Protein AF-A0A1Y1WPD5-F1 (afdb_monomer)

Secondary structure (DSSP, 8-state):
--SSTTSTTS------------THHHHHHIIIIIHHHHHHHHHHHHHHHHT--S---------------HHHHTT-STTHHHHHHHHHHHHHHHHHH-GGGTTTSHHHH-TTGGG-PPPHHHHHHHHHHHHHTT--EEEEE--HHHHHHHTT----TT-HHHHTS-----S----HHHHHHHHHHHS--SSEEEEEPPHHHHHHHHHHHHHHTTTS-GGGEEETTTTSGGGHHHHHHHHHHHHTT-S---SEEEEEEEGGGGGGHHHHHHH-SEEEEE-TTHHHHHHSHHHHHHHHHHHHHHHHH-SSEEEEEE-TTHHHHHHHHHHHHSTTT-EEEE-GGGGHHHHTSS-SSS-SSS--TT-------S------GGG--TTS--STTS--

pLDDT: mean 76.52, std 21.88, range [30.61, 98.81]

Radius of gyration: 23.9 Å; Cα contacts (8 Å, |Δi|>4): 498; chains: 1; bounding box: 51×76×65 Å

Foldseek 3Di:
DDDPPPPPPDDDDDDDDDDDDDPPVVVCCCVPPVVVVVVVVVVVVVVVVVVPPDPDPPPPPPPPPDLPQVLQVVPDDDCPVVVVVVLVVLLVVLQCVLPVCVVVPCLQVPLVLQFDFDWLVVVLVVVVSCVQSLRQAEEDADDPQLLCLLQQHFDDPPDLLCPPLVAGSPGRDNFPLSVLLLCLLAPDDDRYAYAAAFCVPCVVSRLVSCLSNVVPRLSRYHHSCSCFAPNLVVVVVCVVCQLVVNNNQPAAEEEEEAQLLVVVVVSCVSRHPYYHHQYSNNPVLCRPPVSVSVLLNVLLVVLQVGFRYEYEYAHPSVLSSSSSSSCSSHRRGYYRYDSHQSCCCVRNVDNSPPRPHPDPPPDDPSRTDRHDPPPDPVPPPPPRDDSPVVSD

Structure (mmCIF, N/CA/C/O backbone):
data_AF-A0A1Y1WPD5-F1
#
_entry.id   AF-A0A1Y1WPD5-F1
#
loop_
_atom_site.group_PDB
_atom_site.id
_atom_site.type_symbol
_atom_site.label_atom_id
_atom_site.label_alt_id
_atom_site.label_comp_id
_atom_site.label_asym_id
_atom_site.label_entity_id
_atom_site.label_seq_id
_atom_site.pdbx_PDB_ins_code
_atom_site.Cartn_x
_atom_site.Cartn_y
_atom_site.Cartn_z
_atom_site.occupancy
_atom_site.B_iso_or_equiv
_atom_site.auth_seq_id
_atom_site.auth_comp_id
_atom_site.auth_asym_id
_atom_site.auth_atom_id
_atom_site.pdbx_PDB_model_num
ATOM 1 N N . MET A 1 1 ? -9.506 -46.748 12.169 1.00 47.53 1 MET A N 1
ATOM 2 C CA . MET A 1 1 ? -8.455 -47.330 13.034 1.00 47.53 1 MET A CA 1
ATOM 3 C C . MET A 1 1 ? -7.164 -47.388 12.240 1.00 47.53 1 MET A C 1
ATOM 5 O O . MET A 1 1 ? -7.163 -48.007 11.186 1.00 47.53 1 MET A O 1
ATOM 9 N N . GLY A 1 2 ? -6.106 -46.730 12.718 1.00 42.31 2 GLY A N 1
ATOM 10 C CA . GLY A 1 2 ? -4.774 -46.789 12.107 1.00 42.31 2 GLY A CA 1
ATOM 11 C C . GLY A 1 2 ? -4.157 -45.415 11.839 1.00 42.31 2 GLY A C 1
ATOM 12 O O . GLY A 1 2 ? -4.740 -44.595 11.146 1.00 42.31 2 GLY A O 1
ATOM 13 N N . PHE A 1 3 ? -2.952 -45.218 12.380 1.00 30.61 3 PHE A N 1
ATOM 14 C CA . PHE A 1 3 ? -2.001 -44.110 12.191 1.00 30.61 3 PHE A CA 1
ATOM 15 C C . PHE A 1 3 ? -2.066 -42.893 13.138 1.00 30.61 3 PHE A C 1
ATOM 17 O O . PHE A 1 3 ? -1.009 -42.362 13.465 1.00 30.61 3 PHE A O 1
ATOM 24 N N . LEU A 1 4 ? -3.222 -42.520 13.704 1.00 33.84 4 LEU A N 1
ATOM 25 C CA . LEU A 1 4 ? -3.304 -41.405 14.678 1.00 33.84 4 LEU A CA 1
ATOM 26 C C . LEU A 1 4 ? -3.160 -41.802 16.164 1.00 33.84 4 LEU A C 1
ATOM 28 O O . LEU A 1 4 ? -2.942 -40.935 17.007 1.00 33.84 4 LEU A O 1
ATOM 32 N N . ASP A 1 5 ? -3.184 -43.096 16.498 1.00 41.06 5 ASP A N 1
ATOM 33 C CA . ASP A 1 5 ? -3.132 -43.551 17.901 1.00 41.06 5 ASP A CA 1
ATOM 34 C C . ASP A 1 5 ? -1.717 -43.794 18.457 1.00 41.06 5 ASP A C 1
ATOM 36 O O . ASP A 1 5 ? -1.562 -44.046 19.648 1.00 41.06 5 ASP A O 1
ATOM 40 N N . ARG A 1 6 ? -0.652 -43.669 17.649 1.00 40.38 6 ARG A N 1
ATOM 41 C CA . ARG A 1 6 ? 0.732 -43.901 18.127 1.00 40.38 6 ARG A CA 1
ATOM 42 C C . ARG A 1 6 ? 1.464 -42.665 18.655 1.00 40.38 6 ARG A C 1
ATOM 44 O O . ARG A 1 6 ? 2.560 -42.813 19.180 1.00 40.38 6 ARG A O 1
ATOM 51 N N . PHE A 1 7 ? 0.866 -41.473 18.591 1.00 34.28 7 PHE A N 1
ATOM 52 C CA . PHE A 1 7 ? 1.512 -40.235 19.063 1.00 34.28 7 PHE A CA 1
ATOM 53 C C . PHE A 1 7 ? 0.941 -39.649 20.362 1.00 34.28 7 PHE A C 1
ATOM 55 O O . PHE A 1 7 ? 1.502 -38.694 20.894 1.00 34.28 7 PHE A O 1
ATOM 62 N N . LYS A 1 8 ? -0.108 -40.243 20.946 1.00 33.81 8 LYS A N 1
ATOM 63 C CA . LYS A 1 8 ? -0.685 -39.769 22.220 1.00 33.81 8 LYS A CA 1
ATOM 64 C C . LYS A 1 8 ? 0.091 -40.198 23.478 1.00 33.81 8 LYS A C 1
ATOM 66 O O . LYS A 1 8 ? -0.283 -39.806 24.576 1.00 33.81 8 LYS A O 1
ATOM 71 N N . GLY A 1 9 ? 1.174 -40.967 23.340 1.00 36.75 9 GLY A N 1
ATOM 72 C CA . GLY A 1 9 ? 1.875 -41.585 24.474 1.00 36.75 9 GLY A CA 1
ATOM 73 C C . GLY A 1 9 ? 3.076 -40.834 25.064 1.00 36.75 9 GLY A C 1
ATOM 74 O O . GLY A 1 9 ? 3.606 -41.305 26.062 1.00 36.75 9 GLY A O 1
ATOM 75 N N . TYR A 1 10 ? 3.531 -39.710 24.492 1.00 32.97 10 TYR A N 1
ATOM 76 C CA . TYR A 1 10 ? 4.830 -39.119 24.884 1.00 32.97 10 TYR A CA 1
ATOM 77 C C . TYR A 1 10 ? 4.798 -37.757 25.591 1.00 32.97 10 TYR A C 1
ATOM 79 O O . TYR A 1 10 ? 5.852 -37.267 25.983 1.00 32.97 10 TYR A O 1
ATOM 87 N N . PHE A 1 11 ? 3.625 -37.173 25.851 1.00 33.34 11 PHE A N 1
ATOM 88 C CA . PHE A 1 11 ? 3.517 -35.976 26.696 1.00 33.34 11 PHE A CA 1
ATOM 89 C C . PHE A 1 11 ? 2.306 -36.058 27.626 1.00 33.34 11 PHE A C 1
ATOM 91 O O . PHE A 1 11 ? 1.306 -35.372 27.452 1.00 33.34 11 PHE A O 1
ATOM 98 N N . SER A 1 12 ? 2.423 -36.906 28.644 1.00 36.94 12 SER A N 1
ATOM 99 C CA . SER A 1 12 ? 1.656 -36.781 29.882 1.00 36.94 12 SER A CA 1
ATOM 100 C C . SER A 1 12 ? 2.640 -36.797 31.045 1.00 36.94 12 SER A C 1
ATOM 102 O O . SER A 1 12 ? 2.866 -37.826 31.676 1.00 36.94 12 SER A O 1
ATOM 104 N N . LEU A 1 13 ? 3.247 -35.643 31.308 1.00 32.47 13 LEU A N 1
ATOM 105 C CA . LEU A 1 13 ? 3.860 -35.352 32.596 1.00 32.47 13 LEU A CA 1
ATOM 106 C C . LEU A 1 13 ? 3.035 -34.247 33.243 1.00 32.47 13 LEU A C 1
ATOM 108 O O . LEU A 1 13 ? 3.116 -33.079 32.870 1.00 32.47 13 LEU A O 1
ATOM 112 N N . ASN A 1 14 ? 2.226 -34.660 34.214 1.00 41.12 14 ASN A N 1
ATOM 113 C CA . ASN A 1 14 ? 1.772 -33.785 35.279 1.00 41.12 14 ASN A CA 1
ATOM 114 C C . ASN A 1 14 ? 3.012 -33.195 35.956 1.00 41.12 14 ASN A C 1
ATOM 116 O O . ASN A 1 14 ? 3.798 -33.940 36.540 1.00 41.12 14 ASN A O 1
ATOM 120 N N . ALA A 1 15 ? 3.184 -31.877 35.898 1.00 34.50 15 ALA A N 1
ATOM 121 C CA . ALA A 1 15 ? 4.059 -31.172 36.823 1.00 34.50 15 ALA A CA 1
ATOM 122 C C . ALA A 1 15 ? 3.590 -29.720 37.027 1.00 34.50 15 ALA A C 1
ATOM 124 O O . ALA A 1 15 ? 2.985 -29.133 36.129 1.00 34.50 15 ALA A O 1
ATOM 125 N N . PRO A 1 16 ? 3.818 -29.166 38.228 1.00 36.72 16 PRO A N 1
ATOM 126 C CA . PRO A 1 16 ? 3.010 -28.111 38.821 1.00 36.72 16 PRO A CA 1
ATOM 127 C C . PRO A 1 16 ? 3.569 -26.707 38.558 1.00 36.72 16 PRO A C 1
ATOM 129 O O . PRO A 1 16 ? 4.692 -26.535 38.083 1.00 36.72 16 PRO A O 1
ATOM 132 N N . ASN A 1 17 ? 2.763 -25.706 38.927 1.00 42.44 17 ASN A N 1
ATOM 133 C CA . ASN A 1 17 ? 3.112 -24.292 39.084 1.00 42.44 17 ASN A CA 1
ATOM 134 C C . ASN A 1 17 ? 4.606 -24.038 39.338 1.00 42.44 17 ASN A C 1
ATOM 136 O O . ASN A 1 17 ? 5.070 -24.202 40.461 1.00 42.44 17 ASN A O 1
ATOM 140 N N . THR A 1 18 ? 5.329 -23.551 38.329 1.00 36.34 18 THR A N 1
ATOM 141 C CA . THR A 1 18 ? 6.565 -22.779 38.519 1.00 36.34 18 THR A CA 1
ATOM 142 C C . THR A 1 18 ? 6.754 -21.792 37.364 1.00 36.34 18 THR A C 1
ATOM 144 O O . THR A 1 18 ? 7.106 -22.130 36.237 1.00 36.34 18 THR A O 1
ATOM 147 N N . SER A 1 19 ? 6.505 -20.519 37.663 1.00 46.28 19 SER A N 1
ATOM 148 C CA . SER A 1 19 ? 7.156 -19.378 37.020 1.00 46.28 19 SER A CA 1
ATOM 149 C C . SER A 1 19 ? 8.680 -19.518 37.130 1.00 46.28 19 SER A C 1
ATOM 151 O O . SER A 1 19 ? 9.142 -19.949 38.181 1.00 46.28 19 SER A O 1
ATOM 153 N N . TYR A 1 20 ? 9.417 -19.069 36.104 1.00 44.75 20 TYR A N 1
ATOM 154 C CA . TYR A 1 20 ? 10.885 -19.106 35.898 1.00 44.75 20 TYR A CA 1
ATOM 155 C C . TYR A 1 20 ? 11.392 -20.154 34.892 1.00 44.75 20 TYR A C 1
ATOM 157 O O . TYR A 1 20 ? 12.111 -21.080 35.237 1.00 44.75 20 TYR A O 1
ATOM 165 N N . LEU A 1 21 ? 11.142 -19.925 33.599 1.00 37.09 21 LEU A N 1
ATOM 166 C CA . LEU A 1 21 ? 12.061 -20.357 32.535 1.00 37.09 21 LEU A CA 1
ATOM 167 C C . LEU A 1 21 ? 11.999 -19.353 31.381 1.00 37.09 21 LEU A C 1
ATOM 169 O O . LEU A 1 21 ? 11.107 -19.353 30.535 1.00 37.09 21 LEU A O 1
ATOM 173 N N . GLY A 1 22 ? 12.935 -18.407 31.449 1.00 40.09 22 GLY A N 1
ATOM 174 C CA . GLY A 1 22 ? 12.969 -17.202 30.640 1.00 40.09 22 GLY A CA 1
ATOM 175 C C . GLY A 1 22 ? 13.396 -17.404 29.187 1.00 40.09 22 GLY A C 1
ATOM 176 O O . GLY A 1 22 ? 13.987 -18.407 28.790 1.00 40.09 22 GLY A O 1
ATOM 177 N N . TRP A 1 23 ? 13.136 -16.341 28.431 1.00 40.28 23 TRP A N 1
ATOM 178 C CA . TRP A 1 23 ? 13.515 -15.952 27.064 1.00 40.28 23 TRP A CA 1
ATOM 179 C C . TRP A 1 23 ? 14.770 -16.580 26.400 1.00 40.28 23 TRP A C 1
ATOM 181 O O . TRP A 1 23 ? 14.890 -16.556 25.174 1.00 40.28 23 TRP A O 1
ATOM 191 N N . ARG A 1 24 ? 15.713 -17.153 27.157 1.00 43.06 24 ARG A N 1
ATOM 192 C CA . ARG A 1 24 ? 16.927 -17.810 26.640 1.00 43.06 24 ARG A CA 1
ATOM 193 C C . ARG A 1 24 ? 16.649 -19.151 25.944 1.00 43.06 24 ARG A C 1
ATOM 195 O O . ARG A 1 24 ? 17.342 -19.463 24.979 1.00 43.06 24 ARG A O 1
ATOM 202 N N . SER A 1 25 ? 15.615 -19.898 26.341 1.00 48.97 25 SER A N 1
ATOM 203 C CA . SER A 1 25 ? 15.295 -21.207 25.736 1.00 48.97 25 SER A CA 1
ATOM 204 C C . SER A 1 25 ? 14.776 -21.098 24.294 1.00 48.97 25 SER A C 1
ATOM 206 O O . SER A 1 25 ? 15.137 -21.905 23.440 1.00 48.97 25 SER A O 1
ATOM 208 N N . ARG A 1 26 ? 14.015 -20.042 23.969 1.00 46.09 26 ARG A N 1
ATOM 209 C CA . ARG A 1 26 ? 13.484 -19.819 22.608 1.00 46.09 26 ARG A CA 1
ATOM 210 C C . ARG A 1 26 ? 14.569 -19.412 21.606 1.00 46.09 26 ARG A C 1
ATOM 212 O O . ARG A 1 26 ? 14.562 -19.892 20.476 1.00 46.09 26 ARG A O 1
ATOM 219 N N . LYS A 1 27 ? 15.549 -18.595 22.023 1.00 49.50 27 LYS A N 1
ATOM 220 C CA . LYS A 1 27 ? 16.724 -18.271 21.188 1.00 49.50 27 LYS A CA 1
ATOM 221 C C . LYS A 1 27 ? 17.610 -19.494 20.937 1.00 49.50 27 LYS A C 1
ATOM 223 O O . LYS A 1 27 ? 18.193 -19.587 19.860 1.00 49.50 27 LYS A O 1
ATOM 228 N N . PHE A 1 28 ? 17.689 -20.419 21.895 1.00 64.06 28 PHE A N 1
ATOM 229 C CA . PHE A 1 28 ? 18.447 -21.660 21.743 1.00 64.06 28 PHE A CA 1
ATOM 230 C C . PHE A 1 28 ? 17.795 -22.599 20.721 1.00 64.06 28 PHE A C 1
ATOM 232 O O . PHE A 1 28 ? 18.460 -23.025 19.786 1.00 64.06 28 PHE A O 1
ATOM 239 N N . ILE A 1 29 ? 16.480 -22.828 20.812 1.00 62.38 29 ILE A N 1
ATOM 240 C CA . ILE A 1 29 ? 15.749 -23.665 19.842 1.00 62.38 29 ILE A CA 1
ATOM 241 C C . ILE A 1 29 ? 15.878 -23.095 18.422 1.00 62.38 29 ILE A C 1
ATOM 243 O O . ILE A 1 29 ? 16.176 -23.825 17.479 1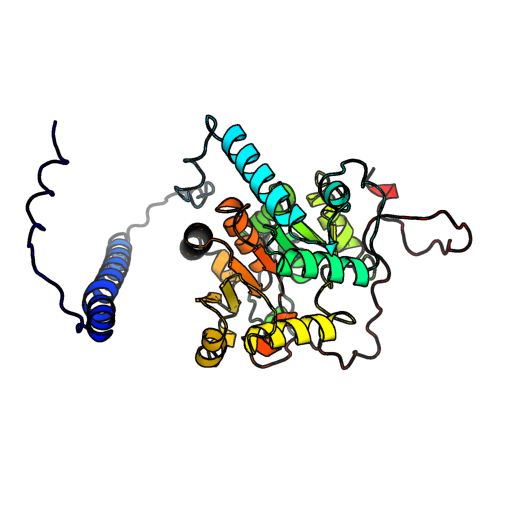.00 62.38 29 ILE A O 1
ATOM 247 N N . TYR A 1 30 ? 15.742 -21.778 18.257 1.00 53.31 30 TYR A N 1
ATOM 248 C CA . TYR A 1 30 ? 15.824 -21.171 16.929 1.00 53.31 30 TYR A CA 1
ATOM 249 C C . TYR A 1 30 ? 17.241 -21.228 16.334 1.00 53.31 30 TYR A C 1
ATOM 251 O O . TYR A 1 30 ? 17.409 -21.570 15.166 1.00 53.31 30 TYR A O 1
ATOM 259 N N . LYS A 1 31 ? 18.279 -20.944 17.135 1.00 54.50 31 LYS A N 1
ATOM 260 C CA . LYS A 1 31 ? 19.669 -20.965 16.651 1.00 54.50 31 LYS A CA 1
ATOM 261 C C . LYS A 1 31 ? 20.227 -22.373 16.458 1.00 54.50 31 LYS A C 1
ATOM 263 O O . LYS A 1 31 ? 21.008 -22.573 15.535 1.00 54.50 31 LYS A O 1
ATOM 268 N N . CYS A 1 32 ? 19.850 -23.324 17.308 1.00 60.41 32 CYS A N 1
ATOM 269 C CA . CYS A 1 32 ? 20.463 -24.651 17.327 1.00 60.41 32 CYS A CA 1
ATOM 270 C C . CYS A 1 32 ? 19.666 -25.714 16.566 1.00 60.41 32 CYS A C 1
ATOM 272 O O . CYS A 1 32 ? 20.261 -26.709 16.175 1.00 60.41 32 CYS A O 1
ATOM 274 N N . LEU A 1 33 ? 18.359 -25.531 16.336 1.00 56.78 33 LEU A N 1
ATOM 275 C CA . LEU A 1 33 ? 17.541 -26.520 15.617 1.00 56.78 33 LEU A CA 1
ATOM 276 C C . LEU A 1 33 ? 17.027 -25.995 14.276 1.00 56.78 33 LEU A C 1
ATOM 278 O O . LEU A 1 33 ? 17.148 -26.685 13.271 1.00 56.78 33 LEU A O 1
ATOM 282 N N . VAL A 1 34 ? 16.511 -24.765 14.221 1.00 64.44 34 VAL A N 1
ATOM 283 C CA . VAL A 1 34 ? 15.858 -24.259 12.998 1.00 64.44 34 VAL A CA 1
ATOM 284 C C . VAL A 1 34 ? 16.875 -23.861 11.923 1.00 64.44 34 VAL A C 1
ATOM 286 O O . VAL A 1 34 ? 16.734 -24.261 10.769 1.00 64.44 34 VAL A O 1
ATOM 289 N N . ILE A 1 35 ? 17.931 -23.126 12.291 1.00 67.69 35 ILE A N 1
ATOM 290 C CA . ILE A 1 35 ? 18.959 -22.685 11.329 1.00 67.69 35 ILE A CA 1
ATOM 291 C C . ILE A 1 35 ? 19.684 -23.874 10.666 1.00 67.69 35 ILE A C 1
ATOM 293 O O . ILE A 1 35 ? 19.774 -23.876 9.438 1.00 67.69 35 ILE A O 1
ATOM 297 N N . PRO A 1 36 ? 20.145 -24.913 11.395 1.00 72.81 36 PRO A N 1
ATOM 298 C CA . PRO A 1 36 ? 20.796 -26.062 10.766 1.00 72.81 36 PRO A CA 1
ATOM 299 C C . PRO A 1 36 ? 19.881 -26.833 9.812 1.00 72.81 36 PRO A C 1
ATOM 301 O O . PRO A 1 36 ? 20.351 -27.280 8.773 1.00 72.81 36 PRO A O 1
ATOM 304 N N . ILE A 1 37 ? 18.580 -26.942 10.111 1.00 73.31 37 ILE A N 1
ATOM 305 C CA . ILE A 1 37 ? 17.610 -27.617 9.233 1.00 73.31 37 ILE A CA 1
ATOM 306 C C . ILE A 1 37 ? 17.417 -26.835 7.928 1.00 73.31 37 ILE A C 1
ATOM 308 O O . ILE A 1 37 ? 17.448 -27.429 6.854 1.00 73.31 37 ILE A O 1
ATOM 312 N N . ILE A 1 38 ? 17.288 -25.506 7.995 1.00 66.75 38 ILE A N 1
ATOM 313 C CA . ILE A 1 38 ? 17.173 -24.657 6.797 1.00 66.75 38 ILE A CA 1
ATOM 314 C C . ILE A 1 38 ? 18.445 -24.756 5.943 1.00 66.75 38 ILE A C 1
ATOM 316 O O . ILE A 1 38 ? 18.363 -24.926 4.727 1.00 66.75 38 ILE A O 1
ATOM 320 N N . VAL A 1 39 ? 19.621 -24.718 6.577 1.00 75.81 39 VAL A N 1
ATOM 321 C CA . VAL A 1 39 ? 20.910 -24.886 5.889 1.00 75.81 39 VAL A CA 1
ATOM 322 C C . VAL A 1 39 ? 21.006 -26.267 5.234 1.00 75.81 39 VAL A C 1
ATOM 324 O O . VAL A 1 39 ? 21.431 -26.353 4.085 1.00 75.81 39 VAL A O 1
ATOM 327 N N . LEU A 1 40 ? 20.550 -27.330 5.906 1.00 76.06 40 LEU A N 1
ATOM 328 C CA . LEU A 1 40 ? 20.539 -28.692 5.366 1.00 76.06 40 LEU A CA 1
ATOM 329 C C . LEU A 1 40 ? 19.604 -28.826 4.153 1.00 76.06 40 LEU A C 1
ATOM 331 O O . LEU A 1 40 ? 19.970 -29.474 3.175 1.00 76.06 40 LEU A O 1
ATOM 335 N N . VAL A 1 41 ? 18.429 -28.189 4.180 1.00 75.62 41 VAL A N 1
ATOM 336 C CA . VAL A 1 41 ? 17.479 -28.174 3.052 1.00 75.62 41 VAL A CA 1
ATOM 337 C C . VAL A 1 41 ? 18.079 -27.442 1.850 1.00 75.62 41 VAL A C 1
ATOM 339 O O . VAL A 1 41 ? 18.059 -27.977 0.743 1.00 75.62 41 VAL A O 1
ATOM 342 N N . ILE A 1 42 ? 18.689 -26.272 2.062 1.00 71.50 42 ILE A N 1
ATOM 343 C CA . ILE A 1 42 ? 19.344 -25.501 0.993 1.00 71.50 42 ILE A CA 1
ATOM 344 C C . ILE A 1 42 ? 20.528 -26.280 0.400 1.00 71.50 42 ILE A C 1
ATOM 346 O O . ILE A 1 42 ? 20.652 -26.374 -0.821 1.00 71.50 42 ILE A O 1
ATOM 350 N N . LEU A 1 43 ? 21.366 -26.901 1.240 1.00 69.00 43 LEU A N 1
ATOM 351 C CA . LEU A 1 43 ? 22.477 -27.750 0.790 1.00 69.00 43 LEU A CA 1
ATOM 352 C C . LEU A 1 43 ? 21.992 -28.977 0.019 1.00 69.00 43 LEU A C 1
ATOM 354 O O . LEU A 1 43 ? 22.597 -29.339 -0.986 1.00 69.00 43 LEU A O 1
ATOM 358 N N . THR A 1 44 ? 20.890 -29.594 0.444 1.00 75.00 44 THR A N 1
ATOM 359 C CA . THR A 1 44 ? 20.305 -30.746 -0.253 1.00 75.00 44 THR A CA 1
ATOM 360 C C . THR A 1 44 ? 19.793 -30.341 -1.635 1.00 75.00 44 THR A C 1
ATOM 362 O O . THR A 1 44 ? 20.099 -31.015 -2.613 1.00 75.00 44 THR A O 1
ATOM 365 N N . ILE A 1 45 ? 19.107 -29.199 -1.751 1.00 69.12 45 ILE A N 1
ATOM 366 C CA . ILE A 1 45 ? 18.659 -28.647 -3.040 1.00 69.12 45 ILE A CA 1
ATOM 367 C C . ILE A 1 45 ? 19.861 -28.348 -3.949 1.00 69.12 45 ILE A C 1
ATOM 369 O O . ILE A 1 45 ? 19.866 -28.728 -5.120 1.00 69.12 45 ILE A O 1
ATOM 373 N N . PHE A 1 46 ? 20.918 -27.737 -3.407 1.00 67.00 46 PHE A N 1
ATOM 374 C CA . PHE A 1 46 ? 22.127 -27.405 -4.165 1.00 67.00 46 PHE A CA 1
ATOM 375 C C . PHE A 1 46 ? 22.893 -28.654 -4.642 1.00 67.00 46 PHE A C 1
ATOM 377 O O . PHE A 1 46 ? 23.364 -28.713 -5.779 1.00 67.00 46 PHE A O 1
ATOM 384 N N . LEU A 1 47 ? 22.989 -29.687 -3.800 1.00 71.00 47 LEU A N 1
ATOM 385 C CA . LEU A 1 47 ? 23.642 -30.954 -4.141 1.00 71.00 47 LEU A CA 1
ATOM 386 C C . LEU A 1 47 ? 22.826 -31.784 -5.140 1.00 71.00 47 LEU A C 1
ATOM 388 O O . LEU A 1 47 ? 23.411 -32.430 -6.010 1.00 71.00 47 LEU A O 1
ATOM 392 N N . LEU A 1 48 ? 21.494 -31.742 -5.056 1.00 62.97 48 LEU A N 1
ATOM 393 C CA . LEU A 1 48 ? 20.611 -32.372 -6.039 1.00 62.97 48 LEU A CA 1
ATOM 394 C C . LEU A 1 48 ? 20.684 -31.660 -7.396 1.00 62.97 48 LEU A C 1
ATOM 396 O O . LEU A 1 48 ? 20.740 -32.330 -8.424 1.00 62.97 48 LEU A O 1
ATOM 400 N N . SER A 1 49 ? 20.801 -30.329 -7.405 1.00 54.16 49 SER A N 1
ATOM 401 C CA . SER A 1 49 ? 21.005 -29.539 -8.627 1.00 54.16 49 SER A CA 1
ATOM 402 C C . SER A 1 49 ? 22.339 -29.861 -9.320 1.00 54.16 49 SER A C 1
ATOM 404 O O . SER A 1 49 ? 22.377 -29.999 -10.539 1.00 54.16 49 SER A O 1
ATOM 406 N N . ARG A 1 50 ? 23.424 -30.102 -8.567 1.00 57.09 50 ARG A N 1
ATOM 407 C CA . ARG A 1 50 ? 24.730 -30.487 -9.144 1.00 57.09 50 ARG A CA 1
ATOM 408 C C . ARG A 1 50 ? 24.803 -31.918 -9.685 1.00 57.09 50 ARG A C 1
ATOM 410 O O . ARG A 1 50 ? 25.695 -32.213 -10.477 1.00 57.09 50 ARG A O 1
ATOM 417 N N . ARG A 1 51 ? 23.909 -32.823 -9.269 1.00 51.22 51 ARG A N 1
ATOM 418 C CA . ARG A 1 51 ? 23.915 -34.225 -9.732 1.00 51.22 51 ARG A CA 1
ATOM 419 C C . ARG A 1 51 ? 23.291 -34.424 -11.116 1.00 51.22 51 ARG A C 1
ATOM 421 O O . ARG A 1 51 ? 23.486 -35.48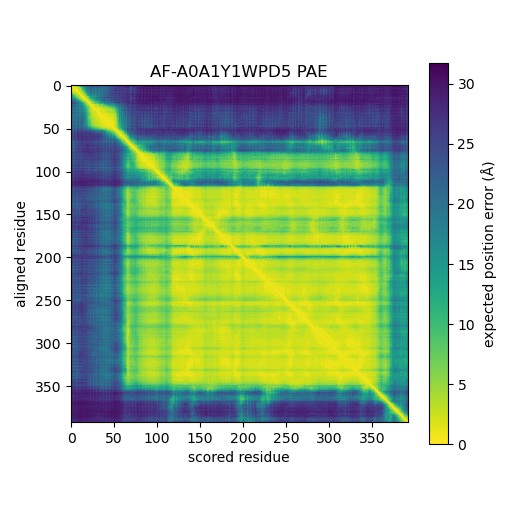6 -11.703 1.00 51.22 51 ARG A O 1
ATOM 428 N N . HIS A 1 52 ? 22.620 -33.415 -11.667 1.00 45.81 52 HIS A N 1
ATOM 429 C CA . HIS A 1 52 ? 22.029 -33.458 -13.004 1.00 45.81 52 HIS A CA 1
ATOM 430 C C . HIS A 1 52 ? 22.756 -32.537 -13.996 1.00 45.81 52 HIS A C 1
ATOM 432 O O . HIS A 1 52 ? 22.154 -31.679 -14.621 1.00 45.81 52 HIS A O 1
ATOM 438 N N . ASN A 1 53 ? 24.056 -32.776 -14.200 1.00 43.00 53 ASN A N 1
ATOM 439 C CA . ASN A 1 53 ? 24.792 -32.301 -15.382 1.00 43.00 53 ASN A CA 1
ATOM 440 C C . ASN A 1 53 ? 24.716 -33.344 -16.515 1.00 43.00 53 ASN A C 1
ATOM 442 O O . ASN A 1 53 ? 25.720 -33.931 -16.917 1.00 43.00 53 ASN A O 1
ATOM 446 N N . ARG A 1 54 ? 23.510 -33.607 -17.023 1.00 39.16 54 ARG A N 1
ATOM 447 C CA . ARG A 1 54 ? 23.339 -34.144 -18.381 1.00 39.16 54 ARG A CA 1
ATOM 448 C C . ARG A 1 54 ? 22.545 -33.109 -19.171 1.00 39.16 54 ARG A C 1
ATOM 450 O O . ARG A 1 54 ? 21.556 -32.625 -18.623 1.00 39.16 54 ARG A O 1
ATOM 457 N N . PRO A 1 55 ? 22.944 -32.774 -20.408 1.00 37.94 55 PRO A N 1
ATOM 458 C CA . PRO A 1 55 ? 22.105 -31.977 -21.282 1.00 37.94 55 PRO A CA 1
ATOM 459 C C . PRO A 1 55 ? 20.915 -32.864 -21.636 1.00 37.94 55 PRO A C 1
ATOM 461 O O . PRO A 1 55 ? 21.022 -33.806 -22.417 1.00 37.94 55 PRO A O 1
ATOM 464 N N . VAL A 1 56 ? 19.813 -32.653 -20.932 1.00 35.47 56 VAL A N 1
ATOM 465 C CA . VAL A 1 56 ? 18.519 -33.137 -21.374 1.00 35.47 56 VAL A CA 1
ATOM 466 C C . VAL A 1 56 ? 17.932 -31.949 -22.109 1.00 35.47 56 VAL A C 1
ATOM 468 O O . VAL A 1 56 ? 17.723 -30.905 -21.492 1.00 35.47 56 VAL A O 1
ATOM 471 N N . ASP A 1 57 ? 17.711 -32.104 -23.412 1.00 34.47 57 ASP A N 1
ATOM 472 C CA . ASP A 1 57 ? 16.829 -31.235 -24.184 1.00 34.47 57 ASP A CA 1
ATOM 473 C C . ASP A 1 57 ? 15.414 -31.411 -23.620 1.00 34.47 57 ASP A C 1
ATOM 475 O O . ASP A 1 57 ? 14.595 -32.182 -24.117 1.00 34.47 57 ASP A O 1
ATOM 479 N N . VAL A 1 58 ? 15.163 -30.773 -22.479 1.00 35.62 58 VAL A N 1
ATOM 480 C CA . VAL A 1 58 ? 13.823 -30.561 -21.960 1.00 35.62 58 VAL A CA 1
ATOM 481 C C . VAL A 1 58 ? 13.400 -29.236 -22.544 1.00 35.62 58 VAL A C 1
ATOM 483 O O . VAL A 1 58 ? 13.861 -28.178 -22.117 1.00 35.62 58 VAL A O 1
ATOM 486 N N . GLU A 1 59 ? 12.521 -29.309 -23.530 1.00 35.25 59 GLU A N 1
ATOM 487 C CA . GLU A 1 59 ? 11.633 -28.216 -23.877 1.00 35.25 59 GLU A CA 1
ATOM 488 C C . GLU A 1 59 ? 10.859 -27.862 -22.595 1.00 35.25 59 GLU A C 1
ATOM 490 O O . GLU A 1 59 ? 9.882 -28.510 -22.214 1.00 35.25 59 GLU A O 1
ATOM 495 N N . PHE A 1 60 ? 11.407 -26.922 -21.822 1.00 35.81 60 PHE A N 1
ATOM 496 C CA . PHE A 1 60 ? 10.846 -26.481 -20.557 1.00 35.81 60 PHE A CA 1
ATOM 497 C C . PHE A 1 60 ? 9.616 -25.654 -20.909 1.00 35.81 60 PHE A C 1
ATOM 499 O O . PHE A 1 60 ? 9.701 -24.451 -21.138 1.00 35.81 60 PHE A O 1
ATOM 506 N N . GLN A 1 61 ? 8.466 -26.317 -21.027 1.00 33.72 61 GLN A N 1
ATOM 507 C CA . GLN A 1 61 ? 7.192 -25.624 -21.102 1.00 33.72 61 GLN A CA 1
ATOM 508 C C . GLN A 1 61 ? 7.032 -24.823 -19.807 1.00 33.72 61 GLN A C 1
ATOM 510 O O . GLN A 1 61 ? 6.644 -25.371 -18.773 1.00 33.72 61 GLN A O 1
ATOM 515 N N . GLU A 1 62 ? 7.303 -23.517 -19.873 1.00 39.62 62 GLU A N 1
ATOM 516 C CA . GLU A 1 62 ? 6.870 -22.490 -18.918 1.00 39.62 62 GLU A CA 1
ATOM 517 C C . GLU A 1 62 ? 5.332 -22.386 -18.901 1.00 39.62 62 GLU A C 1
ATOM 519 O O . GLU A 1 62 ? 4.731 -21.325 -19.062 1.00 39.62 62 GLU A O 1
ATOM 524 N N . SER A 1 63 ? 4.652 -23.513 -18.705 1.00 38.62 63 SER A N 1
ATOM 525 C CA . SER A 1 63 ? 3.244 -23.538 -18.352 1.00 38.62 63 SER A CA 1
ATOM 526 C C . SER A 1 63 ? 3.137 -22.968 -16.942 1.00 38.62 63 SER A C 1
ATOM 528 O O . SER A 1 63 ? 3.387 -23.652 -15.954 1.00 38.62 63 SER A O 1
ATOM 530 N N . THR A 1 64 ? 2.889 -21.656 -16.878 1.00 44.78 64 THR A N 1
ATOM 531 C CA . THR A 1 64 ? 2.451 -20.858 -15.725 1.00 44.78 64 THR A CA 1
ATOM 532 C C . THR A 1 64 ? 2.429 -21.650 -14.421 1.00 44.78 64 THR A C 1
ATOM 534 O O . THR A 1 64 ? 1.382 -22.157 -14.008 1.00 44.78 64 THR A O 1
ATOM 537 N N . MET A 1 65 ? 3.586 -21.780 -13.770 1.00 47.09 65 MET A N 1
ATOM 538 C CA . MET A 1 65 ? 3.655 -22.351 -12.433 1.00 47.09 65 MET A CA 1
ATOM 539 C C . MET A 1 65 ? 3.003 -21.327 -11.501 1.00 47.09 65 MET A C 1
ATOM 541 O O . MET A 1 65 ? 3.669 -20.469 -10.919 1.00 47.09 65 MET A O 1
ATOM 545 N N . LYS A 1 66 ? 1.664 -21.352 -11.437 1.00 66.19 66 LYS A N 1
ATOM 546 C CA . LYS A 1 66 ? 0.902 -20.596 -10.452 1.00 66.19 66 LYS A CA 1
ATOM 547 C C . LYS A 1 66 ? 1.474 -21.020 -9.113 1.00 66.19 66 LYS A C 1
ATOM 549 O O . LYS A 1 66 ? 1.583 -22.218 -8.841 1.00 66.19 66 LYS A O 1
ATOM 554 N N . CYS A 1 67 ? 1.901 -20.052 -8.307 1.00 76.69 67 CYS A N 1
ATOM 555 C CA . CYS A 1 67 ? 2.256 -20.320 -6.926 1.00 76.69 67 CYS A CA 1
ATOM 556 C C . CYS A 1 67 ? 0.989 -20.883 -6.276 1.00 76.69 67 CYS A C 1
ATOM 558 O O . CYS A 1 67 ? 0.101 -20.128 -5.892 1.00 76.69 67 CYS A O 1
ATOM 560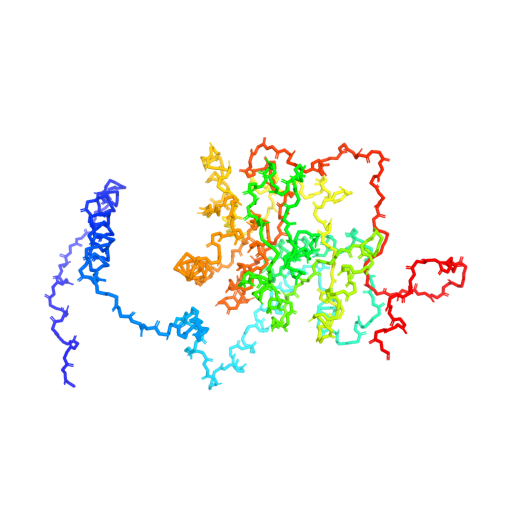 N N . ASN A 1 68 ? 0.858 -22.211 -6.256 1.00 57.38 68 ASN A N 1
ATOM 561 C CA . ASN A 1 68 ? -0.291 -22.907 -5.705 1.00 57.38 68 ASN A CA 1
ATOM 562 C C . ASN A 1 68 ? -0.204 -22.748 -4.194 1.00 57.38 68 ASN A C 1
ATOM 564 O O . ASN A 1 68 ? 0.302 -23.620 -3.490 1.00 57.38 68 ASN A O 1
ATOM 568 N N . ALA A 1 69 ? -0.635 -21.590 -3.699 1.00 55.25 69 ALA A N 1
ATOM 569 C CA . ALA A 1 69 ? -0.821 -21.381 -2.286 1.00 55.25 69 ALA A CA 1
ATOM 570 C C . ALA A 1 69 ? -1.940 -22.345 -1.861 1.00 55.25 69 ALA A C 1
ATOM 572 O O . ALA A 1 69 ? -3.078 -22.191 -2.315 1.00 55.25 69 ALA A O 1
ATOM 573 N N . PRO A 1 70 ? -1.654 -23.348 -1.011 1.00 51.19 70 PRO A N 1
ATOM 574 C CA . PRO A 1 70 ? -2.625 -24.382 -0.645 1.00 51.19 70 PRO A CA 1
ATOM 575 C C . PRO A 1 70 ? -3.886 -23.805 0.018 1.00 51.19 70 PRO A C 1
ATOM 577 O O . PRO A 1 70 ? -4.923 -24.459 0.059 1.00 51.19 70 PRO A O 1
ATOM 580 N N . TYR A 1 71 ? -3.817 -22.559 0.491 1.00 50.94 71 TYR A N 1
ATOM 581 C CA . TYR A 1 71 ? -4.915 -21.866 1.145 1.00 50.94 71 TYR A CA 1
ATOM 582 C C . TYR A 1 71 ? -5.972 -21.311 0.188 1.00 50.94 71 TYR A C 1
ATOM 584 O O . TYR A 1 71 ? -7.110 -21.186 0.612 1.00 50.94 71 TYR A O 1
ATOM 592 N N . TYR A 1 72 ? -5.663 -21.012 -1.080 1.00 45.56 72 TYR A N 1
ATOM 593 C CA . TYR A 1 72 ? -6.663 -20.413 -1.980 1.00 45.56 72 TYR A CA 1
ATOM 594 C C . TYR A 1 72 ? -7.681 -21.448 -2.489 1.00 45.56 72 TYR A C 1
ATOM 596 O O . TYR A 1 72 ? -8.883 -21.191 -2.522 1.00 45.56 72 TYR A O 1
ATOM 604 N N . ASN A 1 73 ? -7.221 -22.663 -2.802 1.00 46.09 73 ASN A N 1
ATOM 605 C CA . ASN A 1 73 ? -8.070 -23.702 -3.398 1.00 46.09 73 ASN A CA 1
ATOM 606 C C . ASN A 1 73 ? -8.914 -24.484 -2.375 1.00 46.09 73 ASN A C 1
ATOM 608 O O . ASN A 1 73 ? -9.834 -25.195 -2.765 1.00 46.09 73 ASN A O 1
ATOM 612 N N . ALA A 1 74 ? -8.645 -24.350 -1.072 1.00 47.75 74 ALA A N 1
ATOM 613 C CA . ALA A 1 74 ? -9.397 -25.048 -0.024 1.00 47.75 74 ALA A CA 1
ATOM 614 C C . ALA A 1 74 ? -10.729 -24.362 0.360 1.00 47.75 74 ALA A C 1
ATOM 616 O O . ALA A 1 74 ? -11.513 -24.939 1.107 1.00 47.75 74 ALA A O 1
ATOM 617 N N . PHE A 1 75 ? -11.008 -23.153 -0.148 1.00 50.88 75 PHE A N 1
ATOM 618 C CA . PHE A 1 75 ? -12.233 -22.384 0.143 1.00 50.88 75 PHE A CA 1
ATOM 619 C C . PHE A 1 75 ? -13.326 -22.519 -0.935 1.00 50.88 75 PHE A C 1
ATOM 621 O O . PHE A 1 75 ? -14.207 -21.662 -1.045 1.00 50.88 75 PHE A O 1
ATOM 628 N N . VAL A 1 76 ? -13.277 -23.554 -1.777 1.00 47.94 76 VAL A N 1
ATOM 629 C CA . VAL A 1 76 ? -14.167 -23.660 -2.941 1.00 47.94 76 VAL A CA 1
ATOM 630 C C . VAL A 1 76 ? -15.547 -24.230 -2.568 1.00 47.94 76 VAL A C 1
ATOM 632 O O . VAL A 1 76 ? -15.693 -25.370 -2.142 1.00 47.94 76 VAL A O 1
ATOM 635 N N . GLU A 1 77 ? -16.525 -23.348 -2.791 1.00 54.50 77 GLU A N 1
ATOM 636 C CA . GLU A 1 77 ? -17.968 -23.503 -3.030 1.00 54.50 77 GLU A CA 1
ATOM 637 C C . GLU A 1 77 ? -18.924 -23.599 -1.835 1.00 54.50 77 GLU A C 1
ATOM 639 O O . GLU A 1 77 ? -19.636 -22.623 -1.601 1.00 54.50 77 GLU A O 1
ATOM 644 N N . ASP A 1 78 ? -18.928 -24.650 -1.020 1.00 50.75 78 ASP A N 1
ATOM 645 C CA . ASP A 1 78 ? -20.109 -24.929 -0.168 1.00 50.75 78 ASP A CA 1
ATOM 646 C C . ASP A 1 78 ? -20.243 -24.067 1.117 1.00 50.75 78 ASP A C 1
ATOM 648 O O . ASP A 1 78 ? -21.147 -24.234 1.933 1.00 50.75 78 ASP A O 1
ATOM 652 N N . GLY A 1 79 ? -19.332 -23.108 1.323 1.00 59.94 79 GLY A N 1
ATOM 653 C CA . GLY A 1 79 ? -19.326 -22.208 2.486 1.00 59.94 79 GLY A CA 1
ATOM 654 C C . GLY A 1 79 ? -19.147 -20.724 2.165 1.00 59.94 79 GLY A C 1
ATOM 655 O O . GLY A 1 79 ? -19.154 -19.905 3.088 1.00 59.94 79 GLY A O 1
ATOM 656 N N . LYS A 1 80 ? -18.980 -20.355 0.887 1.00 65.88 80 LYS A N 1
ATOM 657 C CA . LYS A 1 80 ? -18.632 -18.979 0.495 1.00 65.88 80 LYS A CA 1
ATOM 658 C C . LYS A 1 80 ? -19.715 -17.978 0.887 1.00 65.88 80 LYS A C 1
ATOM 660 O O . LYS A 1 80 ? -19.396 -16.965 1.498 1.00 65.88 80 LYS A O 1
ATOM 665 N N . GLU A 1 81 ? -20.982 -18.279 0.622 1.00 73.06 81 GLU A N 1
ATOM 666 C CA . GLU A 1 81 ? -22.090 -17.359 0.917 1.00 73.06 81 GLU A CA 1
ATOM 667 C C . GLU A 1 81 ? -22.238 -17.083 2.416 1.00 73.06 81 GLU A C 1
ATOM 669 O O . GLU A 1 81 ? -22.360 -15.933 2.837 1.00 73.06 81 GLU A O 1
ATOM 674 N N . LYS A 1 82 ? -22.145 -18.126 3.247 1.00 73.94 82 LYS A N 1
ATOM 675 C CA . LYS A 1 82 ? -22.251 -17.992 4.705 1.00 73.94 82 LYS A CA 1
ATOM 676 C C . LYS A 1 82 ? -21.077 -17.209 5.291 1.00 73.94 82 LYS A C 1
ATOM 678 O O . LYS A 1 82 ? -21.266 -16.398 6.196 1.00 73.94 82 LYS A O 1
ATOM 683 N N . ILE A 1 83 ? -19.870 -17.436 4.771 1.00 68.06 83 ILE A N 1
ATOM 684 C CA . ILE A 1 83 ? -18.669 -16.693 5.161 1.00 68.06 83 ILE A CA 1
ATOM 685 C C . ILE A 1 83 ? -18.809 -15.218 4.763 1.00 68.06 83 ILE A C 1
ATOM 687 O O . ILE A 1 83 ? -18.605 -14.355 5.616 1.00 68.06 83 ILE A O 1
ATOM 691 N N . VAL A 1 84 ? -19.250 -14.933 3.533 1.00 70.19 84 VAL A N 1
ATOM 692 C CA . VAL A 1 84 ? -19.504 -13.568 3.045 1.00 70.19 84 VAL A CA 1
ATOM 693 C C . VAL A 1 84 ? -20.555 -12.861 3.901 1.00 70.19 84 VAL A C 1
ATOM 695 O O . VAL A 1 84 ? -20.331 -11.721 4.300 1.00 70.19 84 VAL A O 1
ATOM 698 N N . ALA A 1 85 ? -21.656 -13.525 4.261 1.00 75.56 85 ALA A N 1
ATOM 699 C CA . ALA A 1 85 ? -22.697 -12.941 5.107 1.00 75.56 85 ALA A CA 1
ATOM 700 C C . ALA A 1 85 ? -22.180 -12.586 6.515 1.00 75.56 85 ALA A C 1
ATOM 702 O O . ALA A 1 85 ? -22.336 -11.450 6.964 1.00 75.56 85 ALA A O 1
ATOM 703 N N . ILE A 1 86 ? -21.481 -13.514 7.184 1.00 74.75 86 ILE A N 1
ATOM 704 C CA . ILE A 1 86 ? -20.856 -13.267 8.500 1.00 74.75 86 ILE A CA 1
ATOM 705 C C . ILE A 1 86 ? -19.858 -12.103 8.417 1.00 74.75 86 ILE A C 1
ATOM 707 O O . ILE A 1 86 ? -19.722 -11.295 9.337 1.00 74.75 86 ILE A O 1
ATOM 711 N N . GLN A 1 87 ? -19.127 -12.011 7.312 1.00 70.94 87 GLN A N 1
ATOM 712 C CA . GLN A 1 87 ? -18.140 -10.964 7.088 1.00 70.94 87 GLN A CA 1
ATOM 713 C C . GLN A 1 87 ? -18.781 -9.598 6.807 1.00 70.94 87 GLN A C 1
ATOM 715 O O . GLN A 1 87 ? -18.302 -8.591 7.330 1.00 70.94 87 GLN A O 1
ATOM 720 N N . GLN A 1 88 ? -19.884 -9.552 6.058 1.00 73.88 88 GLN A N 1
ATOM 721 C CA . GLN A 1 88 ? -20.682 -8.340 5.856 1.00 73.88 88 GLN A CA 1
ATOM 722 C C . GLN A 1 88 ? -21.300 -7.847 7.169 1.00 73.88 88 GLN A C 1
ATOM 724 O O . GLN A 1 88 ? -21.258 -6.652 7.452 1.00 73.88 88 GLN A O 1
ATOM 729 N N . GLU A 1 89 ? -21.794 -8.752 8.015 1.00 81.75 89 GLU A N 1
ATOM 730 C CA . GLU A 1 89 ? -22.316 -8.410 9.342 1.00 81.75 89 GLU A CA 1
ATOM 731 C C . GLU A 1 89 ? -21.220 -7.829 10.251 1.00 81.75 89 GLU A C 1
ATOM 733 O O . GLU A 1 89 ? -21.415 -6.796 10.904 1.00 81.75 89 GLU A O 1
ATOM 738 N N . LYS A 1 90 ? -20.026 -8.440 10.254 1.00 79.00 90 LYS A N 1
ATOM 739 C CA . LYS A 1 90 ? -18.855 -7.905 10.968 1.00 79.00 90 LYS A CA 1
ATOM 740 C C . LYS A 1 90 ? -18.484 -6.511 10.474 1.00 79.00 90 LYS A C 1
ATOM 742 O O . LYS A 1 90 ? -18.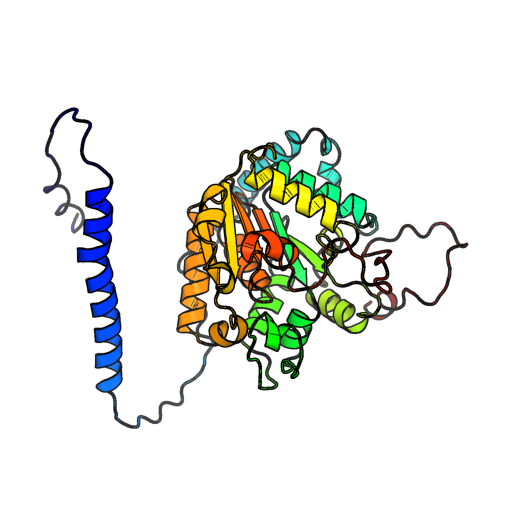213 -5.630 11.292 1.00 79.00 90 LYS A O 1
ATOM 747 N N . LEU A 1 91 ? -18.481 -6.308 9.158 1.00 79.56 91 LEU A N 1
ATOM 748 C CA . LEU A 1 91 ? -18.196 -5.014 8.551 1.00 79.56 91 LEU A CA 1
ATOM 749 C C . LEU A 1 91 ? -19.231 -3.962 8.978 1.00 79.56 91 LEU A C 1
ATOM 751 O O . LEU A 1 91 ? -18.851 -2.901 9.474 1.00 79.56 91 LEU A O 1
ATOM 755 N N . ALA A 1 92 ? -20.524 -4.278 8.878 1.00 80.44 92 ALA A N 1
ATOM 756 C CA . ALA A 1 92 ? -21.612 -3.400 9.304 1.00 80.44 92 ALA A CA 1
ATOM 757 C C . ALA A 1 92 ? -21.521 -3.052 10.800 1.00 80.44 92 ALA A C 1
ATOM 759 O O . ALA A 1 92 ? -21.698 -1.897 11.190 1.00 80.44 92 ALA A O 1
ATOM 760 N N . THR A 1 93 ? -21.167 -4.030 11.638 1.00 84.94 93 THR A N 1
ATOM 761 C CA . THR A 1 93 ? -20.963 -3.841 13.082 1.00 84.94 93 THR A CA 1
ATOM 762 C C . THR A 1 93 ? -19.796 -2.902 13.387 1.00 84.94 93 THR A C 1
ATOM 764 O O . THR A 1 93 ? -19.859 -2.125 14.337 1.00 84.94 93 THR A O 1
ATOM 767 N N . ARG A 1 94 ? -18.709 -2.954 12.612 1.00 83.56 94 ARG A N 1
ATOM 768 C CA . ARG A 1 94 ? -17.579 -2.027 12.785 1.00 83.56 94 ARG A CA 1
ATOM 769 C C . ARG A 1 94 ? -17.945 -0.625 12.321 1.00 83.56 94 ARG A C 1
ATOM 771 O O . ARG A 1 94 ? -17.717 0.334 13.050 1.00 83.56 94 ARG A O 1
ATOM 778 N N . LEU A 1 95 ? -18.601 -0.519 11.170 1.00 81.38 95 LEU A N 1
ATOM 779 C CA . LEU A 1 95 ? -19.075 0.758 10.647 1.00 81.38 95 LEU A CA 1
ATOM 780 C C . LEU A 1 95 ? -20.083 1.442 11.581 1.00 81.38 95 LEU A C 1
ATOM 782 O O . LEU A 1 95 ? -20.043 2.658 11.736 1.00 81.38 95 LEU A O 1
ATOM 786 N N . SER A 1 96 ? -20.950 0.689 12.263 1.00 82.62 96 SER A N 1
ATOM 787 C CA . SER A 1 96 ? -21.922 1.266 13.203 1.00 82.62 96 SER A CA 1
ATOM 788 C C . SER A 1 96 ? -21.281 1.837 14.474 1.00 82.62 96 SER A C 1
ATOM 790 O O . SER A 1 96 ? -21.855 2.731 15.105 1.00 82.62 96 SER A O 1
ATOM 792 N N . LYS A 1 97 ? -20.080 1.369 14.842 1.00 83.38 97 LYS A N 1
ATOM 793 C CA . LYS A 1 97 ? -19.290 1.912 15.960 1.00 83.38 97 LYS A CA 1
ATOM 794 C C . LYS A 1 97 ? -18.593 3.227 15.605 1.00 83.38 97 LYS A C 1
ATOM 796 O O . LYS A 1 97 ? -18.257 3.989 16.507 1.00 83.38 97 LYS A O 1
ATOM 801 N N . CYS A 1 98 ? -18.444 3.533 14.320 1.00 84.31 98 CYS A N 1
ATOM 802 C CA . CYS A 1 98 ? -17.906 4.801 13.841 1.00 84.31 98 CYS A CA 1
ATOM 803 C C . CYS A 1 98 ? -18.967 5.895 13.912 1.00 84.31 98 CYS A C 1
ATOM 805 O O . CYS A 1 98 ? -19.730 6.088 12.966 1.00 84.31 98 CYS A O 1
ATOM 807 N N . SER A 1 99 ? -19.018 6.634 15.021 1.00 76.19 99 SER A N 1
ATOM 808 C CA . SER A 1 99 ? -19.979 7.728 15.238 1.00 76.19 99 SER A CA 1
ATOM 809 C C . SER A 1 99 ? -20.065 8.709 14.061 1.00 76.19 99 SER A C 1
ATOM 811 O O . SER A 1 99 ? -21.168 9.099 13.692 1.00 76.19 99 SER A O 1
ATOM 813 N N . HIS A 1 100 ? -18.934 9.046 13.436 1.00 74.50 100 HIS A N 1
ATOM 814 C CA . HIS A 1 100 ? -18.843 9.992 12.312 1.00 74.50 100 HIS A CA 1
ATOM 815 C C . HIS A 1 100 ? -19.260 9.408 10.949 1.00 74.50 100 HIS A C 1
ATOM 817 O O . HIS A 1 100 ? -19.592 10.156 10.023 1.00 74.50 100 HIS A O 1
ATOM 823 N N . LEU A 1 101 ? -19.304 8.074 10.840 1.00 72.38 101 LEU A N 1
ATOM 824 C CA . LEU A 1 101 ? -19.786 7.349 9.661 1.00 72.38 101 LEU A CA 1
ATOM 825 C C . LEU A 1 101 ? -21.231 6.848 9.828 1.00 72.38 101 LEU A C 1
ATOM 827 O O . LEU A 1 101 ? -21.795 6.276 8.891 1.00 72.38 101 LEU A O 1
ATOM 831 N N . LYS A 1 102 ? -21.872 7.074 10.985 1.00 67.81 102 LYS A N 1
ATOM 832 C CA . LYS A 1 102 ? -23.294 6.752 11.175 1.00 67.81 102 LYS A CA 1
ATOM 833 C C . LYS A 1 102 ? -24.142 7.528 10.163 1.00 67.81 102 LYS A C 1
ATOM 835 O O . LYS A 1 102 ? -24.025 8.741 10.043 1.00 67.81 102 LYS A O 1
ATOM 840 N N . GLY A 1 103 ? -24.973 6.809 9.408 1.00 66.25 103 GLY A N 1
ATOM 841 C CA . GLY A 1 103 ? -25.774 7.365 8.307 1.00 66.25 103 GLY A CA 1
ATOM 842 C C . GLY A 1 103 ? -25.028 7.493 6.972 1.00 66.25 103 GLY A C 1
ATOM 843 O O . GLY A 1 103 ? -25.662 7.673 5.940 1.00 66.25 103 GLY A O 1
ATOM 844 N N . LYS A 1 104 ? -23.700 7.322 6.964 1.00 64.38 104 LYS A N 1
ATOM 845 C CA . LYS A 1 104 ? -22.864 7.270 5.753 1.00 64.38 104 LYS A CA 1
ATOM 846 C C . LYS A 1 104 ? -22.577 5.840 5.288 1.00 64.38 104 LYS A C 1
ATOM 848 O O . LYS A 1 104 ? -21.947 5.655 4.257 1.00 64.38 104 LYS A O 1
ATOM 853 N N . THR A 1 105 ? -23.047 4.820 6.004 1.00 62.28 105 THR A N 1
ATOM 854 C CA . THR A 1 105 ? -22.897 3.404 5.621 1.00 62.28 105 THR A CA 1
ATOM 855 C C . THR A 1 105 ? -23.535 3.080 4.278 1.00 62.28 105 THR A C 1
ATOM 857 O O . THR A 1 105 ? -22.970 2.289 3.525 1.00 62.28 105 THR A O 1
ATOM 860 N N . ALA A 1 106 ? -24.651 3.740 3.947 1.00 58.44 106 ALA A N 1
ATOM 861 C CA . ALA A 1 106 ? -25.235 3.682 2.612 1.00 58.44 106 ALA A CA 1
ATOM 862 C C . ALA A 1 106 ? -24.197 4.076 1.547 1.00 58.44 106 ALA A C 1
ATOM 864 O O . ALA A 1 106 ? -24.031 3.356 0.577 1.00 58.44 106 ALA A O 1
ATOM 865 N N . LEU A 1 107 ? -23.369 5.101 1.791 1.00 58.34 107 LEU A N 1
ATOM 866 C CA . LEU A 1 107 ? -22.357 5.572 0.835 1.00 58.34 107 LEU A CA 1
ATOM 867 C C . LEU A 1 107 ? -21.271 4.534 0.496 1.00 58.34 107 LEU A C 1
ATOM 869 O O . LEU A 1 107 ? -20.621 4.668 -0.536 1.00 58.34 107 LEU A O 1
ATOM 873 N N . LEU A 1 108 ? -21.040 3.519 1.336 1.00 62.38 108 LEU A N 1
ATOM 874 C CA . LEU A 1 108 ? -20.046 2.464 1.072 1.00 62.38 108 LEU A CA 1
ATOM 875 C C . LEU A 1 108 ? -20.602 1.296 0.243 1.00 62.38 108 LEU A C 1
ATOM 877 O O . LEU A 1 108 ? -19.816 0.521 -0.318 1.00 62.38 108 LEU A O 1
ATOM 881 N N . HIS A 1 109 ? -21.930 1.174 0.193 1.00 59.75 109 HIS A N 1
ATOM 882 C CA . HIS A 1 109 ? -22.660 0.067 -0.425 1.00 59.75 109 HIS A CA 1
ATOM 883 C C . HIS A 1 109 ? -23.626 0.503 -1.529 1.00 59.75 109 HIS A C 1
ATOM 885 O O . HIS A 1 109 ? -24.168 -0.369 -2.196 1.00 59.75 109 HIS A O 1
ATOM 891 N N . ASP A 1 110 ? -23.829 1.805 -1.727 1.00 56.09 110 ASP A N 1
ATOM 892 C CA . ASP A 1 110 ? -24.779 2.348 -2.689 1.00 56.09 110 ASP A CA 1
ATOM 893 C C . ASP A 1 110 ? -24.291 2.137 -4.138 1.00 56.09 110 ASP A C 1
ATOM 895 O O . ASP A 1 110 ? -23.292 2.744 -4.546 1.00 56.09 110 ASP A O 1
ATOM 899 N N . PRO A 1 111 ? -24.957 1.274 -4.929 1.00 50.53 111 PRO A N 1
ATOM 900 C CA . PRO A 1 111 ? -24.650 1.109 -6.344 1.00 50.53 111 PRO A CA 1
ATOM 901 C C . PRO A 1 111 ? -25.014 2.353 -7.179 1.00 50.53 111 PRO A C 1
ATOM 903 O O . PRO A 1 111 ? -24.477 2.508 -8.275 1.00 50.53 111 PRO A O 1
ATOM 906 N N . GLU A 1 112 ? -25.846 3.270 -6.665 1.00 46.81 112 GLU A N 1
ATOM 907 C CA . GLU A 1 112 ? -26.205 4.542 -7.312 1.00 46.81 112 GLU A CA 1
ATOM 908 C C . GLU A 1 112 ? -25.158 5.649 -7.103 1.00 46.81 112 GLU A C 1
ATOM 910 O O . GLU A 1 112 ? -25.275 6.745 -7.654 1.00 46.81 112 GLU A O 1
ATOM 915 N N . ARG A 1 113 ? -24.046 5.361 -6.408 1.00 51.56 113 ARG A N 1
ATOM 916 C CA . ARG A 1 113 ? -22.902 6.278 -6.239 1.00 51.56 113 ARG A CA 1
ATOM 917 C C . ARG A 1 113 ? -22.133 6.565 -7.542 1.00 51.56 113 ARG A C 1
ATOM 919 O O . ARG A 1 113 ? -20.994 7.026 -7.482 1.00 51.56 113 ARG A O 1
ATOM 926 N N . GLN A 1 114 ? -22.729 6.347 -8.718 1.00 50.25 114 GLN A N 1
ATOM 927 C CA . GLN A 1 114 ? -22.120 6.614 -10.025 1.00 50.25 114 GLN A CA 1
ATOM 928 C C . GLN A 1 114 ? -21.668 8.081 -10.202 1.00 50.25 114 GLN A C 1
ATOM 930 O O . GLN A 1 114 ? -20.914 8.370 -11.134 1.00 50.25 114 GLN A O 1
ATOM 935 N N . HIS A 1 115 ? -22.056 9.009 -9.310 1.00 51.25 115 HIS A N 1
ATOM 936 C CA . HIS A 1 115 ? -21.898 10.449 -9.545 1.00 51.25 115 HIS A CA 1
ATOM 937 C C . HIS A 1 115 ? -21.247 11.302 -8.435 1.00 51.25 115 HIS A C 1
ATOM 939 O O . HIS A 1 115 ? -21.115 12.497 -8.649 1.00 51.25 115 HIS A O 1
ATOM 945 N N . PHE A 1 116 ? -20.766 10.778 -7.300 1.00 49.25 116 PHE A N 1
ATOM 946 C CA . PHE A 1 116 ? -20.196 11.645 -6.241 1.00 49.25 116 PHE A CA 1
ATOM 947 C C . PHE A 1 116 ? -18.662 11.559 -6.111 1.00 49.25 116 PHE A C 1
ATOM 949 O O . PHE A 1 116 ? -18.153 10.568 -5.595 1.00 49.25 116 PHE A O 1
ATOM 956 N N . THR A 1 117 ? -17.935 12.619 -6.514 1.00 56.00 117 THR A N 1
ATOM 957 C CA . THR A 1 117 ? -16.532 12.890 -6.128 1.00 56.00 117 THR A CA 1
ATOM 958 C C . THR A 1 117 ? -16.569 13.441 -4.724 1.00 56.00 117 THR A C 1
ATOM 960 O O . THR A 1 117 ? -17.349 14.358 -4.438 1.00 56.00 117 THR A O 1
ATOM 963 N N . PHE A 1 118 ? -15.606 13.037 -3.910 1.00 62.12 118 PHE A N 1
ATOM 964 C CA . PHE A 1 118 ? -15.175 13.862 -2.796 1.00 62.12 118 PHE A CA 1
ATOM 965 C C . PHE A 1 118 ? -13.955 14.690 -3.220 1.00 62.12 118 PHE A C 1
ATOM 967 O O . PHE A 1 118 ? -13.064 14.165 -3.896 1.00 62.12 118 PHE A O 1
ATOM 974 N N . PRO A 1 119 ? -13.884 15.975 -2.826 1.00 79.31 119 PRO A N 1
ATOM 975 C CA . PRO A 1 119 ? -12.615 16.691 -2.772 1.00 79.31 119 PRO A CA 1
ATOM 976 C C . PRO A 1 119 ? -11.563 15.836 -2.054 1.00 79.31 119 PRO A C 1
ATOM 978 O O . PRO A 1 119 ? -11.904 15.160 -1.080 1.00 79.31 119 PRO A O 1
ATOM 981 N N . MET A 1 120 ? -10.306 15.881 -2.505 1.00 83.38 120 MET A N 1
ATOM 982 C CA . MET A 1 120 ? -9.216 15.045 -1.974 1.00 83.38 120 MET A CA 1
ATOM 983 C C . MET A 1 120 ? -9.106 15.101 -0.441 1.00 83.38 120 MET A C 1
ATOM 985 O O . MET A 1 120 ? -8.850 14.084 0.193 1.00 83.38 120 MET A O 1
ATOM 989 N N . GLU A 1 121 ? -9.356 16.263 0.166 1.00 84.62 121 GLU A N 1
ATOM 990 C CA . GLU A 1 121 ? -9.394 16.418 1.624 1.00 84.62 121 GLU A CA 1
ATOM 991 C C . GLU A 1 121 ? -10.483 15.558 2.289 1.00 84.62 121 GLU A C 1
ATOM 993 O O . GLU A 1 121 ? -10.214 14.851 3.256 1.00 84.62 121 GLU A O 1
ATOM 998 N N . LYS A 1 122 ? -11.710 15.566 1.757 1.00 84.38 122 LYS A N 1
ATOM 999 C CA . LYS A 1 122 ? -12.813 14.766 2.312 1.00 84.38 122 LYS A CA 1
ATOM 1000 C C . LYS A 1 122 ? -12.581 13.270 2.108 1.00 84.38 122 LYS A C 1
ATOM 1002 O O . LYS A 1 122 ? -12.971 12.471 2.954 1.00 84.38 122 LYS A O 1
ATOM 1007 N N . GLU A 1 123 ? -11.957 12.903 0.991 1.00 86.94 123 GLU A N 1
ATOM 1008 C CA . GLU A 1 123 ? -11.539 11.527 0.720 1.00 86.94 123 GLU A CA 1
ATOM 1009 C C . GLU A 1 123 ? -10.454 11.077 1.713 1.00 86.94 123 GLU A C 1
ATOM 1011 O O . GLU A 1 123 ? -10.526 9.971 2.251 1.00 86.94 123 GLU A O 1
ATOM 1016 N N . PHE A 1 124 ? -9.494 11.955 2.025 1.00 92.25 124 PHE A N 1
ATOM 1017 C CA . PHE A 1 124 ? -8.464 11.706 3.033 1.00 92.25 124 PHE A CA 1
ATOM 1018 C C . PHE A 1 124 ? -9.085 11.488 4.412 1.00 92.25 124 PHE A C 1
ATOM 1020 O O . PHE A 1 124 ? -8.785 10.488 5.066 1.00 92.25 124 PHE A O 1
ATOM 1027 N N . ASP A 1 125 ? -9.983 12.383 4.829 1.00 90.50 125 ASP A N 1
ATOM 1028 C CA . ASP A 1 125 ? -10.663 12.286 6.119 1.00 90.50 125 ASP A CA 1
ATOM 1029 C C . ASP A 1 125 ? -11.478 10.991 6.214 1.00 90.50 125 ASP A C 1
ATOM 1031 O O . ASP A 1 125 ? -11.370 10.268 7.205 1.00 90.50 125 ASP A O 1
ATOM 1035 N N . MET A 1 126 ? -12.222 10.637 5.158 1.00 90.25 126 MET A N 1
ATOM 1036 C CA . MET A 1 126 ? -12.964 9.376 5.089 1.00 90.25 126 MET A CA 1
ATOM 1037 C C . MET A 1 126 ? -12.030 8.171 5.250 1.00 90.25 126 MET A C 1
ATOM 1039 O O . MET A 1 126 ? -12.290 7.297 6.079 1.00 90.25 126 MET A O 1
ATOM 1043 N N . MET A 1 127 ? -10.947 8.100 4.475 1.00 94.38 127 MET A N 1
ATOM 1044 C CA . MET A 1 127 ? -10.025 6.966 4.532 1.00 94.38 127 MET A CA 1
ATOM 1045 C C . MET A 1 127 ? -9.336 6.863 5.897 1.00 94.38 127 MET A C 1
ATOM 1047 O O . MET A 1 127 ? -9.206 5.765 6.444 1.00 94.38 127 MET A O 1
ATOM 1051 N N . LEU A 1 128 ? -8.956 7.994 6.495 1.00 95.44 128 LEU A N 1
ATOM 1052 C CA . LEU A 1 128 ? -8.362 8.027 7.827 1.00 95.44 128 LEU A CA 1
ATOM 1053 C C . LEU A 1 128 ? -9.361 7.615 8.920 1.00 95.44 128 LEU A C 1
ATOM 1055 O O . LEU A 1 128 ? -8.984 6.917 9.863 1.00 95.44 128 LEU A O 1
ATOM 1059 N N . GLU A 1 129 ? -10.631 8.001 8.798 1.00 92.12 129 GLU A N 1
ATOM 1060 C CA . GLU A 1 129 ? -11.701 7.537 9.685 1.00 92.12 129 GLU A CA 1
ATOM 1061 C C . GLU A 1 129 ? -11.891 6.022 9.587 1.00 92.12 129 GLU A C 1
ATOM 1063 O O . GLU A 1 129 ? -11.935 5.351 10.620 1.00 92.12 129 GLU A O 1
ATOM 1068 N N . LEU A 1 130 ? -11.937 5.460 8.373 1.00 92.81 130 LEU A N 1
ATOM 1069 C CA . LEU A 1 130 ? -12.028 4.011 8.171 1.00 92.81 130 LEU A CA 1
ATOM 1070 C C . LEU A 1 130 ? -10.852 3.280 8.836 1.00 92.81 130 LEU A C 1
ATOM 1072 O O . LEU A 1 130 ? -11.066 2.274 9.522 1.00 92.81 130 LEU A O 1
ATOM 1076 N N . ILE A 1 131 ? -9.633 3.821 8.701 1.00 95.94 131 ILE A N 1
ATOM 1077 C CA . ILE A 1 131 ? -8.427 3.311 9.368 1.00 95.94 131 ILE A CA 1
ATOM 1078 C C . ILE A 1 131 ? -8.604 3.325 10.888 1.00 95.94 131 ILE A C 1
ATOM 1080 O O . ILE A 1 131 ? -8.497 2.278 11.525 1.00 95.94 131 ILE A O 1
ATOM 1084 N N . LYS A 1 132 ? -8.932 4.482 11.476 1.00 94.50 132 LYS A N 1
ATOM 1085 C CA . LYS A 1 132 ? -9.094 4.649 12.933 1.00 94.50 132 LYS A CA 1
ATOM 1086 C C . LYS A 1 132 ? -10.187 3.766 13.522 1.00 94.50 132 LYS A C 1
ATOM 1088 O O . LYS A 1 132 ? -10.068 3.284 14.643 1.00 94.50 132 LYS A O 1
ATOM 1093 N N . CYS A 1 133 ? -11.230 3.527 12.745 1.00 93.19 133 CYS A N 1
ATOM 1094 C CA . CYS A 1 133 ? -12.330 2.655 13.105 1.00 93.19 133 CYS A CA 1
ATOM 1095 C C . CYS A 1 133 ? -12.044 1.155 12.980 1.00 93.19 133 CYS A C 1
ATOM 1097 O O . CYS A 1 133 ? -12.937 0.350 13.263 1.00 93.19 133 CYS A O 1
ATOM 1099 N N . ASN A 1 134 ? -10.851 0.764 12.522 1.00 94.62 134 ASN A N 1
ATOM 1100 C CA . ASN A 1 134 ? -10.515 -0.628 12.236 1.00 94.62 134 ASN A CA 1
ATOM 1101 C C . ASN A 1 134 ? -11.514 -1.274 11.252 1.00 94.62 134 ASN A C 1
ATOM 1103 O O . ASN A 1 134 ? -11.891 -2.437 11.393 1.00 94.62 134 ASN A O 1
ATOM 1107 N N . VAL A 1 135 ? -12.012 -0.518 10.266 1.00 93.06 135 VAL A N 1
ATOM 1108 C CA . VAL A 1 135 ? -12.857 -1.071 9.198 1.00 93.06 135 VAL A CA 1
ATOM 1109 C C . VAL A 1 135 ? -11.976 -1.896 8.256 1.00 93.06 135 VAL A C 1
ATOM 1111 O O . VAL A 1 135 ? -11.033 -1.326 7.710 1.00 93.06 135 VAL A O 1
ATOM 1114 N N . PRO A 1 136 ? -12.246 -3.198 8.033 1.00 94.44 136 PRO A N 1
ATOM 1115 C CA . PRO A 1 136 ? -11.459 -4.011 7.114 1.00 94.44 136 PRO A CA 1
ATOM 1116 C C . PRO A 1 136 ? -11.535 -3.456 5.695 1.00 94.44 136 PRO A C 1
ATOM 1118 O O . PRO A 1 136 ? -12.628 -3.321 5.141 1.00 94.44 136 PRO A O 1
ATOM 1121 N N . LEU A 1 137 ? -10.384 -3.117 5.122 1.00 96.06 137 LEU A N 1
ATOM 1122 C CA . LEU A 1 137 ? -10.288 -2.553 3.780 1.00 96.06 137 LEU A CA 1
ATOM 1123 C C . LEU A 1 137 ? -8.890 -2.756 3.196 1.00 96.06 137 LEU A C 1
ATOM 1125 O O . LEU A 1 137 ? -7.921 -2.965 3.925 1.00 96.06 137 LEU A O 1
ATOM 1129 N N . ALA A 1 138 ? -8.786 -2.644 1.881 1.00 97.94 138 ALA A N 1
ATOM 1130 C CA . ALA A 1 138 ? -7.517 -2.506 1.187 1.00 97.94 138 ALA A CA 1
ATOM 1131 C C . ALA A 1 138 ? -7.479 -1.184 0.419 1.00 97.94 138 ALA A C 1
ATOM 1133 O O . ALA A 1 138 ? -8.501 -0.737 -0.098 1.00 97.94 138 ALA A O 1
ATOM 1134 N N . PHE A 1 139 ? -6.307 -0.565 0.350 1.00 97.94 139 PHE A N 1
ATOM 1135 C CA . PHE A 1 139 ? -6.059 0.629 -0.446 1.00 97.94 139 PHE A CA 1
ATOM 1136 C C . PHE A 1 139 ? -4.717 0.501 -1.153 1.00 97.94 139 PHE A C 1
ATOM 1138 O O . PHE A 1 139 ? -3.696 0.294 -0.501 1.00 97.94 139 PHE A O 1
ATOM 1145 N N . THR A 1 140 ? -4.729 0.632 -2.475 1.00 97.88 140 THR A N 1
ATOM 1146 C CA . THR A 1 140 ? -3.534 0.583 -3.332 1.00 97.88 140 THR A CA 1
ATOM 1147 C C . THR A 1 140 ? -3.353 1.901 -4.065 1.00 97.88 140 THR A C 1
ATOM 1149 O O . THR A 1 140 ? -4.347 2.595 -4.283 1.00 97.88 140 THR A O 1
ATOM 1152 N N . ARG A 1 141 ? -2.125 2.277 -4.446 1.00 96.38 141 ARG A N 1
ATOM 1153 C CA . ARG A 1 141 ? -1.870 3.561 -5.115 1.00 96.38 141 ARG A CA 1
ATOM 1154 C C . ARG A 1 141 ? -1.104 3.333 -6.406 1.00 96.38 141 ARG A C 1
ATOM 1156 O O . ARG A 1 141 ? 0.064 2.990 -6.414 1.00 96.38 141 ARG A O 1
ATOM 1163 N N . TRP A 1 142 ? -1.777 3.619 -7.503 1.00 94.81 142 TRP A N 1
ATOM 1164 C CA . TRP A 1 142 ? -1.286 3.399 -8.848 1.00 94.81 142 TRP A CA 1
ATOM 1165 C C . TRP A 1 142 ? -0.611 4.667 -9.363 1.00 94.81 142 TRP A C 1
ATOM 1167 O O . TRP A 1 142 ? -1.262 5.695 -9.578 1.00 94.81 142 TRP A O 1
ATOM 1177 N N . GLY A 1 143 ? 0.710 4.610 -9.507 1.00 91.81 143 GLY A N 1
ATOM 1178 C CA . GLY A 1 143 ? 1.550 5.703 -9.976 1.00 91.81 143 GLY A CA 1
ATOM 1179 C C . GLY A 1 143 ? 2.041 5.520 -11.410 1.00 91.81 143 GLY A C 1
ATOM 1180 O O . GLY A 1 143 ? 1.510 4.735 -12.198 1.00 91.81 143 GLY A O 1
ATOM 1181 N N . ASP A 1 144 ? 3.069 6.288 -11.752 1.00 89.19 144 ASP A N 1
ATOM 1182 C CA . ASP A 1 144 ? 3.827 6.196 -13.000 1.00 89.19 144 ASP A CA 1
ATOM 1183 C C . ASP A 1 144 ? 4.716 4.941 -13.046 1.00 89.19 144 ASP A C 1
ATOM 1185 O O . ASP A 1 144 ? 4.829 4.303 -14.092 1.00 89.19 144 ASP A O 1
ATOM 1189 N N . GLY A 1 145 ? 5.294 4.545 -11.908 1.00 90.44 145 GLY A N 1
ATOM 1190 C CA . GLY A 1 145 ? 6.122 3.341 -11.786 1.00 90.44 145 GLY A CA 1
ATOM 1191 C C . GLY A 1 145 ? 5.371 2.051 -12.124 1.00 90.44 145 GLY A C 1
ATOM 1192 O O . GLY A 1 145 ? 5.851 1.250 -12.928 1.00 90.44 145 GLY A O 1
ATOM 1193 N N . GLU A 1 146 ? 4.169 1.863 -11.577 1.00 94.38 146 GLU A N 1
ATOM 1194 C CA . GLU A 1 146 ? 3.337 0.692 -11.880 1.00 94.38 146 GLU A CA 1
ATOM 1195 C C . GLU A 1 146 ? 2.911 0.708 -13.354 1.00 94.38 146 GLU A C 1
ATOM 1197 O O . GLU A 1 146 ? 2.943 -0.324 -14.023 1.00 94.38 146 GLU A O 1
ATOM 1202 N N . HIS A 1 147 ? 2.598 1.885 -13.904 1.00 94.94 147 HIS A N 1
ATOM 1203 C CA . HIS A 1 147 ? 2.175 2.042 -15.298 1.00 94.94 147 HIS A CA 1
ATOM 1204 C C . HIS A 1 147 ? 3.281 1.658 -16.278 1.00 94.94 147 HIS A C 1
ATOM 1206 O O . HIS A 1 147 ? 3.035 0.945 -17.251 1.00 94.94 147 HIS A O 1
ATOM 1212 N N . MET A 1 148 ? 4.510 2.077 -15.985 1.00 94.19 148 MET A N 1
ATOM 1213 C CA . MET A 1 148 ? 5.705 1.699 -16.732 1.00 94.19 148 MET A CA 1
ATOM 1214 C C . MET A 1 148 ? 5.876 0.170 -16.761 1.00 94.19 148 MET A C 1
ATOM 1216 O O . MET A 1 148 ? 6.091 -0.396 -17.835 1.00 94.19 148 MET A O 1
ATOM 1220 N N . LEU A 1 149 ? 5.697 -0.519 -15.625 1.00 94.12 149 LEU A N 1
ATOM 1221 C CA . LEU A 1 149 ? 5.746 -1.988 -15.569 1.00 94.12 149 LEU A CA 1
ATOM 1222 C C . LEU A 1 149 ? 4.628 -2.633 -16.398 1.00 94.12 149 LEU A C 1
ATOM 1224 O O . LEU A 1 149 ? 4.885 -3.581 -17.141 1.00 94.12 149 LEU A O 1
ATOM 1228 N N . LEU A 1 150 ? 3.403 -2.098 -16.331 1.00 95.19 150 LEU A N 1
ATOM 1229 C CA . LEU A 1 150 ? 2.275 -2.572 -17.143 1.00 95.19 150 LEU A CA 1
ATOM 1230 C C . LEU A 1 150 ? 2.527 -2.435 -18.649 1.00 95.19 150 LEU A C 1
ATOM 1232 O O . LEU A 1 150 ? 2.074 -3.266 -19.436 1.00 95.19 150 LEU A O 1
ATOM 1236 N N . ARG A 1 151 ? 3.255 -1.392 -19.059 1.00 94.50 151 ARG A N 1
ATOM 1237 C CA . ARG A 1 151 ? 3.663 -1.155 -20.450 1.00 94.50 151 ARG A CA 1
ATOM 1238 C C . ARG A 1 151 ? 4.925 -1.924 -20.846 1.00 94.50 151 ARG A C 1
ATOM 1240 O O . ARG A 1 151 ? 5.336 -1.843 -22.001 1.00 94.50 151 ARG A O 1
ATOM 1247 N N . GLY A 1 152 ? 5.524 -2.658 -19.911 1.00 94.38 152 GLY A N 1
ATOM 1248 C CA . GLY A 1 152 ? 6.770 -3.381 -20.105 1.00 94.38 152 GLY A CA 1
ATOM 1249 C C . GLY A 1 152 ? 7.943 -2.474 -20.461 1.00 94.38 152 GLY A C 1
ATOM 1250 O O . GLY A 1 152 ? 8.785 -2.858 -21.265 1.00 94.38 152 GLY A O 1
ATOM 1251 N N . GLN A 1 153 ? 7.968 -1.261 -19.914 1.00 93.69 153 GLN A N 1
ATOM 1252 C CA . GLN A 1 153 ? 9.010 -0.270 -20.158 1.00 93.69 153 GLN A CA 1
ATOM 1253 C C . GLN A 1 153 ? 10.146 -0.406 -19.142 1.00 93.69 153 GLN A C 1
ATOM 1255 O O . GLN A 1 153 ? 9.918 -0.725 -17.976 1.00 93.69 153 GLN A O 1
ATOM 1260 N N . THR A 1 154 ? 11.373 -0.121 -19.572 1.00 91.69 154 THR A N 1
ATOM 1261 C CA . THR A 1 154 ? 12.542 -0.057 -18.685 1.00 91.69 154 THR A CA 1
ATOM 1262 C C . THR A 1 154 ? 12.500 1.125 -17.722 1.00 91.69 154 THR A C 1
ATOM 1264 O O . THR A 1 154 ? 12.076 2.219 -18.096 1.00 91.69 154 THR A O 1
ATOM 1267 N N . VAL A 1 155 ? 13.081 0.950 -16.533 1.00 86.44 155 VAL A N 1
ATOM 1268 C CA . VAL A 1 155 ? 13.389 2.067 -15.630 1.00 86.44 155 VAL A CA 1
ATOM 1269 C C . VAL A 1 155 ? 14.547 2.871 -16.219 1.00 86.44 155 VAL A C 1
ATOM 1271 O O . VAL A 1 155 ? 15.674 2.378 -16.310 1.00 86.44 155 VAL A O 1
ATOM 1274 N N . ALA A 1 156 ? 14.278 4.120 -16.599 1.00 85.56 156 ALA A N 1
ATOM 1275 C CA . ALA A 1 156 ? 15.292 4.997 -17.170 1.00 85.56 156 ALA A CA 1
ATOM 1276 C C . ALA A 1 156 ? 16.418 5.323 -16.170 1.00 85.56 156 ALA A C 1
ATOM 1278 O O . ALA A 1 156 ? 16.211 5.418 -14.951 1.00 85.56 156 ALA A O 1
ATOM 1279 N N . ASP A 1 157 ? 17.621 5.530 -16.707 1.00 85.50 157 ASP A N 1
ATOM 1280 C CA . ASP A 1 157 ? 18.765 6.018 -15.942 1.00 85.50 157 ASP A CA 1
ATOM 1281 C C . ASP A 1 157 ? 18.470 7.380 -15.309 1.00 85.50 157 ASP A C 1
ATOM 1283 O O . ASP A 1 157 ? 17.754 8.209 -15.866 1.00 85.50 157 ASP A O 1
ATOM 1287 N N . GLY A 1 158 ? 19.002 7.605 -14.107 1.00 82.69 158 GLY A N 1
ATOM 1288 C CA . GLY A 1 158 ? 18.802 8.860 -13.380 1.00 82.69 158 GLY A CA 1
ATOM 1289 C C . GLY A 1 158 ? 17.412 9.039 -12.759 1.00 82.69 158 GLY A C 1
ATOM 1290 O O . GLY A 1 158 ? 17.192 10.014 -12.042 1.00 82.69 158 GLY A O 1
ATOM 1291 N N . THR A 1 159 ? 16.477 8.111 -12.981 1.00 84.38 159 THR A N 1
ATOM 1292 C CA . THR A 1 159 ? 15.177 8.146 -12.303 1.00 84.38 159 THR A CA 1
ATOM 1293 C C . THR A 1 159 ? 15.318 7.814 -10.826 1.00 84.38 159 THR A C 1
ATOM 1295 O O . THR A 1 159 ? 16.220 7.091 -10.392 1.00 84.38 159 THR A O 1
ATOM 1298 N N . GLN A 1 160 ? 14.365 8.300 -10.039 1.00 80.81 160 GLN A N 1
ATOM 1299 C CA . GLN A 1 160 ? 14.329 8.010 -8.616 1.00 80.81 160 GLN A CA 1
ATOM 1300 C C . GLN A 1 160 ? 14.130 6.511 -8.324 1.00 80.81 160 GLN A C 1
ATOM 1302 O O . GLN A 1 160 ? 14.745 5.985 -7.399 1.00 80.81 160 GLN A O 1
ATOM 1307 N N . ALA A 1 161 ? 13.331 5.820 -9.145 1.00 84.81 161 ALA A N 1
ATOM 1308 C CA . ALA A 1 161 ? 13.135 4.376 -9.047 1.00 84.81 161 ALA A CA 1
ATOM 1309 C C . ALA A 1 161 ? 14.472 3.619 -9.121 1.00 84.81 161 ALA A C 1
ATOM 1311 O O . ALA A 1 161 ? 14.707 2.701 -8.341 1.00 84.81 161 ALA A O 1
ATOM 1312 N N . LYS A 1 162 ? 15.393 4.050 -9.995 1.00 86.12 162 LYS A N 1
ATOM 1313 C CA . LYS A 1 162 ? 16.731 3.454 -10.100 1.00 86.12 162 LYS A CA 1
ATOM 1314 C C . LYS A 1 162 ? 17.680 3.910 -8.994 1.00 86.12 162 LYS A C 1
ATOM 1316 O O . LYS A 1 162 ? 18.350 3.082 -8.386 1.00 86.12 162 LYS A O 1
ATOM 1321 N N . LEU A 1 163 ? 17.772 5.221 -8.758 1.00 85.69 163 LEU A N 1
ATOM 1322 C CA . LEU A 1 163 ? 18.799 5.807 -7.888 1.00 85.69 163 LEU A CA 1
ATOM 1323 C C . LEU A 1 163 ? 18.506 5.656 -6.393 1.00 85.69 163 LEU A C 1
ATOM 1325 O O . LEU A 1 163 ? 19.441 5.533 -5.608 1.00 85.69 163 LEU A O 1
ATOM 1329 N N . ILE A 1 164 ? 17.232 5.706 -6.002 1.00 81.25 164 ILE A N 1
ATOM 1330 C CA . ILE A 1 164 ? 16.815 5.710 -4.594 1.00 81.25 164 ILE A CA 1
ATOM 1331 C C . ILE A 1 164 ? 16.177 4.381 -4.212 1.00 81.25 164 ILE A C 1
ATOM 1333 O O . ILE A 1 164 ? 16.538 3.813 -3.185 1.00 81.25 164 ILE A O 1
ATOM 1337 N N . ASP A 1 165 ? 15.267 3.870 -5.043 1.00 79.50 165 ASP A N 1
ATOM 1338 C CA . ASP A 1 165 ? 14.556 2.621 -4.742 1.00 79.50 165 ASP A CA 1
ATOM 1339 C C . ASP A 1 165 ? 15.303 1.381 -5.261 1.00 79.50 165 ASP A C 1
ATOM 1341 O O . ASP A 1 165 ? 14.926 0.254 -4.954 1.00 79.50 165 ASP A O 1
ATOM 1345 N N . GLY A 1 166 ? 16.388 1.569 -6.020 1.00 84.25 166 GLY A N 1
ATOM 1346 C CA . GLY A 1 166 ? 17.274 0.492 -6.460 1.00 84.25 166 GLY A CA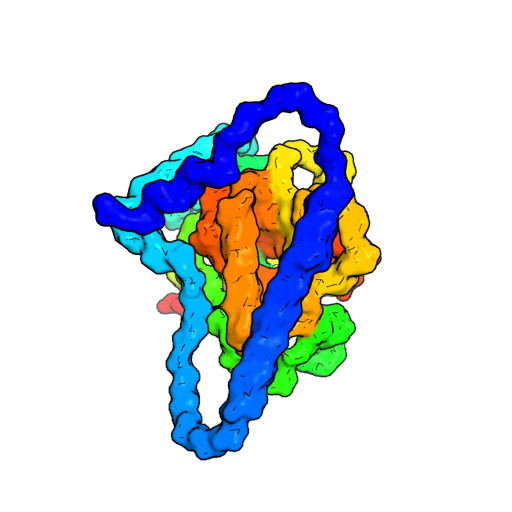 1
ATOM 1347 C C . GLY A 1 166 ? 16.669 -0.445 -7.506 1.00 84.25 166 GLY A C 1
ATOM 1348 O O . GLY A 1 166 ? 17.156 -1.566 -7.655 1.00 84.25 166 GLY A O 1
ATOM 1349 N N . TRP A 1 167 ? 15.618 -0.030 -8.219 1.00 86.31 167 TRP A N 1
ATOM 1350 C CA . TRP A 1 167 ? 14.970 -0.876 -9.219 1.00 86.31 167 TRP A CA 1
ATOM 1351 C C . TRP A 1 167 ? 15.892 -1.129 -10.405 1.00 86.31 167 TRP A C 1
ATOM 1353 O O . TRP A 1 167 ? 16.477 -0.209 -10.985 1.00 86.31 167 TRP A O 1
ATOM 1363 N N . GLN A 1 168 ? 15.966 -2.394 -10.802 1.00 85.94 168 GLN A N 1
ATOM 1364 C CA . GLN A 1 168 ? 16.718 -2.847 -11.962 1.00 85.94 168 GLN A CA 1
ATOM 1365 C C . GLN A 1 168 ? 15.751 -3.520 -12.932 1.00 85.94 168 GLN A C 1
ATOM 1367 O O . GLN A 1 168 ? 15.665 -4.736 -12.984 1.00 85.94 168 GLN A O 1
ATOM 1372 N N . TRP A 1 169 ? 15.008 -2.708 -13.686 1.00 88.88 169 TRP A N 1
ATOM 1373 C CA . TRP A 1 169 ? 14.150 -3.174 -14.777 1.00 88.88 169 TRP A CA 1
ATOM 1374 C C . TRP A 1 169 ? 14.753 -2.714 -16.104 1.00 88.88 169 TRP A C 1
ATOM 1376 O O . TRP A 1 169 ? 14.423 -1.646 -16.621 1.00 88.88 169 TRP A O 1
ATOM 1386 N N . THR A 1 170 ? 15.750 -3.453 -16.586 1.00 86.44 170 THR A N 1
ATOM 1387 C CA . THR A 1 170 ? 16.631 -3.016 -17.685 1.00 86.44 170 THR A CA 1
ATOM 1388 C C . THR A 1 170 ? 16.215 -3.525 -19.059 1.00 86.44 170 THR A C 1
ATOM 1390 O O . THR A 1 170 ? 16.814 -3.129 -20.055 1.00 86.44 170 THR A O 1
ATOM 1393 N N . GLU A 1 171 ? 15.196 -4.378 -19.133 1.00 89.06 171 GLU A N 1
ATOM 1394 C CA . GLU A 1 171 ? 14.687 -4.946 -20.382 1.00 89.06 171 GLU A CA 1
ATOM 1395 C C . GLU A 1 171 ? 13.233 -4.534 -20.617 1.00 89.06 171 GLU A C 1
ATOM 1397 O O . GLU A 1 171 ? 12.424 -4.513 -19.688 1.00 89.06 171 GLU A O 1
ATOM 1402 N N . ASN A 1 172 ? 12.888 -4.227 -21.871 1.00 93.38 172 ASN A N 1
ATOM 1403 C CA . ASN A 1 172 ? 11.500 -3.973 -22.243 1.00 93.38 172 ASN A CA 1
ATOM 1404 C C . ASN A 1 172 ? 10.732 -5.300 -22.273 1.00 93.38 172 ASN A C 1
ATOM 1406 O O . ASN A 1 172 ? 10.857 -6.071 -23.226 1.00 93.38 172 ASN A O 1
ATOM 1410 N N . ARG A 1 173 ? 9.953 -5.572 -21.227 1.00 94.44 173 ARG A N 1
ATOM 1411 C CA . ARG A 1 173 ? 9.129 -6.778 -21.100 1.00 94.44 173 ARG A CA 1
ATOM 1412 C C . ARG A 1 173 ? 7.967 -6.559 -20.141 1.00 94.44 173 ARG A C 1
ATOM 1414 O O . ARG A 1 173 ? 8.124 -5.900 -19.115 1.00 94.44 173 ARG A O 1
ATOM 1421 N N . VAL A 1 174 ? 6.822 -7.171 -20.438 1.00 94.56 174 VAL A N 1
ATOM 1422 C CA . VAL A 1 174 ? 5.722 -7.314 -19.474 1.00 94.56 174 VAL A CA 1
ATOM 1423 C C . VAL A 1 174 ? 6.032 -8.530 -18.606 1.00 94.56 174 VAL A C 1
ATOM 1425 O O . VAL A 1 174 ? 5.915 -9.665 -19.061 1.00 94.56 174 VAL A O 1
ATOM 1428 N N . GLY A 1 175 ? 6.489 -8.285 -17.379 1.00 94.38 175 GLY A N 1
ATOM 1429 C CA . GLY A 1 175 ? 6.877 -9.345 -16.448 1.00 94.38 175 GLY A CA 1
ATOM 1430 C C . GLY A 1 175 ? 5.707 -9.972 -15.688 1.00 94.38 175 GLY A C 1
ATOM 1431 O O . GLY A 1 175 ? 4.538 -9.584 -15.814 1.00 94.38 175 GLY A O 1
ATOM 1432 N N . VAL A 1 176 ? 6.035 -10.934 -14.831 1.00 95.62 176 VAL A N 1
ATOM 1433 C CA . VAL A 1 176 ? 5.073 -11.582 -13.939 1.00 95.62 176 VAL A CA 1
ATOM 1434 C C . VAL A 1 176 ? 4.504 -10.584 -12.934 1.00 95.62 176 VAL A C 1
ATOM 1436 O O . VAL A 1 176 ? 3.300 -10.626 -12.668 1.00 95.62 176 VAL A O 1
ATOM 1439 N N . LEU A 1 177 ? 5.313 -9.651 -12.419 1.00 95.50 177 LEU A N 1
ATOM 1440 C CA . LEU A 1 177 ? 4.818 -8.587 -11.545 1.00 95.50 177 LEU A CA 1
ATOM 1441 C C . LEU A 1 177 ? 3.734 -7.759 -12.244 1.00 95.50 177 LEU A C 1
ATOM 1443 O O . LEU A 1 177 ? 2.660 -7.580 -11.681 1.00 95.50 177 LEU A O 1
ATOM 1447 N N . ALA A 1 178 ? 3.954 -7.343 -13.494 1.00 95.69 178 ALA A N 1
ATOM 1448 C CA . ALA A 1 178 ? 2.959 -6.602 -14.273 1.00 95.69 178 ALA A CA 1
ATOM 1449 C C . ALA A 1 178 ? 1.647 -7.390 -14.443 1.00 95.69 178 ALA A C 1
ATOM 1451 O O . ALA A 1 178 ? 0.560 -6.832 -14.315 1.00 95.69 178 ALA A O 1
ATOM 1452 N N . THR A 1 179 ? 1.731 -8.706 -14.645 1.00 95.50 179 THR A N 1
ATOM 1453 C CA . THR A 1 179 ? 0.541 -9.572 -14.691 1.00 95.50 179 THR A CA 1
ATOM 1454 C C . THR A 1 179 ? -0.207 -9.580 -13.351 1.00 95.50 179 THR A C 1
ATOM 1456 O O . THR A 1 179 ? -1.427 -9.452 -13.325 1.00 95.50 179 THR A O 1
ATOM 1459 N N . ASN A 1 180 ? 0.517 -9.651 -12.230 1.00 95.56 180 ASN A N 1
ATOM 1460 C CA . ASN A 1 180 ? -0.069 -9.637 -10.882 1.00 95.56 180 ASN A CA 1
ATOM 1461 C C . ASN A 1 180 ? -0.693 -8.272 -10.542 1.00 95.56 180 ASN A C 1
ATOM 1463 O O . ASN A 1 180 ? -1.710 -8.210 -9.856 1.00 95.56 180 ASN A O 1
ATOM 1467 N N . LEU A 1 181 ? -0.114 -7.185 -11.055 1.00 96.19 181 LEU A N 1
ATOM 1468 C CA . LEU A 1 181 ? -0.691 -5.845 -10.986 1.00 96.19 181 LEU A CA 1
ATOM 1469 C C . LEU A 1 181 ? -2.016 -5.763 -11.768 1.00 96.19 181 LEU A C 1
ATOM 1471 O O . LEU A 1 181 ? -3.013 -5.236 -11.283 1.00 96.19 181 LEU A O 1
ATOM 1475 N N . ILE A 1 182 ? -2.080 -6.337 -12.969 1.00 95.62 182 ILE A N 1
ATOM 1476 C CA . ILE A 1 182 ? -3.339 -6.385 -13.729 1.00 95.62 182 ILE A CA 1
ATOM 1477 C C . ILE A 1 182 ? -4.410 -7.170 -12.960 1.00 95.62 182 ILE A C 1
ATOM 1479 O O . ILE A 1 182 ? -5.564 -6.742 -12.901 1.00 95.62 182 ILE A O 1
ATOM 1483 N N . GLU A 1 183 ? -4.041 -8.300 -12.357 1.00 94.50 183 GLU A N 1
ATOM 1484 C CA . GLU A 1 183 ? -4.954 -9.095 -11.530 1.00 94.50 183 GLU A CA 1
ATOM 1485 C C . GLU A 1 183 ? -5.463 -8.306 -10.314 1.00 94.50 183 GLU A C 1
ATOM 1487 O O . GLU A 1 183 ? -6.664 -8.323 -10.040 1.00 94.50 183 GLU A O 1
ATOM 1492 N N . SER A 1 184 ? -4.601 -7.547 -9.627 1.00 94.81 184 SER A N 1
ATOM 1493 C CA . SER A 1 184 ? -5.016 -6.752 -8.465 1.00 94.81 184 SER A CA 1
ATOM 1494 C C . SER A 1 184 ? -5.993 -5.621 -8.815 1.00 94.81 184 SER A C 1
ATOM 1496 O O . SER A 1 184 ? -6.832 -5.271 -7.984 1.00 94.81 184 SER A O 1
ATOM 1498 N N . LEU A 1 185 ? -5.974 -5.102 -10.048 1.00 92.38 185 LEU A N 1
ATOM 1499 C CA . LEU A 1 185 ? -6.994 -4.168 -10.549 1.00 92.38 185 LEU A CA 1
ATOM 1500 C C . LEU A 1 185 ? -8.325 -4.852 -10.887 1.00 92.38 185 LEU A C 1
ATOM 1502 O O . LEU A 1 185 ? -9.388 -4.256 -10.709 1.00 92.38 185 LEU A O 1
ATOM 1506 N N . ARG A 1 186 ? -8.287 -6.093 -11.383 1.00 90.31 186 ARG A N 1
ATOM 1507 C CA . ARG A 1 186 ? -9.458 -6.780 -11.955 1.00 90.31 186 ARG A CA 1
ATOM 1508 C C . ARG A 1 186 ? -10.239 -7.623 -10.967 1.00 90.31 186 ARG A C 1
ATOM 1510 O O . ARG A 1 186 ? -11.463 -7.645 -11.030 1.00 90.31 186 ARG A O 1
ATOM 1517 N N . GLU A 1 187 ? -9.570 -8.293 -10.045 1.00 85.62 187 GLU A N 1
ATOM 1518 C CA . GLU A 1 187 ? -10.173 -9.388 -9.276 1.00 85.62 187 GLU A CA 1
ATOM 1519 C C . GLU A 1 187 ? -10.814 -8.977 -7.937 1.00 85.62 187 GLU A C 1
ATOM 1521 O O . GLU A 1 187 ? -11.895 -9.478 -7.625 1.00 85.62 187 GLU A O 1
ATOM 1526 N N . PRO A 1 188 ? -10.254 -8.056 -7.126 1.00 80.94 188 PRO A N 1
ATOM 1527 C CA . PRO A 1 188 ? -10.752 -7.847 -5.767 1.00 80.94 188 PRO A CA 1
ATOM 1528 C C . PRO A 1 188 ? -12.211 -7.388 -5.700 1.00 80.94 188 PRO A C 1
ATOM 1530 O O . PRO A 1 188 ? -12.639 -6.491 -6.431 1.00 80.94 188 PRO A O 1
ATOM 1533 N N . ALA A 1 189 ? -12.960 -7.979 -4.772 1.00 79.56 189 ALA A N 1
ATOM 1534 C CA . ALA A 1 189 ? -14.309 -7.571 -4.395 1.00 79.56 189 ALA A CA 1
ATOM 1535 C C . ALA A 1 189 ? -14.320 -7.062 -2.946 1.00 79.56 189 ALA A C 1
ATOM 1537 O O . ALA A 1 189 ? -13.432 -7.388 -2.169 1.00 79.56 189 ALA A O 1
ATOM 1538 N N . GLY A 1 190 ? -15.340 -6.294 -2.557 1.00 86.00 190 GLY A N 1
ATOM 1539 C CA . GLY A 1 190 ? -15.454 -5.736 -1.204 1.00 86.00 190 GLY A CA 1
ATOM 1540 C C . GLY A 1 190 ? -14.904 -4.312 -1.085 1.00 86.00 190 GLY A C 1
ATOM 1541 O O . GLY A 1 190 ? -14.990 -3.528 -2.032 1.00 86.00 190 GLY A O 1
ATOM 1542 N N . LEU A 1 191 ? -14.397 -3.951 0.099 1.00 90.62 191 LEU A N 1
ATOM 1543 C CA . LEU A 1 191 ? -13.803 -2.635 0.377 1.00 90.62 191 LEU A CA 1
ATOM 1544 C C . LEU A 1 191 ? -12.340 -2.580 -0.087 1.00 90.62 191 LEU A C 1
ATOM 1546 O O . LEU A 1 191 ? -11.424 -2.461 0.724 1.00 90.62 191 LEU A O 1
ATOM 1550 N N . TYR A 1 192 ? -12.135 -2.696 -1.396 1.00 94.69 192 TYR A N 1
ATOM 1551 C CA . TYR A 1 192 ? -10.833 -2.549 -2.041 1.00 94.69 192 TYR A CA 1
ATOM 1552 C C . TYR A 1 192 ? -10.817 -1.249 -2.843 1.00 94.69 192 TYR A C 1
ATOM 1554 O O . TYR A 1 192 ? -11.547 -1.116 -3.823 1.00 94.69 192 TYR 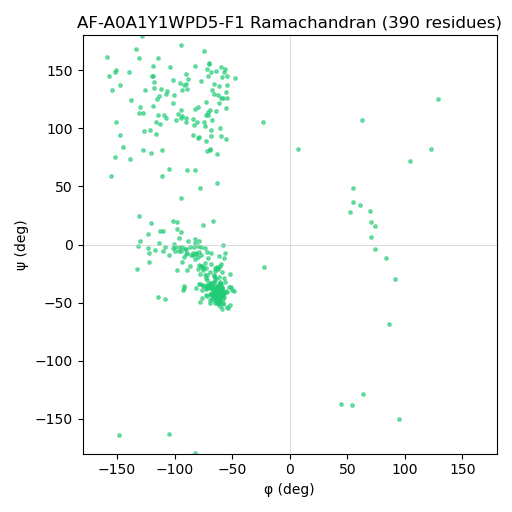A O 1
ATOM 1562 N N . PHE A 1 193 ? -10.026 -0.280 -2.397 1.00 94.75 193 PHE A N 1
ATOM 1563 C CA . PHE A 1 193 ? -9.932 1.049 -2.982 1.00 94.75 193 PHE A CA 1
ATOM 1564 C C . PHE A 1 193 ? -8.678 1.178 -3.857 1.00 94.75 193 PHE A C 1
ATOM 1566 O O . PHE A 1 193 ? -7.598 0.688 -3.511 1.00 94.75 193 PHE A O 1
ATOM 1573 N N . TYR A 1 194 ? -8.827 1.882 -4.974 1.00 94.88 194 TYR A N 1
ATOM 1574 C CA . TYR A 1 194 ? -7.788 2.123 -5.967 1.00 94.88 194 TYR A CA 1
ATOM 1575 C C . TYR A 1 194 ? -7.489 3.619 -6.026 1.00 94.88 194 TYR A C 1
ATOM 1577 O O . TYR A 1 194 ? -8.273 4.404 -6.555 1.00 94.88 194 TYR A O 1
ATOM 1585 N N . GLY A 1 195 ? -6.355 4.028 -5.473 1.00 95.19 195 GLY A N 1
ATOM 1586 C CA . GLY A 1 195 ? -5.809 5.362 -5.664 1.00 95.19 195 GLY A CA 1
ATOM 1587 C C . GLY A 1 195 ? -5.266 5.481 -7.079 1.00 95.19 195 GLY A C 1
ATOM 1588 O O . GLY A 1 195 ? -4.273 4.837 -7.396 1.00 95.19 195 GLY A O 1
ATOM 1589 N N . LEU A 1 196 ? -5.902 6.285 -7.925 1.00 93.06 196 LEU A N 1
ATOM 1590 C CA . LEU A 1 196 ? -5.515 6.483 -9.321 1.00 93.06 196 LEU A CA 1
ATOM 1591 C C . LEU A 1 196 ? -4.803 7.832 -9.508 1.00 93.06 196 LEU A C 1
ATOM 1593 O O . LEU A 1 196 ? -5.033 8.763 -8.727 1.00 93.06 196 LEU A O 1
ATOM 1597 N N . PRO A 1 197 ? -3.923 7.960 -10.517 1.00 90.12 197 PRO A N 1
ATOM 1598 C CA . PRO A 1 197 ? -3.207 9.198 -10.773 1.00 90.12 197 PRO A CA 1
ATOM 1599 C C . PRO A 1 197 ? -4.147 10.273 -11.301 1.00 90.12 197 PRO A C 1
ATOM 1601 O O . PRO A 1 197 ? -5.187 10.008 -11.902 1.00 90.12 197 PRO A O 1
ATOM 1604 N N . CYS A 1 198 ? -3.748 11.518 -11.099 1.00 81.31 198 CYS A N 1
ATOM 1605 C CA . CYS A 1 198 ? -4.523 12.656 -11.550 1.00 81.31 198 CYS A CA 1
ATOM 1606 C C . CYS A 1 198 ? -4.498 12.802 -13.076 1.00 81.31 198 CYS A C 1
ATOM 1608 O O . CYS A 1 198 ? -3.456 12.552 -13.683 1.00 81.31 198 CYS A O 1
ATOM 1610 N N . PRO A 1 199 ? -5.602 13.252 -13.711 1.00 74.88 199 PRO A N 1
ATOM 1611 C CA . PRO A 1 199 ? -5.685 13.354 -15.167 1.00 74.88 199 PRO A CA 1
ATOM 1612 C C . PRO A 1 199 ? -4.578 14.203 -15.790 1.00 74.88 199 PRO A C 1
ATOM 1614 O O . PRO A 1 199 ? -4.148 13.914 -16.898 1.00 74.88 199 PRO A O 1
ATOM 1617 N N . MET A 1 200 ? -4.099 15.231 -15.091 1.00 76.69 200 MET A N 1
ATOM 1618 C CA . MET A 1 200 ? -3.019 16.093 -15.561 1.00 76.69 200 MET A CA 1
ATOM 1619 C C . MET A 1 200 ? -1.787 15.909 -14.668 1.00 76.69 200 MET A C 1
ATOM 1621 O O . MET A 1 200 ? -1.922 16.012 -13.447 1.00 76.69 200 MET A O 1
ATOM 1625 N N . PRO A 1 201 ? -0.596 15.635 -15.233 1.00 73.19 201 PRO A N 1
ATOM 1626 C CA . PRO A 1 201 ? -0.293 15.396 -16.655 1.00 73.19 201 PRO A CA 1
ATOM 1627 C C . PRO A 1 201 ? -0.575 13.953 -17.142 1.00 73.19 201 PRO A C 1
ATOM 1629 O O . PRO A 1 201 ? -0.263 13.614 -18.281 1.00 73.19 201 PRO A O 1
ATOM 1632 N N . TRP A 1 202 ? -1.143 13.078 -16.307 1.00 80.12 202 TRP A N 1
ATOM 1633 C CA . TRP A 1 202 ? -1.141 11.621 -16.520 1.00 80.12 202 TRP A CA 1
ATOM 1634 C C . TRP A 1 202 ? -2.384 11.067 -17.231 1.00 80.12 202 TRP A C 1
ATOM 1636 O O . TRP A 1 202 ? -2.892 10.002 -16.879 1.00 80.12 202 TRP A O 1
ATOM 1646 N N . THR A 1 203 ? -2.892 11.767 -18.248 1.00 82.75 203 THR A N 1
ATOM 1647 C CA . THR A 1 203 ? -4.185 11.437 -18.878 1.00 82.75 203 THR A CA 1
ATOM 1648 C C . THR A 1 203 ? -4.188 10.038 -19.501 1.00 82.75 203 THR A C 1
ATOM 1650 O O . THR A 1 203 ? -5.160 9.294 -19.363 1.00 82.75 203 THR A O 1
ATOM 1653 N N . SER A 1 204 ? -3.102 9.666 -20.184 1.00 87.25 204 SER A N 1
ATOM 1654 C CA . SER A 1 204 ? -2.944 8.349 -20.814 1.00 87.25 204 SER A CA 1
ATOM 1655 C C . SER A 1 204 ? -2.833 7.234 -19.775 1.00 87.25 204 SER A C 1
ATOM 1657 O O . SER A 1 204 ? -3.550 6.241 -19.863 1.00 87.25 204 SER A O 1
ATOM 1659 N N . THR A 1 205 ? -1.998 7.429 -18.756 1.00 90.62 205 THR A N 1
ATOM 1660 C CA . THR A 1 205 ? -1.815 6.493 -17.642 1.00 90.62 205 THR A CA 1
ATOM 1661 C C . THR A 1 205 ? -3.126 6.239 -16.906 1.00 90.62 205 THR A C 1
ATOM 1663 O O . THR A 1 205 ? -3.507 5.092 -16.679 1.00 90.62 205 THR A O 1
ATOM 1666 N N . LEU A 1 206 ? -3.877 7.301 -16.614 1.00 89.81 206 LEU A N 1
ATOM 1667 C CA . LEU A 1 206 ? -5.181 7.184 -15.981 1.00 89.81 206 LEU A CA 1
ATOM 1668 C C . LEU A 1 206 ? -6.186 6.413 -16.849 1.00 89.81 206 LEU A C 1
ATOM 1670 O O . LEU A 1 206 ? -6.904 5.550 -16.345 1.00 89.81 206 LEU A O 1
ATOM 1674 N N . ARG A 1 207 ? -6.226 6.688 -18.159 1.00 88.81 207 ARG A N 1
ATOM 1675 C CA . ARG A 1 207 ? -7.090 5.965 -19.104 1.00 88.81 207 ARG A CA 1
ATOM 1676 C C . ARG A 1 207 ? -6.798 4.465 -19.103 1.00 88.81 207 ARG A C 1
ATOM 1678 O O . ARG A 1 207 ? -7.736 3.670 -19.125 1.00 88.81 207 ARG A O 1
ATOM 1685 N N . ASP A 1 208 ? -5.527 4.080 -19.060 1.00 92.38 208 ASP A N 1
ATOM 1686 C CA . ASP A 1 208 ? -5.137 2.671 -19.037 1.00 92.38 208 ASP A CA 1
ATOM 1687 C C . ASP A 1 208 ? -5.629 1.976 -17.765 1.00 92.38 208 ASP A C 1
ATOM 1689 O O . ASP A 1 208 ? -6.254 0.918 -17.849 1.00 92.38 208 ASP A O 1
ATOM 1693 N N . TYR A 1 209 ? -5.439 2.595 -16.596 1.00 94.50 209 TYR A N 1
ATOM 1694 C CA . TYR A 1 209 ? -5.942 2.046 -15.335 1.00 94.50 209 TYR A CA 1
ATOM 1695 C C . TYR A 1 209 ? -7.463 1.928 -15.311 1.00 94.50 209 TYR A C 1
ATOM 1697 O O . TYR A 1 209 ? -7.989 0.881 -14.943 1.00 94.50 209 TYR A O 1
ATOM 1705 N N . MET A 1 210 ? -8.171 2.957 -15.775 1.00 90.31 210 MET A N 1
ATOM 1706 C CA . MET A 1 210 ? -9.631 2.928 -15.896 1.00 90.31 210 MET A CA 1
ATOM 1707 C C . MET A 1 210 ? -10.108 1.820 -16.836 1.00 90.31 210 MET A C 1
ATOM 1709 O O . MET A 1 210 ? -11.110 1.170 -16.563 1.00 90.31 210 MET A O 1
ATOM 1713 N N . THR A 1 211 ? -9.378 1.570 -17.925 1.00 91.31 211 THR A N 1
ATOM 1714 C CA . THR A 1 211 ? -9.693 0.484 -18.863 1.00 91.31 211 THR A CA 1
ATOM 1715 C C . THR A 1 211 ? -9.506 -0.884 -18.205 1.00 91.31 211 THR A C 1
ATOM 1717 O O . THR A 1 211 ? -10.331 -1.779 -18.385 1.00 91.31 211 THR A O 1
ATOM 1720 N N . LEU A 1 212 ? -8.439 -1.052 -17.419 1.00 92.12 212 LEU A N 1
ATOM 1721 C CA . LEU A 1 212 ? -8.170 -2.288 -16.680 1.00 92.12 212 LEU A CA 1
ATOM 1722 C C . LEU A 1 212 ? -9.164 -2.524 -15.536 1.00 92.12 212 LEU A C 1
ATOM 1724 O O . LEU A 1 212 ? -9.505 -3.675 -15.275 1.00 92.12 212 LEU A O 1
ATOM 1728 N N . ALA A 1 213 ? -9.643 -1.455 -14.900 1.00 90.12 213 ALA A N 1
ATOM 1729 C CA . ALA A 1 213 ? -10.584 -1.478 -13.782 1.00 90.12 213 ALA A CA 1
ATOM 1730 C C . ALA A 1 213 ? -12.035 -1.155 -14.197 1.00 90.12 213 ALA A C 1
ATOM 1732 O O . ALA A 1 213 ? -12.842 -0.781 -13.350 1.00 90.12 213 ALA A O 1
ATOM 1733 N N . LYS A 1 214 ? -12.388 -1.290 -15.482 1.00 88.00 214 LYS A N 1
ATOM 1734 C CA . LYS A 1 214 ? -13.686 -0.851 -16.038 1.00 88.00 214 LYS A CA 1
ATOM 1735 C C . LYS A 1 214 ? -14.914 -1.467 -15.356 1.00 88.00 214 LYS A C 1
ATOM 1737 O O . LYS A 1 214 ? -15.964 -0.840 -15.304 1.00 88.00 214 LYS A O 1
ATOM 1742 N N . ASP A 1 215 ? -14.765 -2.675 -14.816 1.00 86.69 215 ASP A N 1
ATOM 1743 C CA . ASP A 1 215 ? -15.841 -3.414 -14.150 1.00 86.69 215 ASP A CA 1
ATOM 1744 C C . ASP A 1 215 ? -15.931 -3.075 -12.647 1.00 86.69 215 ASP A C 1
ATOM 1746 O O . ASP A 1 215 ? -16.732 -3.654 -11.910 1.00 86.69 215 ASP A O 1
ATOM 1750 N N . LYS A 1 216 ? -15.095 -2.147 -12.159 1.00 84.81 216 LYS A N 1
ATOM 1751 C CA . LYS A 1 216 ? -15.104 -1.687 -10.769 1.00 84.81 216 LYS A CA 1
ATOM 1752 C C . LYS A 1 216 ? -16.043 -0.493 -10.604 1.00 84.81 216 LYS A C 1
ATOM 1754 O O . LYS A 1 216 ? -16.030 0.426 -11.421 1.00 84.81 216 LYS A O 1
ATOM 1759 N N . PRO A 1 217 ? -16.837 -0.456 -9.521 1.00 83.75 217 PRO A N 1
ATOM 1760 C CA . PRO A 1 217 ? -17.668 0.701 -9.244 1.00 83.75 217 PRO A CA 1
ATOM 1761 C C . PRO A 1 217 ? -16.784 1.911 -8.925 1.00 83.75 217 PRO A C 1
ATOM 1763 O O . PRO A 1 217 ? -15.823 1.809 -8.161 1.00 83.75 217 PRO A O 1
ATOM 1766 N N . THR A 1 218 ? -17.144 3.077 -9.461 1.00 81.62 218 THR A N 1
ATOM 1767 C CA . THR A 1 218 ? -16.391 4.333 -9.284 1.00 81.62 218 THR A CA 1
ATOM 1768 C C . THR A 1 218 ? -16.243 4.744 -7.821 1.00 81.62 218 THR A C 1
ATOM 1770 O O . THR A 1 218 ? -15.280 5.413 -7.468 1.00 81.62 218 THR A O 1
ATOM 1773 N N . SER A 1 219 ? -17.137 4.274 -6.945 1.00 80.12 219 SER A N 1
ATOM 1774 C CA . SER A 1 219 ? -17.056 4.432 -5.489 1.00 80.12 219 SER A CA 1
ATOM 1775 C C . SER A 1 219 ? -15.825 3.787 -4.841 1.00 80.12 219 SER A C 1
ATOM 1777 O O . SER A 1 219 ? -15.589 4.002 -3.651 1.00 80.12 219 SER A O 1
ATOM 1779 N N . ARG A 1 220 ? -15.070 2.981 -5.599 1.00 87.06 220 ARG A N 1
ATOM 1780 C CA . ARG A 1 220 ? -13.801 2.363 -5.199 1.00 87.06 220 ARG A CA 1
ATOM 1781 C C . ARG A 1 220 ? -12.583 3.110 -5.724 1.00 87.06 220 ARG A C 1
ATOM 1783 O O . ARG A 1 220 ? -11.471 2.738 -5.365 1.00 87.06 220 ARG A O 1
ATOM 1790 N N . PHE A 1 221 ? -12.757 4.133 -6.552 1.00 90.06 221 PHE A N 1
ATOM 1791 C CA . PHE A 1 221 ? -11.649 4.954 -7.026 1.00 90.06 221 PHE A CA 1
ATOM 1792 C C . PHE A 1 221 ? -11.391 6.111 -6.066 1.00 90.06 221 PHE A C 1
ATOM 1794 O O . PHE A 1 221 ? -12.311 6.679 -5.488 1.00 90.06 221 PHE A O 1
ATOM 1801 N N . SER A 1 222 ? -10.115 6.424 -5.891 1.00 91.81 222 SER A N 1
ATOM 1802 C CA . SER A 1 222 ? -9.598 7.458 -5.001 1.00 91.81 222 SER A CA 1
ATOM 1803 C C . SER A 1 222 ? -8.320 8.044 -5.618 1.00 91.81 222 SER A C 1
ATOM 1805 O O . SER A 1 222 ? -8.038 7.831 -6.800 1.00 91.81 222 SER A O 1
ATOM 1807 N N . TYR A 1 223 ? -7.514 8.763 -4.841 1.00 90.00 223 TYR A N 1
ATOM 1808 C CA . TYR A 1 223 ? -6.328 9.476 -5.327 1.00 90.00 223 TYR A CA 1
ATOM 1809 C C . TYR A 1 223 ? -5.045 8.693 -5.026 1.00 90.00 223 TYR A C 1
ATOM 1811 O O . TYR A 1 223 ? -4.777 8.359 -3.874 1.00 90.00 223 TYR A O 1
ATOM 1819 N N . SER A 1 224 ? -4.178 8.455 -6.014 1.00 92.50 224 SER A N 1
ATOM 1820 C CA . SER A 1 224 ? -2.849 7.864 -5.749 1.00 92.50 224 SER A CA 1
ATOM 1821 C C . SER A 1 224 ? -1.958 8.791 -4.908 1.00 92.50 224 SER A C 1
ATOM 1823 O O . SER A 1 224 ? -1.027 8.348 -4.230 1.00 92.50 224 SER A O 1
ATOM 1825 N N . THR A 1 225 ? -2.286 10.085 -4.888 1.00 90.44 225 THR A N 1
ATOM 1826 C CA . THR A 1 225 ? -1.610 11.124 -4.107 1.00 90.44 225 THR A CA 1
ATOM 1827 C C . THR A 1 225 ? -2.259 11.391 -2.746 1.00 90.44 225 THR A C 1
ATOM 1829 O O . THR A 1 225 ? -1.902 12.371 -2.101 1.00 90.44 225 THR A O 1
ATOM 1832 N N . LEU A 1 226 ? -3.198 10.549 -2.287 1.00 92.50 226 LEU A N 1
ATOM 1833 C CA . LEU A 1 226 ? -4.007 10.812 -1.088 1.00 92.50 226 LEU A CA 1
ATOM 1834 C C . LEU A 1 226 ? -3.176 11.144 0.163 1.00 92.50 226 LEU A C 1
ATOM 1836 O O . LEU A 1 226 ? -3.576 11.992 0.953 1.00 92.50 226 LEU A O 1
ATOM 1840 N N . TRP A 1 227 ? -2.019 10.496 0.328 1.00 94.44 227 TRP A N 1
ATOM 1841 C CA . TRP A 1 227 ? -1.147 10.623 1.505 1.00 94.44 227 TRP A CA 1
ATOM 1842 C C . TRP A 1 227 ? 0.001 11.626 1.356 1.00 94.44 227 TRP A C 1
ATOM 1844 O O . TRP A 1 227 ? 0.890 11.662 2.203 1.00 94.44 227 TRP A O 1
ATOM 1854 N N . ILE A 1 228 ? 0.055 12.377 0.261 1.00 88.56 228 ILE A N 1
ATOM 1855 C CA . ILE A 1 228 ? 1.168 13.285 -0.041 1.00 88.56 228 ILE A CA 1
ATOM 1856 C C . ILE A 1 228 ? 0.645 14.686 -0.373 1.00 88.56 228 ILE A C 1
ATOM 1858 O O . ILE A 1 228 ? -0.562 14.928 -0.355 1.00 88.56 228 ILE A O 1
ATOM 1862 N N . GLY A 1 229 ? 1.554 15.624 -0.651 1.00 84.38 229 GLY A N 1
ATOM 1863 C CA . GLY A 1 229 ? 1.190 17.002 -0.977 1.00 84.38 229 GLY A CA 1
ATOM 1864 C C . GLY A 1 229 ? 0.496 17.690 0.199 1.00 84.38 229 GLY A C 1
ATOM 1865 O O . GLY A 1 229 ? 0.988 17.645 1.325 1.00 84.38 229 GLY A O 1
ATOM 1866 N N . GLU A 1 230 ? -0.669 18.291 -0.044 1.00 83.75 230 GLU A N 1
ATOM 1867 C CA . GLU A 1 230 ? -1.428 19.043 0.970 1.00 83.75 230 GLU A CA 1
ATOM 1868 C C . GLU A 1 230 ? -1.873 18.184 2.168 1.00 83.75 230 GLU A C 1
ATOM 1870 O O . GLU A 1 230 ? -1.967 18.679 3.291 1.00 83.75 230 GLU A O 1
ATOM 1875 N N . ASN A 1 231 ? -2.076 16.879 1.964 1.00 88.50 231 ASN A N 1
ATOM 1876 C CA . ASN A 1 231 ? -2.447 15.949 3.033 1.00 88.50 231 ASN A CA 1
ATOM 1877 C C . ASN A 1 231 ? -1.244 15.422 3.829 1.00 88.50 231 ASN A C 1
ATOM 1879 O O . ASN A 1 231 ? -1.428 14.728 4.835 1.00 88.50 231 ASN A O 1
ATOM 1883 N N . TYR A 1 232 ? -0.012 15.726 3.405 1.00 89.75 232 TYR A N 1
ATOM 1884 C CA . TYR A 1 232 ? 1.181 15.145 4.012 1.00 89.75 232 TYR A CA 1
ATOM 1885 C C . TYR A 1 232 ? 1.324 15.513 5.493 1.00 89.75 232 TYR A C 1
ATOM 1887 O O . TYR A 1 232 ? 1.598 14.654 6.326 1.00 89.75 232 TYR A O 1
ATOM 1895 N N . SER A 1 233 ? 1.083 16.775 5.856 1.00 89.81 233 SER A N 1
ATOM 1896 C CA . SER A 1 233 ? 1.164 17.217 7.255 1.00 89.81 233 SER A CA 1
ATOM 1897 C C . SER A 1 233 ? 0.202 16.431 8.155 1.00 89.81 233 SER A C 1
ATOM 1899 O O . SER A 1 233 ? 0.591 15.972 9.231 1.00 89.81 233 SER A O 1
ATOM 1901 N N . LYS A 1 234 ? -1.028 16.188 7.680 1.00 93.81 234 LYS A N 1
ATOM 1902 C CA . LYS A 1 234 ? -2.045 15.402 8.388 1.00 93.81 234 LYS A CA 1
ATOM 1903 C C . LYS A 1 234 ? -1.614 13.941 8.556 1.00 93.81 234 LYS A C 1
ATOM 1905 O O . LYS A 1 234 ? -1.737 13.403 9.659 1.00 93.81 234 LYS A O 1
ATOM 1910 N N . ILE A 1 235 ? -1.099 13.292 7.503 1.00 95.19 235 ILE A N 1
ATOM 1911 C CA . ILE A 1 235 ? -0.664 11.888 7.610 1.00 95.19 235 ILE A CA 1
ATOM 1912 C C . ILE A 1 235 ? 0.602 11.741 8.458 1.00 95.19 235 ILE A C 1
ATOM 1914 O O . ILE A 1 235 ? 0.706 10.799 9.241 1.00 95.19 235 ILE A O 1
ATOM 1918 N N . TYR A 1 236 ? 1.519 12.704 8.383 1.00 93.81 236 TYR A N 1
ATOM 1919 C CA . TYR A 1 236 ? 2.706 12.750 9.227 1.00 93.81 236 TYR A CA 1
ATOM 1920 C C . TYR A 1 236 ? 2.320 12.830 10.709 1.00 93.81 236 TYR A C 1
ATOM 1922 O O . TYR A 1 236 ? 2.779 12.022 11.518 1.00 93.81 236 TYR A O 1
ATOM 1930 N N . SER A 1 237 ? 1.410 13.746 11.071 1.00 95.75 237 SER A N 1
ATOM 1931 C CA . SER A 1 237 ? 0.873 13.831 12.435 1.00 95.75 237 SER A CA 1
ATOM 1932 C C . SER A 1 237 ? 0.188 12.534 12.865 1.00 95.75 237 SER A C 1
ATOM 1934 O O . SER A 1 237 ? 0.331 12.112 14.014 1.00 95.75 237 SER A O 1
ATOM 1936 N N . PHE A 1 238 ? -0.522 11.866 11.952 1.00 97.25 238 PHE A N 1
ATOM 1937 C CA . PHE A 1 238 ? -1.118 10.566 12.232 1.00 97.25 238 PHE A CA 1
ATOM 1938 C C . PHE A 1 238 ? -0.055 9.504 12.545 1.00 97.25 238 PHE A C 1
ATOM 1940 O O . PHE A 1 238 ? -0.136 8.884 13.603 1.00 97.25 238 PHE A O 1
ATOM 1947 N N . PHE A 1 239 ? 0.975 9.333 11.715 1.00 97.00 239 PHE A N 1
ATOM 1948 C CA . PHE A 1 239 ? 2.063 8.383 11.985 1.00 97.00 239 PHE A CA 1
ATOM 1949 C C . PHE A 1 239 ? 2.794 8.691 13.287 1.00 97.00 239 PHE A C 1
ATOM 1951 O O . PHE A 1 239 ? 3.030 7.785 14.089 1.00 97.00 239 PHE A O 1
ATOM 1958 N N . LYS A 1 240 ? 3.056 9.973 13.559 1.00 96.50 240 LYS A N 1
ATOM 1959 C CA . LYS A 1 240 ? 3.661 10.398 14.819 1.00 96.50 240 LYS A CA 1
ATOM 1960 C C . LYS A 1 240 ? 2.801 10.008 16.022 1.00 96.50 240 LYS A C 1
ATOM 1962 O O . LYS A 1 240 ? 3.311 9.458 16.994 1.00 96.50 240 LYS A O 1
ATOM 1967 N N . SER A 1 241 ? 1.483 10.180 15.919 1.00 97.62 241 SER A N 1
ATOM 1968 C CA . SER A 1 241 ? 0.555 9.748 16.968 1.00 97.62 241 SER A CA 1
ATOM 1969 C C . SER A 1 241 ? 0.527 8.227 17.166 1.00 97.62 241 SER A C 1
ATOM 1971 O O . SER A 1 241 ? 0.273 7.758 18.274 1.00 97.62 241 SER A O 1
ATOM 1973 N N . ILE A 1 242 ? 0.803 7.424 16.130 1.00 97.12 242 ILE A N 1
ATOM 1974 C CA . ILE A 1 242 ? 0.963 5.971 16.286 1.00 97.12 242 ILE A CA 1
ATOM 1975 C C . ILE A 1 242 ? 2.252 5.680 17.059 1.00 97.12 242 ILE A C 1
ATOM 1977 O O . ILE A 1 242 ? 2.206 4.950 18.047 1.00 97.12 242 ILE A O 1
ATOM 1981 N N . GLN A 1 243 ? 3.373 6.277 16.639 1.00 95.31 243 GLN A N 1
ATOM 1982 C CA . GLN A 1 243 ? 4.684 6.086 17.266 1.00 95.31 243 GLN A CA 1
ATOM 1983 C C . GLN A 1 243 ? 4.672 6.444 18.758 1.00 95.31 243 GLN A C 1
ATOM 1985 O O . GLN A 1 243 ? 5.231 5.714 19.575 1.00 95.31 243 GLN A O 1
ATOM 1990 N N . ASP A 1 244 ? 4.002 7.541 19.104 1.00 96.19 244 ASP A N 1
ATOM 1991 C CA . ASP A 1 244 ? 3.935 8.057 20.471 1.00 96.19 244 ASP A CA 1
ATOM 1992 C C . ASP A 1 244 ? 2.791 7.423 21.294 1.00 96.19 244 ASP A C 1
ATOM 1994 O O . ASP A 1 244 ? 2.622 7.736 22.472 1.00 96.19 244 ASP A O 1
ATOM 1998 N N . GLY A 1 245 ? 1.986 6.533 20.696 1.00 95.62 245 GLY A N 1
ATOM 1999 C CA . GLY A 1 245 ? 0.875 5.846 21.368 1.00 95.62 245 GLY A CA 1
ATOM 2000 C C . GLY A 1 245 ? -0.361 6.717 21.638 1.00 95.62 245 GLY A C 1
ATOM 2001 O O . GLY A 1 245 ? -1.218 6.338 22.432 1.00 95.62 245 GLY A O 1
ATOM 2002 N N . THR A 1 246 ? -0.479 7.874 20.982 1.00 97.00 246 THR A N 1
ATOM 2003 C CA . THR A 1 246 ? -1.562 8.859 21.168 1.00 97.00 246 THR A CA 1
ATOM 2004 C C . THR A 1 246 ? -2.640 8.816 20.079 1.00 97.00 246 THR A C 1
ATOM 2006 O O . THR A 1 246 ? -3.641 9.520 20.175 1.00 97.00 246 THR A O 1
ATOM 2009 N N . SER A 1 247 ? -2.479 7.970 19.057 1.00 94.75 247 SER A N 1
ATOM 2010 C CA . SER A 1 247 ? -3.403 7.855 17.913 1.00 94.75 247 SER A CA 1
ATOM 2011 C C . SER A 1 247 ? -4.821 7.388 18.264 1.00 94.75 247 SER A C 1
ATOM 2013 O O . SER A 1 247 ? -5.736 7.547 17.454 1.00 94.75 247 SER A O 1
ATOM 2015 N N . GLY A 1 248 ? -5.0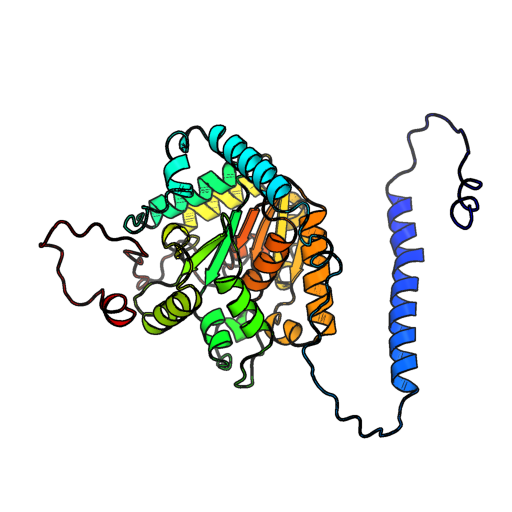02 6.760 19.430 1.00 92.06 248 GLY A N 1
ATOM 2016 C CA . GLY A 1 248 ? -6.247 6.085 19.805 1.00 92.06 248 GLY A CA 1
ATOM 2017 C C . GLY A 1 248 ? -6.517 4.792 19.024 1.00 92.06 248 GLY A C 1
ATOM 2018 O O . GLY A 1 248 ? -7.587 4.207 19.180 1.00 92.06 248 GLY A O 1
ATOM 2019 N N . LEU A 1 249 ? -5.572 4.328 18.195 1.00 94.25 249 LEU A N 1
ATOM 2020 C CA . LEU A 1 249 ? -5.699 3.053 17.496 1.00 94.25 249 LEU A CA 1
ATOM 2021 C C . LEU A 1 249 ? -5.696 1.890 18.492 1.00 94.25 249 LEU A C 1
ATOM 2023 O O . LEU A 1 249 ? -4.795 1.757 19.316 1.00 94.25 249 LEU A O 1
ATOM 2027 N N . THR A 1 250 ? -6.681 1.004 18.367 1.00 90.94 250 THR A N 1
ATOM 2028 C CA . THR A 1 250 ? -6.753 -0.240 19.153 1.00 90.94 250 THR A CA 1
ATOM 2029 C C . THR A 1 250 ? -6.127 -1.435 18.434 1.00 90.94 250 THR A C 1
ATOM 2031 O O . THR A 1 250 ? -5.913 -2.484 19.035 1.00 90.94 250 THR A O 1
ATOM 2034 N N . GLN A 1 251 ? -5.894 -1.298 17.131 1.00 94.69 251 GLN A N 1
ATOM 2035 C CA . GLN A 1 251 ? -5.369 -2.339 16.253 1.00 94.69 251 GLN A CA 1
ATOM 2036 C C . GLN A 1 251 ? -3.846 -2.442 16.323 1.00 94.69 251 GLN A C 1
ATOM 2038 O O . GLN A 1 251 ? -3.150 -1.464 16.600 1.00 94.69 251 GLN A O 1
ATOM 2043 N N . LYS A 1 252 ? -3.320 -3.631 16.024 1.00 97.44 252 LYS A N 1
ATOM 2044 C CA . LYS A 1 252 ? -1.873 -3.829 15.873 1.00 97.44 252 LYS A CA 1
ATOM 2045 C C . LYS A 1 252 ? -1.394 -3.180 14.583 1.00 97.44 252 LYS A C 1
ATOM 2047 O O . LYS A 1 252 ? -2.122 -3.151 13.596 1.00 97.44 252 LYS A O 1
ATOM 2052 N N . VAL A 1 253 ? -0.138 -2.750 14.564 1.00 98.44 253 VAL A N 1
ATOM 2053 C CA . VAL A 1 253 ? 0.519 -2.282 13.340 1.00 98.44 253 VAL A CA 1
ATOM 2054 C C . VAL A 1 253 ? 1.538 -3.309 12.871 1.00 98.44 253 VAL A C 1
ATOM 2056 O O . VAL A 1 253 ? 2.384 -3.753 13.653 1.00 98.44 253 VAL A O 1
ATOM 2059 N N . VAL A 1 254 ? 1.463 -3.681 11.596 1.00 98.69 254 VAL A N 1
ATOM 2060 C CA . VAL A 1 254 ? 2.504 -4.428 10.885 1.00 98.69 254 VAL A CA 1
ATOM 2061 C C . VAL A 1 254 ? 3.054 -3.529 9.790 1.00 98.69 254 VAL A C 1
ATOM 2063 O O . VAL A 1 254 ? 2.303 -3.038 8.953 1.00 98.69 254 VAL A O 1
ATOM 2066 N N . LEU A 1 255 ? 4.367 -3.331 9.790 1.00 98.50 255 LEU A N 1
ATOM 2067 C CA . LEU A 1 255 ? 5.054 -2.588 8.743 1.00 98.50 255 LEU A CA 1
ATOM 2068 C C . LEU A 1 255 ? 5.550 -3.551 7.670 1.00 98.50 255 LEU A C 1
ATOM 2070 O O . LEU A 1 255 ? 6.176 -4.559 7.991 1.00 98.50 255 LEU A O 1
ATOM 2074 N N . VAL A 1 256 ? 5.309 -3.220 6.406 1.00 98.25 256 VAL A N 1
ATOM 2075 C CA . VAL A 1 256 ? 5.897 -3.888 5.241 1.00 98.25 256 VAL A CA 1
ATOM 2076 C C . VAL A 1 256 ? 6.649 -2.823 4.460 1.00 98.25 256 VAL A C 1
ATOM 2078 O O . VAL A 1 256 ? 6.033 -2.039 3.750 1.00 98.25 256 VAL A O 1
ATOM 2081 N N . ILE A 1 257 ? 7.963 -2.742 4.649 1.00 96.31 257 ILE A N 1
ATOM 2082 C CA . ILE A 1 257 ? 8.782 -1.629 4.153 1.00 96.31 257 ILE A CA 1
ATOM 2083 C C . ILE A 1 257 ? 10.021 -2.123 3.414 1.00 96.31 257 ILE A C 1
ATOM 2085 O O . ILE A 1 257 ? 10.467 -3.248 3.632 1.00 96.31 257 ILE A O 1
ATOM 2089 N N . ASN A 1 258 ? 10.623 -1.270 2.589 1.00 93.25 258 ASN A N 1
ATOM 2090 C CA . ASN A 1 258 ? 11.902 -1.556 1.942 1.00 93.25 258 ASN A CA 1
ATOM 2091 C C . ASN A 1 258 ? 13.039 -1.888 2.933 1.00 93.25 258 ASN A C 1
ATOM 2093 O O . ASN A 1 258 ? 13.099 -1.394 4.064 1.00 93.25 258 ASN A O 1
ATOM 2097 N N . GLN A 1 259 ? 13.988 -2.706 2.480 1.00 94.56 259 GLN A N 1
ATOM 2098 C CA . GLN A 1 259 ? 15.138 -3.178 3.242 1.00 94.56 259 GLN A CA 1
ATOM 2099 C C . GLN A 1 259 ? 16.080 -2.032 3.614 1.00 94.56 259 GLN A C 1
ATOM 2101 O O . GLN A 1 259 ? 16.782 -2.138 4.622 1.00 94.56 259 GLN A O 1
ATOM 2106 N N . SER A 1 260 ? 16.050 -0.921 2.881 1.00 90.62 260 SER A N 1
ATOM 2107 C CA . SER A 1 260 ? 16.720 0.318 3.273 1.00 90.62 260 SER A CA 1
ATOM 2108 C C . SER A 1 260 ? 16.361 0.785 4.698 1.00 90.62 260 SER A C 1
ATOM 2110 O O . SER A 1 260 ? 17.185 1.411 5.356 1.00 90.62 260 SER A O 1
ATOM 2112 N N . GLY A 1 261 ? 15.188 0.422 5.239 1.00 91.56 261 GLY A N 1
ATOM 2113 C CA . GLY A 1 261 ? 14.799 0.704 6.631 1.00 91.56 261 GLY A CA 1
ATOM 2114 C C . GLY A 1 261 ? 15.511 -0.145 7.698 1.00 91.56 261 GLY A C 1
ATOM 2115 O O . GLY A 1 261 ? 15.303 0.035 8.900 1.00 91.56 261 GLY A O 1
ATOM 2116 N N . ARG A 1 262 ? 16.370 -1.096 7.302 1.00 95.00 262 ARG A N 1
ATOM 2117 C CA . ARG A 1 262 ? 17.003 -2.071 8.209 1.00 95.00 262 ARG A CA 1
ATOM 2118 C C . ARG A 1 262 ? 17.864 -1.441 9.305 1.00 95.00 262 ARG A C 1
ATOM 2120 O O . ARG A 1 262 ? 17.939 -1.997 10.402 1.00 95.00 262 ARG A O 1
ATOM 2127 N N . SER A 1 263 ? 18.506 -0.306 9.038 1.00 94.12 263 SER A N 1
ATOM 2128 C CA . SER A 1 263 ? 19.295 0.440 10.031 1.00 94.12 263 SER A CA 1
ATOM 2129 C C . SER A 1 263 ? 18.453 0.951 11.204 1.00 94.12 263 SER A C 1
ATOM 2131 O O . SER A 1 263 ? 18.997 1.178 12.283 1.00 94.12 263 SER A O 1
ATOM 2133 N N . HIS A 1 264 ? 17.132 1.053 11.034 1.00 93.31 264 HIS A N 1
ATOM 2134 C CA . HIS A 1 264 ? 16.212 1.658 11.999 1.00 93.31 264 HIS A CA 1
ATOM 2135 C C . HIS A 1 264 ? 15.288 0.642 12.677 1.00 93.31 264 HIS A C 1
ATOM 2137 O O . HIS A 1 264 ? 14.372 1.023 13.399 1.00 93.31 264 HIS A O 1
ATOM 2143 N N . LEU A 1 265 ? 15.543 -0.666 12.530 1.00 95.56 265 LEU A N 1
ATOM 2144 C CA . LEU A 1 265 ? 14.667 -1.720 13.065 1.00 95.56 265 LEU A CA 1
ATOM 2145 C C . LEU A 1 265 ? 14.305 -1.541 14.542 1.00 95.56 265 LEU A C 1
ATOM 2147 O O . LEU A 1 265 ? 13.168 -1.798 14.917 1.00 95.56 265 LEU A O 1
ATOM 2151 N N . LYS A 1 266 ? 15.248 -1.108 15.388 1.00 96.31 266 LYS A N 1
ATOM 2152 C CA . LYS A 1 266 ? 14.973 -0.899 16.818 1.00 96.31 266 LYS A CA 1
ATOM 2153 C C . LYS A 1 266 ? 13.869 0.141 17.042 1.00 96.31 266 LYS A C 1
ATOM 2155 O O . LYS A 1 266 ? 13.039 -0.061 17.920 1.00 96.31 266 LYS A O 1
ATOM 2160 N N . GLU A 1 267 ? 13.882 1.226 16.276 1.00 95.50 267 GLU A N 1
ATOM 2161 C CA . GLU A 1 267 ? 12.849 2.260 16.337 1.00 95.50 267 GLU A CA 1
ATOM 2162 C C . GLU A 1 267 ? 11.543 1.765 15.721 1.00 95.50 267 GLU A C 1
ATOM 2164 O O . GLU A 1 267 ? 10.490 1.923 16.318 1.00 95.50 267 GLU A O 1
ATOM 2169 N N . LEU A 1 268 ? 11.597 1.079 14.581 1.00 96.38 268 LEU A N 1
ATOM 2170 C CA . LEU A 1 268 ? 10.395 0.527 13.952 1.00 96.38 268 LEU A CA 1
ATOM 2171 C C . LEU A 1 268 ? 9.659 -0.444 14.887 1.00 96.38 268 LEU A C 1
ATOM 2173 O O . LEU A 1 268 ? 8.445 -0.360 15.051 1.00 96.38 268 LEU A O 1
ATOM 2177 N N . TYR A 1 269 ? 10.397 -1.318 15.576 1.00 97.44 269 TYR A N 1
ATOM 2178 C CA . TYR A 1 269 ? 9.840 -2.235 16.572 1.00 97.44 269 TYR A CA 1
ATOM 2179 C C . TYR A 1 269 ? 9.395 -1.555 17.878 1.00 97.44 269 TYR A C 1
ATOM 2181 O O . TYR A 1 269 ? 8.812 -2.235 18.722 1.00 97.44 269 TYR A O 1
ATOM 2189 N N . SER A 1 270 ? 9.652 -0.256 18.089 1.00 96.62 270 SER A N 1
ATOM 2190 C CA . SER A 1 270 ? 9.142 0.435 19.282 1.00 96.62 270 SER A CA 1
ATOM 2191 C C . SER A 1 270 ? 7.646 0.733 19.189 1.00 96.62 270 SER A C 1
ATOM 2193 O O . SER A 1 270 ? 7.015 0.925 20.224 1.00 96.62 270 SER A O 1
ATOM 2195 N N . TRP A 1 271 ? 7.082 0.749 17.977 1.00 96.12 271 TRP A N 1
ATOM 2196 C CA . TRP A 1 271 ? 5.669 1.056 17.739 1.00 96.12 271 TRP A CA 1
ATOM 2197 C C . TRP A 1 271 ? 4.964 0.069 16.797 1.00 96.12 271 TRP A C 1
ATOM 2199 O O . TRP A 1 271 ? 3.743 -0.072 16.862 1.00 96.12 271 TRP A O 1
ATOM 2209 N N . ALA A 1 272 ? 5.701 -0.670 15.965 1.00 97.88 272 ALA A N 1
ATOM 2210 C CA . ALA A 1 272 ? 5.148 -1.753 15.162 1.00 97.88 272 ALA A CA 1
ATOM 2211 C C . ALA A 1 272 ? 5.247 -3.103 15.885 1.00 97.88 272 ALA A C 1
ATOM 2213 O O . ALA A 1 272 ? 6.282 -3.476 16.436 1.00 97.88 272 ALA A O 1
ATOM 2214 N N . SER A 1 273 ? 4.175 -3.892 15.808 1.00 97.94 273 SER A N 1
ATOM 2215 C CA . SER A 1 273 ? 4.148 -5.265 16.329 1.00 97.94 273 SER A CA 1
ATOM 2216 C C . SER A 1 273 ? 4.986 -6.236 15.488 1.00 97.94 273 SER A C 1
ATOM 2218 O O . SER A 1 273 ? 5.481 -7.244 15.997 1.00 97.94 273 SER A O 1
ATOM 2220 N N . HIS A 1 274 ? 5.156 -5.931 14.199 1.00 98.06 274 HIS A N 1
ATOM 2221 C CA . HIS A 1 274 ? 6.003 -6.680 13.281 1.00 98.06 274 HIS A CA 1
ATOM 2222 C C . HIS A 1 274 ? 6.558 -5.771 12.184 1.00 98.06 274 HIS A C 1
ATOM 2224 O O . HIS A 1 274 ? 5.894 -4.814 11.783 1.00 98.06 274 HIS A O 1
ATOM 2230 N N . VAL A 1 275 ? 7.748 -6.101 11.679 1.00 98.12 275 VAL A N 1
ATOM 2231 C CA . VAL A 1 275 ? 8.384 -5.398 10.560 1.00 98.12 275 VAL A CA 1
ATOM 2232 C C . VAL A 1 275 ? 8.837 -6.421 9.526 1.00 98.12 275 VAL A C 1
ATOM 2234 O O . VAL A 1 275 ? 9.676 -7.277 9.808 1.00 98.12 275 VAL A O 1
ATOM 2237 N N . VAL A 1 276 ? 8.284 -6.313 8.325 1.00 97.75 276 VAL A N 1
ATOM 2238 C CA . VAL A 1 276 ? 8.640 -7.091 7.143 1.00 97.75 276 VAL A CA 1
ATOM 2239 C C . VAL A 1 276 ? 9.517 -6.224 6.249 1.00 97.75 276 VAL A C 1
ATOM 2241 O O . VAL A 1 276 ? 9.099 -5.146 5.834 1.00 97.75 276 VAL A O 1
ATOM 2244 N N . LEU A 1 277 ? 10.731 -6.697 5.963 1.00 96.75 277 LEU A N 1
ATOM 2245 C CA . LEU A 1 277 ? 11.674 -6.011 5.081 1.00 96.75 277 LEU A CA 1
ATOM 2246 C C . LEU A 1 277 ? 11.596 -6.588 3.668 1.00 96.75 277 LEU A C 1
ATOM 2248 O O . LEU A 1 277 ? 11.998 -7.729 3.447 1.00 96.75 277 LEU A O 1
ATOM 2252 N N . VAL A 1 278 ? 11.113 -5.787 2.727 1.00 95.44 278 VAL A N 1
ATOM 2253 C CA . VAL A 1 278 ? 11.050 -6.085 1.296 1.00 95.44 278 VAL A CA 1
ATOM 2254 C C . VAL A 1 278 ? 12.350 -5.618 0.628 1.00 95.44 278 VAL A C 1
ATOM 2256 O O . VAL A 1 278 ? 12.786 -4.507 0.900 1.00 95.44 278 VAL A O 1
ATOM 2259 N N . PRO A 1 279 ? 12.999 -6.406 -0.241 1.00 92.62 279 PRO A N 1
ATOM 2260 C CA . PRO A 1 279 ? 14.206 -5.967 -0.939 1.00 92.62 279 PRO A CA 1
ATOM 2261 C C . PRO A 1 279 ? 13.987 -4.678 -1.742 1.00 92.62 279 PRO A C 1
ATOM 2263 O O . PRO A 1 279 ? 12.903 -4.469 -2.273 1.00 92.62 279 PRO A O 1
ATOM 2266 N N . ASP A 1 280 ? 15.014 -3.841 -1.881 1.00 89.12 280 ASP A N 1
ATOM 2267 C CA . ASP A 1 280 ? 14.891 -2.571 -2.616 1.00 89.12 280 ASP A CA 1
ATOM 2268 C C . ASP A 1 280 ? 14.606 -2.826 -4.115 1.00 89.12 280 ASP A C 1
ATOM 2270 O O . ASP A 1 280 ? 13.593 -2.373 -4.647 1.00 89.12 280 ASP A O 1
ATOM 2274 N N . ASN A 1 281 ? 15.377 -3.717 -4.759 1.00 89.88 281 ASN A N 1
ATOM 2275 C CA . ASN A 1 281 ? 15.112 -4.216 -6.119 1.00 89.88 281 ASN A CA 1
ATOM 2276 C C . ASN A 1 281 ? 13.992 -5.284 -6.160 1.00 89.88 281 ASN A C 1
ATOM 2278 O O . ASN A 1 281 ? 14.156 -6.385 -6.692 1.00 89.88 281 ASN A O 1
ATOM 2282 N N . CYS A 1 282 ? 12.865 -4.992 -5.518 1.00 89.44 282 CYS A N 1
ATOM 2283 C CA . CYS A 1 282 ? 11.746 -5.917 -5.363 1.00 89.44 282 CYS A CA 1
ATOM 2284 C C . CYS A 1 282 ? 11.140 -6.375 -6.693 1.00 89.44 282 CYS A C 1
ATOM 2286 O O . CYS A 1 282 ? 10.772 -7.543 -6.797 1.00 89.44 282 CYS A O 1
ATOM 2288 N N . ALA A 1 283 ? 11.064 -5.492 -7.694 1.00 91.25 283 ALA A N 1
ATOM 2289 C CA . ALA A 1 283 ? 10.441 -5.792 -8.980 1.00 91.25 283 ALA A CA 1
ATOM 2290 C C . ALA A 1 283 ? 11.143 -6.952 -9.699 1.00 91.25 283 ALA A C 1
ATOM 2292 O O . ALA A 1 283 ? 10.510 -7.955 -10.013 1.00 91.25 283 ALA A O 1
ATOM 2293 N N . GLU A 1 284 ? 12.464 -6.866 -9.865 1.00 92.25 284 GLU A N 1
ATOM 2294 C CA . GLU A 1 284 ? 13.241 -7.910 -10.541 1.00 92.25 284 GLU A CA 1
ATOM 2295 C C . GLU A 1 284 ? 13.286 -9.208 -9.724 1.00 92.25 284 GLU A C 1
ATOM 2297 O O . GLU A 1 284 ? 13.174 -10.309 -10.260 1.00 92.25 284 GLU A O 1
ATOM 2302 N N . LEU A 1 285 ? 13.382 -9.108 -8.394 1.00 93.06 285 LEU A N 1
ATOM 2303 C CA . LEU A 1 285 ? 13.367 -10.292 -7.533 1.00 93.06 285 LEU A CA 1
ATOM 2304 C C . LEU A 1 285 ? 12.025 -11.032 -7.566 1.00 93.06 285 LEU A C 1
ATOM 2306 O O . LEU A 1 285 ? 11.998 -12.244 -7.353 1.00 93.06 285 LEU A O 1
ATOM 2310 N N . PHE A 1 286 ? 10.923 -10.335 -7.841 1.00 94.38 286 PHE A N 1
ATOM 2311 C CA . PHE A 1 286 ? 9.603 -10.944 -7.988 1.00 94.38 286 PHE A CA 1
ATOM 2312 C C . PHE A 1 286 ? 9.440 -11.716 -9.309 1.00 94.38 286 PHE A C 1
ATOM 2314 O O . PHE A 1 286 ? 8.551 -12.564 -9.437 1.00 94.38 286 PHE A O 1
ATOM 2321 N N . GLU A 1 287 ? 10.319 -11.499 -10.285 1.00 95.12 287 GLU A N 1
ATOM 2322 C CA . GLU A 1 287 ? 10.335 -12.296 -11.514 1.00 95.12 287 GLU A CA 1
ATOM 2323 C C . GLU A 1 287 ? 10.868 -13.714 -11.260 1.00 95.12 287 GLU A C 1
ATOM 2325 O O . GLU A 1 287 ? 10.397 -14.673 -11.876 1.00 95.12 287 GLU A O 1
ATOM 2330 N N . ILE A 1 288 ? 11.743 -13.889 -10.261 1.00 95.44 288 ILE A N 1
ATOM 2331 C CA . ILE A 1 288 ? 12.289 -15.194 -9.867 1.00 95.44 288 ILE A CA 1
ATOM 2332 C C . ILE A 1 288 ? 11.177 -16.051 -9.226 1.00 95.44 288 ILE A C 1
ATOM 2334 O O . ILE A 1 288 ? 10.711 -15.724 -8.129 1.00 95.44 288 ILE A O 1
ATOM 2338 N N . PRO A 1 289 ? 10.775 -17.195 -9.823 1.00 95.31 289 PRO A N 1
ATOM 2339 C CA . PRO A 1 289 ? 9.610 -17.956 -9.361 1.00 95.31 289 PRO A CA 1
ATOM 2340 C C . PRO A 1 289 ? 9.665 -18.391 -7.892 1.00 95.31 289 PRO A C 1
ATOM 2342 O O . PRO A 1 289 ? 8.674 -18.283 -7.172 1.00 95.31 289 PRO A O 1
ATOM 2345 N N . SER A 1 290 ? 10.827 -18.848 -7.417 1.00 94.56 290 SER A N 1
ATOM 2346 C CA . SER A 1 290 ? 10.998 -19.290 -6.028 1.00 94.56 290 SER A CA 1
ATOM 2347 C C . SER A 1 290 ? 10.881 -18.136 -5.031 1.00 94.56 290 SER A C 1
ATOM 2349 O O . SER A 1 290 ? 10.217 -18.282 -4.004 1.00 94.56 290 SER A O 1
ATOM 2351 N N . ALA A 1 291 ? 11.475 -16.980 -5.343 1.00 93.94 291 ALA A N 1
ATOM 2352 C CA . ALA A 1 291 ? 11.385 -15.784 -4.514 1.00 93.94 291 ALA A CA 1
ATOM 2353 C C . ALA A 1 291 ? 9.950 -15.245 -4.488 1.00 93.94 291 ALA A C 1
ATOM 2355 O O . ALA A 1 291 ? 9.414 -14.988 -3.410 1.00 93.94 291 ALA A O 1
ATOM 2356 N N . ARG A 1 292 ? 9.296 -15.164 -5.652 1.00 94.75 292 ARG A N 1
ATOM 2357 C CA . ARG A 1 292 ? 7.883 -14.791 -5.783 1.00 94.75 292 ARG A CA 1
ATOM 2358 C C . ARG A 1 292 ? 6.973 -15.655 -4.922 1.00 94.75 292 ARG A C 1
ATOM 2360 O O . ARG A 1 292 ? 6.224 -15.128 -4.103 1.00 94.75 292 ARG A O 1
ATOM 2367 N N . CYS A 1 293 ? 7.047 -16.978 -5.071 1.00 95.00 293 CYS A N 1
ATOM 2368 C CA . CYS A 1 293 ? 6.183 -17.874 -4.308 1.00 95.00 293 CYS A CA 1
ATOM 2369 C C . CYS A 1 293 ? 6.470 -17.804 -2.803 1.00 95.00 293 CYS A C 1
ATOM 2371 O O . CYS A 1 293 ? 5.532 -17.866 -2.009 1.00 95.00 293 CYS A O 1
ATOM 2373 N N . ALA A 1 294 ? 7.734 -17.630 -2.399 1.00 94.19 294 ALA A N 1
ATOM 2374 C CA . ALA A 1 294 ? 8.085 -17.430 -0.996 1.00 94.19 294 ALA A CA 1
ATOM 2375 C C . ALA A 1 294 ? 7.472 -16.138 -0.431 1.00 94.19 294 ALA A C 1
ATOM 2377 O O . ALA A 1 294 ? 6.903 -16.169 0.660 1.00 94.19 294 ALA A O 1
ATOM 2378 N N . TRP A 1 295 ? 7.524 -15.032 -1.180 1.00 94.88 295 TRP A N 1
ATOM 2379 C CA . TRP A 1 295 ? 6.907 -13.765 -0.785 1.00 94.88 295 TRP A CA 1
ATOM 2380 C C . TRP A 1 295 ? 5.394 -13.875 -0.653 1.00 94.88 295 TRP A C 1
ATOM 2382 O O . TRP A 1 295 ? 4.854 -13.530 0.396 1.00 94.88 295 TRP A O 1
ATOM 2392 N N . ILE A 1 296 ? 4.720 -14.415 -1.669 1.00 95.62 296 ILE A N 1
ATOM 2393 C CA . ILE A 1 296 ? 3.264 -14.601 -1.648 1.00 95.62 296 ILE A CA 1
ATOM 2394 C C . ILE A 1 296 ? 2.859 -15.466 -0.447 1.00 95.62 296 ILE A C 1
ATOM 2396 O O . ILE A 1 296 ? 2.020 -15.056 0.354 1.00 95.62 296 ILE A O 1
ATOM 2400 N N . ALA A 1 297 ? 3.499 -16.622 -0.256 1.00 96.00 297 ALA A N 1
ATOM 2401 C CA . ALA A 1 297 ? 3.183 -17.508 0.862 1.00 96.00 297 ALA A CA 1
ATOM 2402 C C . ALA A 1 297 ? 3.415 -16.833 2.224 1.00 96.00 297 ALA A C 1
ATOM 2404 O O . ALA A 1 297 ? 2.596 -16.966 3.138 1.00 96.00 297 ALA A O 1
ATOM 2405 N N . TYR A 1 298 ? 4.514 -16.087 2.362 1.00 96.69 298 TYR A N 1
ATOM 2406 C CA . TYR A 1 298 ? 4.850 -15.400 3.601 1.00 96.69 298 TYR A CA 1
ATOM 2407 C C . TYR A 1 298 ? 3.827 -14.315 3.953 1.00 96.69 298 TYR A C 1
ATOM 2409 O O . TYR A 1 298 ? 3.295 -14.327 5.066 1.00 96.69 298 TYR A O 1
ATOM 2417 N N . ILE A 1 299 ? 3.485 -13.420 3.020 1.00 97.44 299 ILE A N 1
ATOM 2418 C CA . ILE A 1 299 ? 2.536 -12.336 3.316 1.00 97.44 299 ILE A CA 1
ATOM 2419 C C . ILE A 1 299 ? 1.123 -12.875 3.556 1.00 97.44 299 ILE A C 1
ATOM 2421 O O . ILE A 1 299 ? 0.423 -12.367 4.430 1.00 97.44 299 ILE A O 1
ATOM 2425 N N . GLN A 1 300 ? 0.704 -13.928 2.843 1.00 96.88 300 GLN A N 1
ATOM 2426 C CA . GLN A 1 300 ? -0.608 -14.547 3.063 1.00 96.88 300 GLN A CA 1
ATOM 2427 C C . GLN A 1 300 ? -0.681 -15.166 4.457 1.00 96.88 300 GLN A C 1
ATOM 2429 O O . GLN A 1 300 ? -1.660 -14.976 5.178 1.00 96.88 300 GLN A O 1
ATOM 2434 N N . SER A 1 301 ? 0.384 -15.855 4.874 1.00 96.75 301 SER A N 1
ATOM 2435 C CA . SER A 1 301 ? 0.493 -16.388 6.230 1.00 96.75 301 SER A CA 1
ATOM 2436 C C . SER A 1 301 ? 0.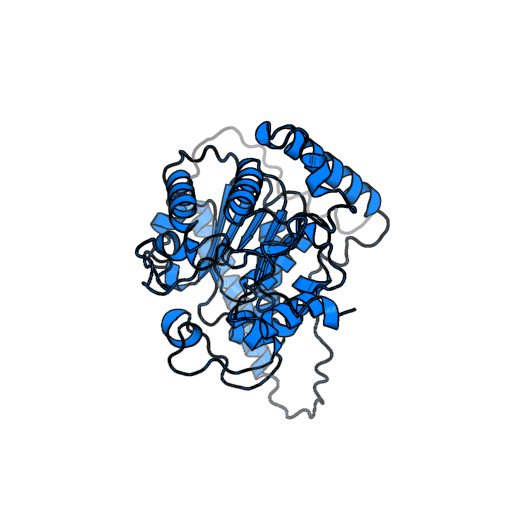440 -15.273 7.278 1.00 96.75 301 SER A C 1
ATOM 2438 O O . SER A 1 301 ? -0.241 -15.424 8.290 1.00 96.75 301 SER A O 1
ATOM 2440 N N . MET A 1 302 ? 1.116 -14.145 7.042 1.00 97.31 302 MET A N 1
ATOM 2441 C CA . MET A 1 302 ? 1.061 -12.984 7.935 1.00 97.31 302 MET A CA 1
ATOM 2442 C C . MET A 1 302 ? -0.355 -12.413 8.036 1.00 97.31 302 MET A C 1
ATOM 2444 O O . MET A 1 302 ? -0.825 -12.161 9.145 1.00 97.31 302 MET A O 1
ATOM 2448 N N . ALA A 1 303 ? -1.057 -12.260 6.913 1.00 97.50 303 ALA A N 1
ATOM 2449 C CA . ALA A 1 303 ? -2.443 -11.803 6.887 1.00 97.50 303 ALA A CA 1
ATOM 2450 C C . ALA A 1 303 ? -3.378 -12.753 7.657 1.00 97.50 303 ALA A C 1
ATOM 2452 O O . ALA A 1 303 ? -4.221 -12.292 8.422 1.00 97.50 303 ALA A O 1
ATOM 2453 N N . LEU A 1 304 ? -3.209 -14.072 7.517 1.00 96.44 304 LEU A N 1
ATOM 2454 C CA . LEU A 1 304 ? -4.032 -15.087 8.193 1.00 96.44 304 LEU A CA 1
ATOM 2455 C C . LEU A 1 304 ? -3.774 -15.193 9.703 1.00 96.44 304 LEU A C 1
ATOM 2457 O O . LEU A 1 304 ? -4.696 -15.455 10.469 1.00 96.44 304 LEU A O 1
ATOM 2461 N N . GLN A 1 305 ? -2.530 -15.000 10.144 1.00 96.75 305 GLN A N 1
ATOM 2462 C CA . GLN A 1 305 ? -2.149 -15.087 11.562 1.00 96.75 305 GLN A CA 1
ATOM 2463 C C . GLN A 1 305 ? -2.510 -13.834 12.369 1.00 96.75 305 GLN A C 1
ATOM 2465 O O . GLN A 1 305 ? -2.344 -13.811 13.590 1.00 96.75 305 GLN A O 1
ATOM 2470 N N . ASN A 1 306 ? -2.979 -12.788 11.693 1.00 97.06 306 ASN A N 1
ATOM 2471 C CA . ASN A 1 306 ? -3.320 -11.513 12.292 1.00 97.06 306 ASN A CA 1
ATOM 2472 C C . ASN A 1 306 ? -4.805 -11.191 12.092 1.00 97.06 306 ASN A C 1
ATOM 2474 O O . ASN A 1 306 ? -5.410 -11.504 11.067 1.00 97.06 306 ASN A O 1
ATOM 2478 N N . SER A 1 307 ? -5.374 -10.537 13.095 1.00 95.94 307 SER A N 1
ATOM 2479 C CA . SER A 1 307 ? -6.720 -9.975 13.096 1.00 95.94 307 SER A CA 1
ATOM 2480 C C . SER A 1 307 ? -6.657 -8.627 13.794 1.00 95.94 307 SER A C 1
ATOM 2482 O O . SER A 1 307 ? -5.867 -8.482 14.732 1.00 95.94 307 SER A O 1
ATOM 2484 N N . ASP A 1 308 ? -7.511 -7.685 13.395 1.00 96.44 308 ASP A N 1
ATOM 2485 C CA . ASP A 1 308 ? -7.496 -6.326 13.945 1.00 96.44 308 ASP A CA 1
ATOM 2486 C C . ASP A 1 308 ? -6.109 -5.696 13.798 1.00 96.44 308 ASP A C 1
ATOM 2488 O O . ASP A 1 308 ? -5.515 -5.197 14.759 1.00 96.44 308 ASP A O 1
ATOM 2492 N N . THR A 1 309 ? -5.575 -5.796 12.579 1.00 98.31 309 THR A N 1
ATOM 2493 C CA . THR A 1 309 ? -4.236 -5.332 12.231 1.00 98.31 309 THR A CA 1
ATOM 2494 C C . THR A 1 309 ? -4.284 -4.372 11.051 1.00 98.31 309 THR A C 1
ATOM 2496 O O . THR A 1 309 ? -4.878 -4.670 10.014 1.00 98.31 309 THR A O 1
ATOM 2499 N N . LEU A 1 310 ? -3.582 -3.252 11.202 1.00 98.62 310 LEU A N 1
ATOM 2500 C CA . LEU A 1 310 ? -3.220 -2.337 10.132 1.00 98.62 310 LEU A CA 1
ATOM 2501 C C . LEU A 1 310 ? -1.866 -2.750 9.546 1.00 98.62 310 LEU A C 1
ATOM 2503 O O . LEU A 1 310 ? -0.822 -2.588 10.180 1.00 98.62 310 LEU A O 1
ATOM 2507 N N . PHE A 1 311 ? -1.890 -3.279 8.327 1.00 98.81 311 PHE A N 1
ATOM 2508 C CA . PHE A 1 311 ? -0.711 -3.479 7.496 1.00 98.81 311 PHE A CA 1
ATOM 2509 C C . PHE A 1 311 ? -0.407 -2.174 6.762 1.00 98.81 311 PHE A C 1
ATOM 2511 O O . PHE A 1 311 ? -1.137 -1.773 5.854 1.00 98.81 311 PHE A O 1
ATOM 2518 N N . MET A 1 312 ? 0.669 -1.514 7.180 1.00 98.62 312 MET A N 1
ATOM 2519 C CA . MET A 1 312 ? 1.189 -0.301 6.561 1.00 98.62 312 MET A CA 1
ATOM 2520 C C . MET A 1 312 ? 2.268 -0.699 5.557 1.00 98.62 312 MET A C 1
ATOM 2522 O O . MET A 1 312 ? 3.342 -1.162 5.952 1.00 98.62 312 MET A O 1
ATOM 2526 N N . VAL A 1 313 ? 1.970 -0.564 4.268 1.00 98.56 313 VAL A N 1
ATOM 2527 C CA . VAL A 1 313 ? 2.822 -1.052 3.181 1.00 98.56 313 VAL A CA 1
ATOM 2528 C C . VAL A 1 313 ? 3.514 0.122 2.487 1.00 98.56 313 VAL A C 1
ATOM 2530 O O . VAL A 1 313 ? 2.887 1.130 2.171 1.00 98.56 313 VAL A O 1
ATOM 2533 N N . SER A 1 314 ? 4.822 -0.007 2.289 1.00 96.31 314 SER A N 1
ATOM 2534 C CA . SER A 1 314 ? 5.670 0.864 1.476 1.00 96.31 314 SER A CA 1
ATOM 2535 C C . SER A 1 314 ? 6.741 -0.002 0.810 1.00 96.31 314 SER A C 1
ATOM 2537 O O . SER A 1 314 ? 7.836 -0.202 1.338 1.00 96.31 314 SER A O 1
ATOM 2539 N N . ALA A 1 315 ? 6.375 -0.606 -0.319 1.00 94.88 315 ALA A N 1
ATOM 2540 C CA . ALA A 1 315 ? 7.194 -1.584 -1.030 1.00 94.88 315 ALA A CA 1
ATOM 2541 C C . ALA A 1 315 ? 7.314 -1.267 -2.532 1.00 94.88 315 ALA A C 1
ATOM 2543 O O . ALA A 1 315 ? 7.556 -2.165 -3.339 1.00 94.88 315 ALA A O 1
ATOM 2544 N N . GLY A 1 316 ? 7.138 0.005 -2.912 1.00 91.69 316 GLY A N 1
ATOM 2545 C CA . GLY A 1 316 ? 7.060 0.419 -4.315 1.00 91.69 316 GLY A CA 1
ATOM 2546 C C . GLY A 1 316 ? 5.977 -0.375 -5.070 1.00 91.69 316 GLY A C 1
ATOM 2547 O O . GLY A 1 316 ? 4.951 -0.662 -4.467 1.00 91.69 316 GLY A O 1
ATOM 2548 N N . PRO A 1 317 ? 6.212 -0.822 -6.314 1.00 90.88 317 PRO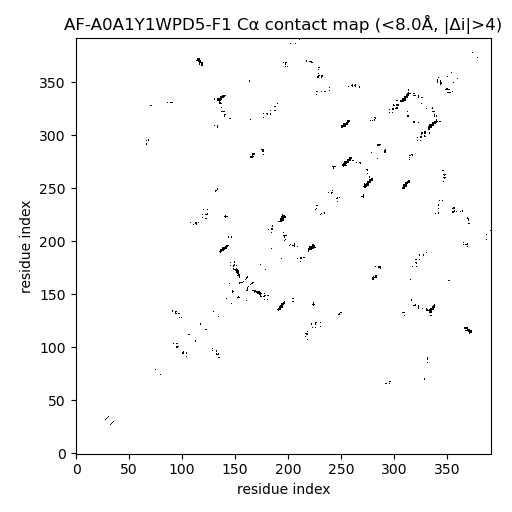 A N 1
ATOM 2549 C CA . PRO A 1 317 ? 5.223 -1.481 -7.171 1.00 90.88 317 PRO A CA 1
ATOM 2550 C C . PRO A 1 317 ? 4.875 -2.878 -6.678 1.00 90.88 317 PRO A C 1
ATOM 2552 O O . PRO A 1 317 ? 3.949 -3.520 -7.168 1.00 90.88 317 PRO A O 1
ATOM 2555 N N . LEU A 1 318 ? 5.651 -3.406 -5.729 1.00 95.19 318 LEU A N 1
ATOM 2556 C CA . LEU A 1 318 ? 5.315 -4.656 -5.084 1.00 95.19 318 LEU A CA 1
ATOM 2557 C C . LEU A 1 318 ? 4.198 -4.453 -4.039 1.00 95.19 318 LEU A C 1
ATOM 2559 O O . LEU A 1 318 ? 3.534 -5.429 -3.693 1.00 95.19 318 LEU A O 1
ATOM 2563 N N . SER A 1 319 ? 3.935 -3.221 -3.571 1.00 97.31 319 SER A N 1
ATOM 2564 C CA . SER A 1 319 ? 2.859 -2.910 -2.616 1.00 97.31 319 SER A CA 1
ATOM 2565 C C . SER A 1 319 ? 1.512 -3.465 -3.084 1.00 97.31 319 SER A C 1
ATOM 2567 O O . SER A 1 319 ? 0.859 -4.202 -2.348 1.00 97.31 319 SER A O 1
ATOM 2569 N N . GLU A 1 320 ? 1.117 -3.169 -4.319 1.00 97.50 320 GLU A N 1
ATOM 2570 C CA . GLU A 1 320 ? -0.176 -3.501 -4.924 1.00 97.50 320 GLU A CA 1
ATOM 2571 C C . GLU A 1 320 ? -0.373 -5.017 -4.979 1.00 97.50 320 GLU A C 1
ATOM 2573 O O . GLU A 1 320 ? -1.422 -5.538 -4.589 1.00 97.50 320 GLU A O 1
ATOM 2578 N N . ALA A 1 321 ? 0.660 -5.740 -5.419 1.00 96.75 321 ALA A N 1
ATOM 2579 C CA . ALA A 1 321 ? 0.634 -7.192 -5.510 1.00 96.75 321 ALA A CA 1
ATOM 2580 C C . ALA A 1 321 ? 0.605 -7.846 -4.117 1.00 96.75 321 ALA A C 1
ATOM 2582 O O . ALA A 1 321 ? -0.174 -8.771 -3.886 1.00 96.75 321 ALA A O 1
ATOM 2583 N N . LEU A 1 322 ? 1.395 -7.364 -3.150 1.00 97.75 322 LEU A N 1
ATOM 2584 C CA . LEU A 1 322 ? 1.358 -7.914 -1.790 1.00 97.75 322 LEU A CA 1
ATOM 2585 C C . LEU A 1 322 ? 0.024 -7.612 -1.103 1.00 97.75 322 LEU A C 1
ATOM 2587 O O . LEU A 1 322 ? -0.545 -8.499 -0.472 1.00 97.75 322 LEU A O 1
ATOM 2591 N N . ILE A 1 323 ? -0.510 -6.398 -1.242 1.00 98.50 323 ILE A N 1
ATOM 2592 C CA . ILE A 1 323 ? -1.827 -6.035 -0.703 1.00 98.50 323 ILE A CA 1
ATOM 2593 C C . ILE A 1 323 ? -2.908 -6.916 -1.311 1.00 98.50 323 ILE A C 1
ATOM 2595 O O . ILE A 1 323 ? -3.750 -7.421 -0.575 1.00 98.50 323 ILE A O 1
ATOM 2599 N N . TYR A 1 324 ? -2.861 -7.162 -2.619 1.00 97.69 324 TYR A N 1
ATOM 2600 C CA . TYR A 1 324 ? -3.771 -8.085 -3.286 1.00 97.69 324 TYR A CA 1
ATOM 2601 C C . TYR A 1 324 ? -3.759 -9.480 -2.653 1.00 97.69 324 TYR A C 1
ATOM 2603 O O . TYR A 1 324 ? -4.804 -9.960 -2.210 1.00 97.69 324 TYR A O 1
ATOM 2611 N N . TYR A 1 325 ? -2.589 -10.109 -2.517 1.00 97.50 325 TYR A N 1
ATOM 2612 C CA . TYR A 1 325 ? -2.512 -11.450 -1.936 1.00 97.50 325 TYR A CA 1
ATOM 2613 C C . TYR A 1 325 ? -2.863 -11.490 -0.444 1.00 97.50 325 TYR A C 1
ATOM 2615 O O . TYR A 1 325 ? -3.493 -12.454 0.000 1.00 97.50 325 TYR A O 1
ATOM 2623 N N . MET A 1 326 ? -2.503 -10.460 0.331 1.00 98.06 326 MET A N 1
ATOM 2624 C CA . MET A 1 326 ? -2.896 -10.344 1.740 1.00 98.06 326 MET A CA 1
ATOM 2625 C C . MET A 1 326 ? -4.416 -10.212 1.864 1.00 98.06 326 MET A C 1
ATOM 2627 O O . MET A 1 326 ? -5.037 -10.902 2.675 1.00 98.06 326 MET A O 1
ATOM 2631 N N . TYR A 1 327 ? -5.014 -9.365 1.026 1.00 96.81 327 TYR A N 1
ATOM 2632 C CA . TYR A 1 327 ? -6.448 -9.130 1.004 1.00 96.81 327 TYR A CA 1
ATOM 2633 C C . TYR A 1 327 ? -7.214 -10.395 0.630 1.00 96.81 327 TYR A C 1
ATOM 2635 O O . TYR A 1 327 ? -8.135 -10.761 1.346 1.00 96.81 327 TYR A O 1
ATOM 2643 N N . LEU A 1 328 ? -6.794 -11.120 -0.412 1.00 94.31 328 LEU A N 1
ATOM 2644 C CA . LEU A 1 328 ? -7.407 -12.402 -0.774 1.00 94.31 328 LEU A CA 1
ATOM 2645 C C . LEU A 1 328 ? -7.338 -13.433 0.358 1.00 94.31 328 LEU A C 1
ATOM 2647 O O . LEU A 1 328 ? -8.275 -14.207 0.541 1.00 94.31 328 LEU A O 1
ATOM 2651 N N . ALA A 1 329 ? -6.242 -13.449 1.118 1.00 94.81 329 ALA A N 1
ATOM 2652 C CA . ALA A 1 329 ? -6.076 -14.387 2.221 1.00 94.81 329 ALA A CA 1
ATOM 2653 C C . ALA A 1 329 ? -6.953 -14.035 3.433 1.00 94.81 329 ALA A C 1
ATOM 2655 O O . ALA A 1 329 ? -7.455 -14.935 4.104 1.00 94.81 329 ALA A O 1
ATOM 2656 N N . ASN A 1 330 ? -7.146 -12.747 3.739 1.00 94.94 330 ASN A N 1
ATOM 2657 C CA . ASN A 1 330 ? -7.937 -12.325 4.895 1.00 94.94 330 ASN A CA 1
ATOM 2658 C C . ASN A 1 330 ? -8.607 -10.942 4.689 1.00 94.94 330 ASN A C 1
ATOM 2660 O O . ASN A 1 330 ? -8.167 -9.953 5.285 1.00 94.94 330 ASN A O 1
ATOM 2664 N N . PRO A 1 331 ? -9.689 -10.848 3.890 1.00 91.94 331 PRO A N 1
ATOM 2665 C CA . PRO A 1 331 ? -10.224 -9.559 3.427 1.00 91.94 331 PRO A CA 1
ATOM 2666 C C . PRO A 1 331 ? -10.994 -8.764 4.492 1.00 91.94 331 PRO A C 1
ATOM 2668 O O . PRO A 1 331 ? -11.208 -7.563 4.343 1.00 91.94 331 PRO A O 1
ATOM 2671 N N . TYR A 1 332 ? -11.441 -9.430 5.562 1.00 90.00 332 TYR A N 1
ATOM 2672 C CA . TYR A 1 332 ? -12.499 -8.920 6.447 1.00 90.00 332 TYR A CA 1
ATOM 2673 C C . TYR A 1 332 ? -12.099 -8.796 7.919 1.00 90.00 332 TYR A C 1
ATOM 2675 O O . TYR A 1 332 ? -12.955 -8.556 8.768 1.00 90.00 332 TYR A O 1
ATOM 2683 N N . ASN A 1 333 ? -10.818 -8.975 8.246 1.00 93.94 333 ASN A N 1
ATOM 2684 C CA . ASN A 1 333 ? -10.332 -8.816 9.621 1.00 93.94 333 ASN A CA 1
ATOM 2685 C C . ASN A 1 333 ? -9.226 -7.762 9.765 1.00 93.94 333 ASN A C 1
ATOM 2687 O O . ASN A 1 333 ? -8.948 -7.359 10.892 1.00 93.94 333 ASN A O 1
ATOM 2691 N N . ASN A 1 334 ? -8.611 -7.322 8.664 1.00 97.31 334 ASN A N 1
ATOM 2692 C CA . ASN A 1 334 ? -7.427 -6.463 8.666 1.00 97.31 334 ASN A CA 1
ATOM 2693 C C . ASN A 1 334 ? -7.569 -5.304 7.673 1.00 97.31 334 ASN A C 1
ATOM 2695 O O . ASN A 1 334 ? -8.449 -5.306 6.811 1.00 97.31 334 ASN A O 1
ATOM 2699 N N . GLN A 1 335 ? -6.659 -4.342 7.791 1.00 98.25 335 GLN A N 1
ATOM 2700 C CA . GLN A 1 335 ? -6.490 -3.221 6.876 1.00 98.25 335 GLN A CA 1
ATOM 2701 C C . GLN A 1 335 ? -5.170 -3.368 6.126 1.00 98.25 335 GLN A C 1
ATOM 2703 O O . GLN A 1 335 ? -4.151 -3.640 6.756 1.00 98.25 335 GLN A O 1
ATOM 2708 N N . TYR A 1 336 ? -5.174 -3.171 4.811 1.00 98.62 336 TYR A N 1
ATOM 2709 C CA . TYR A 1 336 ? -3.985 -3.296 3.962 1.00 98.62 336 TYR A CA 1
ATOM 2710 C C . TYR A 1 336 ? -3.808 -2.027 3.143 1.00 98.62 336 TYR A C 1
ATOM 2712 O O . TYR A 1 336 ? -4.484 -1.838 2.134 1.00 98.62 336 TYR A O 1
ATOM 2720 N N . ILE A 1 337 ? -2.951 -1.127 3.610 1.00 98.69 337 ILE A N 1
ATOM 2721 C CA . ILE A 1 337 ? -2.886 0.236 3.088 1.00 98.69 337 ILE A CA 1
ATOM 2722 C C . ILE A 1 337 ? -1.504 0.479 2.504 1.00 98.69 337 ILE A C 1
ATOM 2724 O O . ILE A 1 337 ? -0.509 0.430 3.231 1.00 98.69 337 ILE A O 1
ATOM 2728 N N . ASP A 1 338 ? -1.449 0.781 1.210 1.00 98.50 338 ASP A N 1
ATOM 2729 C CA . ASP A 1 338 ? -0.253 1.348 0.608 1.00 98.50 338 ASP A CA 1
ATOM 2730 C C . ASP A 1 338 ? -0.139 2.817 1.024 1.00 98.50 338 ASP A C 1
ATOM 2732 O O . ASP A 1 338 ? -0.883 3.687 0.562 1.00 98.50 338 ASP A O 1
ATOM 2736 N N . PHE A 1 339 ? 0.792 3.084 1.935 1.00 97.62 339 PHE A N 1
ATOM 2737 C CA . PHE A 1 339 ? 1.218 4.436 2.284 1.00 97.62 339 PHE A CA 1
ATOM 2738 C C . PHE A 1 339 ? 2.374 4.897 1.391 1.00 97.62 339 PHE A C 1
ATOM 2740 O O . PHE A 1 339 ? 2.590 6.099 1.226 1.00 97.62 339 PHE A O 1
ATOM 2747 N N . GLY A 1 340 ? 3.098 3.947 0.788 1.00 94.31 340 GLY A N 1
ATOM 2748 C CA . GLY A 1 340 ? 4.314 4.198 0.031 1.00 94.31 340 GLY A CA 1
ATOM 2749 C C . GLY A 1 340 ? 5.251 5.167 0.738 1.00 94.31 340 GLY A C 1
ATOM 2750 O O . GLY A 1 340 ? 5.452 5.120 1.953 1.00 94.31 340 GLY A O 1
ATOM 2751 N N . SER A 1 341 ? 5.809 6.093 -0.029 1.00 91.31 341 SER A N 1
ATOM 2752 C CA . SER A 1 341 ? 6.837 7.007 0.460 1.00 91.31 341 SER A CA 1
ATOM 2753 C C . SER A 1 341 ? 6.361 8.034 1.486 1.00 91.31 341 SER A C 1
ATOM 2755 O O . SER A 1 341 ? 7.210 8.720 2.046 1.00 91.31 341 SER A O 1
ATOM 2757 N N . SER A 1 342 ? 5.057 8.170 1.776 1.00 93.38 342 SER A N 1
ATOM 2758 C CA . SER A 1 342 ? 4.652 8.994 2.928 1.00 93.38 342 SER A CA 1
ATOM 2759 C C . SER A 1 342 ? 5.160 8.402 4.247 1.00 93.38 342 SER A C 1
ATOM 2761 O O . SER A 1 342 ? 5.326 9.117 5.232 1.00 93.38 342 SER A O 1
ATOM 2763 N N . LEU A 1 343 ? 5.471 7.101 4.251 1.00 94.06 343 LEU A N 1
ATOM 2764 C CA . LEU A 1 343 ? 6.044 6.386 5.381 1.00 94.06 343 LEU A CA 1
ATOM 2765 C C . LEU A 1 343 ? 7.575 6.509 5.470 1.00 94.06 343 LEU A C 1
ATOM 2767 O O . LEU A 1 343 ? 8.147 6.091 6.472 1.00 94.06 343 LEU A O 1
ATOM 2771 N N . ASP A 1 344 ? 8.264 7.059 4.465 1.00 91.69 344 ASP A N 1
ATOM 2772 C CA . ASP A 1 344 ? 9.732 6.982 4.376 1.00 91.69 344 ASP A CA 1
ATOM 2773 C C . ASP A 1 344 ? 10.455 7.746 5.497 1.00 91.69 344 ASP A C 1
ATOM 2775 O O . ASP A 1 344 ? 11.484 7.276 5.982 1.00 91.69 344 ASP A O 1
ATOM 2779 N N . GLU A 1 345 ? 9.897 8.850 6.004 1.00 91.06 345 GLU A N 1
ATOM 2780 C CA . GLU A 1 345 ? 10.471 9.549 7.166 1.00 91.06 345 GLU A CA 1
ATOM 2781 C C . GLU A 1 345 ? 10.453 8.688 8.441 1.00 91.06 345 GLU A C 1
ATOM 2783 O O . GLU A 1 345 ? 11.352 8.790 9.269 1.00 91.06 345 GLU A O 1
ATOM 2788 N N . PHE A 1 346 ? 9.486 7.780 8.572 1.00 92.44 346 PHE A N 1
ATOM 2789 C CA . PHE A 1 346 ? 9.382 6.867 9.714 1.00 92.44 346 PHE A CA 1
ATOM 2790 C C . PHE A 1 346 ? 10.102 5.539 9.450 1.00 92.44 346 PHE A C 1
ATOM 2792 O O . PHE A 1 346 ? 10.687 4.957 10.357 1.00 92.44 346 PHE A O 1
ATOM 2799 N N . GLY A 1 347 ? 10.061 5.054 8.206 1.00 88.81 347 GLY A N 1
ATOM 2800 C CA . GLY A 1 347 ? 10.629 3.776 7.774 1.00 88.81 347 GLY A CA 1
ATOM 2801 C C . GLY A 1 347 ? 12.134 3.821 7.506 1.00 88.81 347 GLY A C 1
ATOM 2802 O O . GLY A 1 347 ? 12.845 2.860 7.793 1.00 88.81 347 GLY A O 1
ATOM 2803 N N . LYS A 1 348 ? 12.611 4.932 6.937 1.00 87.19 348 LYS A N 1
ATOM 2804 C CA . LYS A 1 348 ? 13.974 5.123 6.414 1.00 87.19 348 LYS A CA 1
ATOM 2805 C C . LYS A 1 348 ? 14.696 6.321 7.051 1.00 87.19 348 LYS A C 1
ATOM 2807 O O . LYS A 1 348 ? 15.849 6.552 6.705 1.00 87.19 348 LYS A O 1
ATOM 2812 N N . GLN A 1 349 ? 14.031 7.088 7.927 1.00 84.81 349 GLN A N 1
ATOM 2813 C CA . GLN A 1 349 ? 14.525 8.363 8.479 1.00 84.81 349 GLN A CA 1
ATOM 2814 C C . GLN A 1 349 ? 14.974 9.370 7.405 1.00 84.81 349 GLN A C 1
ATOM 2816 O O . GLN A 1 349 ? 15.850 10.202 7.637 1.00 84.81 349 GLN A O 1
ATOM 2821 N N . ASN A 1 350 ? 14.394 9.285 6.207 1.00 83.25 350 ASN A N 1
ATOM 2822 C CA . ASN A 1 350 ? 14.754 10.143 5.089 1.00 83.25 350 ASN A CA 1
ATOM 2823 C C . ASN A 1 350 ? 13.531 10.420 4.214 1.00 83.25 350 ASN A C 1
ATOM 2825 O O . ASN A 1 350 ? 12.783 9.504 3.881 1.00 83.25 350 ASN A O 1
ATOM 2829 N N . ASN A 1 351 ? 13.360 11.669 3.789 1.00 80.69 351 ASN A N 1
ATOM 2830 C CA . ASN A 1 351 ? 12.349 12.039 2.807 1.00 80.69 351 ASN A CA 1
ATOM 2831 C C . ASN A 1 351 ? 12.898 11.790 1.393 1.00 80.69 351 ASN A C 1
ATOM 2833 O O . ASN A 1 351 ? 13.579 12.631 0.810 1.00 80.69 351 ASN A O 1
ATOM 2837 N N . THR A 1 352 ? 12.601 10.619 0.837 1.00 76.25 352 THR A N 1
ATOM 2838 C CA . THR A 1 352 ? 13.149 10.161 -0.453 1.00 76.25 352 THR A CA 1
ATOM 2839 C C . THR A 1 352 ? 12.555 10.867 -1.671 1.00 76.25 352 THR A C 1
ATOM 2841 O O . THR A 1 352 ? 13.201 10.931 -2.717 1.00 76.25 352 THR A O 1
ATOM 2844 N N . ARG A 1 353 ? 11.321 11.377 -1.561 1.00 70.94 353 ARG A N 1
ATOM 2845 C CA . ARG A 1 353 ? 10.532 11.865 -2.707 1.00 70.94 353 ARG A CA 1
ATOM 2846 C C . ARG A 1 353 ? 10.206 13.358 -2.652 1.00 70.94 353 ARG A C 1
ATOM 2848 O O . ARG A 1 353 ? 9.681 13.909 -3.617 1.00 70.94 353 ARG A O 1
ATOM 2855 N N . GLY A 1 354 ? 10.561 14.046 -1.566 1.00 67.81 354 GLY A N 1
ATOM 2856 C CA . GLY A 1 354 ? 10.292 15.476 -1.411 1.00 67.81 354 GLY A CA 1
ATOM 2857 C C . GLY A 1 354 ? 8.804 15.789 -1.238 1.00 67.81 354 GLY A C 1
ATOM 2858 O O . GLY A 1 354 ? 8.368 16.846 -1.674 1.00 67.81 354 GLY A O 1
ATOM 2859 N N . TYR A 1 355 ? 8.027 14.863 -0.664 1.00 66.81 355 TYR A N 1
ATOM 2860 C CA . TYR A 1 355 ? 6.587 15.050 -0.416 1.00 66.81 355 TYR A CA 1
ATOM 2861 C C . TYR A 1 355 ? 6.277 15.764 0.906 1.00 66.81 355 TYR A C 1
ATOM 2863 O O . TYR A 1 355 ? 5.128 16.134 1.137 1.00 66.81 355 TYR A O 1
ATOM 2871 N N . SER A 1 356 ? 7.299 15.952 1.747 1.00 62.22 356 SER A N 1
ATOM 2872 C CA . SER A 1 356 ? 7.257 16.761 2.969 1.00 62.22 356 SER A CA 1
ATOM 2873 C C . SER A 1 356 ? 6.900 18.225 2.657 1.00 62.22 356 SER A C 1
ATOM 2875 O O . SER A 1 356 ? 7.143 18.678 1.538 1.00 62.22 356 SER A O 1
ATOM 2877 N N . PRO A 1 357 ? 6.291 18.968 3.600 1.00 54.53 357 PRO A N 1
ATOM 2878 C CA . PRO A 1 357 ? 5.468 20.144 3.334 1.00 54.53 357 PRO A CA 1
ATOM 2879 C C . PRO A 1 357 ? 6.259 21.403 2.962 1.00 54.53 357 PRO A C 1
ATOM 2881 O O . PRO A 1 357 ? 5.689 22.486 3.005 1.00 54.53 357 PRO A O 1
ATOM 2884 N N . GLU A 1 358 ? 7.531 21.289 2.577 1.00 53.75 358 GLU A N 1
ATOM 2885 C CA . GLU A 1 358 ? 8.162 22.304 1.735 1.00 53.75 358 GLU A CA 1
ATOM 2886 C C . GLU A 1 358 ? 7.716 22.025 0.297 1.00 53.75 358 GLU A C 1
ATOM 2888 O O . GLU A 1 358 ? 8.312 21.183 -0.386 1.00 53.75 358 GLU A O 1
ATOM 2893 N N . PRO A 1 359 ? 6.615 22.648 -0.169 1.00 45.84 359 PRO A N 1
ATOM 2894 C CA . PRO A 1 359 ? 6.062 22.329 -1.467 1.00 45.84 359 PRO A CA 1
ATOM 2895 C C . PRO A 1 359 ? 7.131 22.696 -2.484 1.00 45.84 359 PRO A C 1
ATOM 2897 O O . PRO A 1 359 ? 7.639 23.821 -2.484 1.00 45.84 359 PRO A O 1
ATOM 2900 N N . ARG A 1 360 ? 7.470 21.775 -3.390 1.00 48.94 360 ARG A N 1
ATOM 2901 C CA . ARG A 1 360 ? 8.173 22.213 -4.594 1.00 48.94 360 ARG A CA 1
ATOM 2902 C C . ARG A 1 360 ? 7.294 23.298 -5.235 1.00 48.94 360 ARG A C 1
ATOM 2904 O O . ARG A 1 360 ? 6.101 23.036 -5.399 1.00 48.94 360 ARG A O 1
ATOM 2911 N N . PRO A 1 361 ? 7.840 24.466 -5.620 1.00 44.38 361 PRO A N 1
ATOM 2912 C CA . PRO A 1 361 ? 7.053 25.624 -6.062 1.00 44.38 361 PRO A CA 1
ATOM 2913 C C . PRO A 1 361 ? 6.097 25.378 -7.247 1.00 44.38 361 PRO A C 1
ATOM 2915 O O . PRO A 1 361 ? 5.291 26.243 -7.564 1.00 44.38 361 PRO A O 1
ATOM 2918 N N . ASN A 1 362 ? 6.147 24.197 -7.874 1.00 48.91 362 ASN A N 1
ATOM 2919 C CA . ASN A 1 362 ? 5.375 23.822 -9.058 1.00 48.91 362 ASN A CA 1
ATOM 2920 C C . ASN A 1 362 ? 4.466 22.594 -8.833 1.00 48.91 362 ASN A C 1
ATOM 2922 O O . ASN A 1 362 ? 4.094 21.924 -9.797 1.00 48.91 362 ASN A O 1
ATOM 2926 N N . TRP A 1 363 ? 4.151 22.225 -7.585 1.00 50.38 363 TRP A N 1
ATOM 2927 C CA . TRP A 1 363 ? 3.196 21.141 -7.336 1.00 50.38 363 TRP A CA 1
ATOM 2928 C C . TRP A 1 363 ? 1.769 21.678 -7.464 1.00 50.38 363 TRP A C 1
ATOM 2930 O O . TRP A 1 363 ? 1.290 22.410 -6.602 1.00 50.38 363 TRP A O 1
ATOM 2940 N N . HIS A 1 364 ? 1.098 21.343 -8.565 1.00 53.34 364 HIS A N 1
ATOM 2941 C CA . HIS A 1 364 ? -0.301 21.700 -8.756 1.00 53.34 364 HIS A CA 1
ATOM 2942 C C . HIS A 1 364 ? -1.176 20.720 -7.969 1.00 53.34 364 HIS A C 1
ATOM 2944 O O . HIS A 1 364 ? -1.127 19.520 -8.262 1.00 53.34 364 HIS A O 1
ATOM 2950 N N . PRO A 1 365 ? -1.970 21.187 -6.986 1.00 53.22 365 PRO A N 1
ATOM 2951 C CA . PRO A 1 365 ? -2.930 20.326 -6.322 1.00 53.22 365 PRO A CA 1
ATOM 2952 C C . PRO A 1 365 ? -3.864 19.766 -7.384 1.00 53.22 365 PRO A C 1
ATOM 2954 O O . PRO A 1 365 ? -4.417 20.499 -8.200 1.00 53.22 365 PRO A O 1
ATOM 2957 N N . CYS A 1 366 ? -3.982 18.445 -7.408 1.00 56.12 366 CYS A N 1
ATOM 2958 C CA . CYS A 1 366 ? -4.898 17.756 -8.294 1.00 56.12 366 CYS A CA 1
ATOM 2959 C C . CYS A 1 366 ? -6.322 18.091 -7.864 1.00 56.12 366 CYS A C 1
ATOM 2961 O O . CYS A 1 366 ? -6.759 17.615 -6.813 1.00 56.12 366 CYS A O 1
ATOM 2963 N N . PRO A 1 367 ? -7.050 18.918 -8.630 1.00 50.75 367 PRO A N 1
ATOM 2964 C CA . PRO A 1 367 ? -8.250 19.518 -8.085 1.00 50.75 367 PRO A CA 1
ATOM 2965 C C . PRO A 1 367 ? -9.397 18.500 -8.009 1.00 50.75 367 PRO A C 1
ATOM 2967 O O . PRO A 1 367 ? -10.286 18.671 -7.181 1.00 50.75 367 PRO A O 1
ATOM 2970 N N . TYR A 1 368 ? -9.364 17.412 -8.799 1.00 50.34 368 TYR A N 1
ATOM 2971 C CA . TYR A 1 368 ? -10.443 16.420 -8.856 1.00 50.34 368 TYR A CA 1
ATOM 2972 C C . TYR A 1 368 ? -9.959 15.028 -9.301 1.00 50.34 368 TYR A C 1
ATOM 2974 O O . TYR A 1 368 ? -9.300 14.896 -10.333 1.00 50.34 368 TYR A O 1
ATOM 2982 N N . ALA A 1 369 ? -10.375 13.977 -8.590 1.00 43.97 369 ALA A N 1
ATOM 2983 C CA . ALA A 1 369 ? -10.429 12.607 -9.095 1.00 43.97 369 ALA A CA 1
ATOM 2984 C C . ALA A 1 369 ? -11.817 12.014 -8.781 1.00 43.97 369 ALA A C 1
ATOM 2986 O O . ALA A 1 369 ? -12.179 11.820 -7.627 1.00 43.97 369 ALA A O 1
ATOM 2987 N N . TYR A 1 370 ? -12.569 11.761 -9.859 1.00 47.91 370 TYR A N 1
ATOM 2988 C CA . TYR A 1 370 ? -13.758 10.898 -10.014 1.00 47.91 370 TYR A CA 1
ATOM 2989 C C . TYR A 1 370 ? -15.072 11.157 -9.250 1.00 47.91 370 TYR A C 1
ATOM 2991 O O . TYR A 1 370 ? -15.194 10.856 -8.071 1.00 47.91 370 TYR A O 1
ATOM 2999 N N . GLY A 1 371 ? -16.084 11.645 -10.003 1.00 36.53 371 GLY A N 1
ATOM 3000 C CA . GLY A 1 371 ? -17.504 11.828 -9.623 1.00 36.53 371 GLY A CA 1
ATOM 3001 C C . GLY A 1 371 ? -18.074 13.270 -9.743 1.00 36.53 371 GLY A C 1
ATOM 3002 O O . GLY A 1 371 ? -18.159 14.022 -8.789 1.00 36.53 371 GLY A O 1
ATOM 3003 N N . ARG A 1 372 ? -18.489 13.702 -10.934 1.00 36.44 372 ARG A N 1
ATOM 3004 C CA . ARG A 1 372 ? -19.025 15.059 -11.182 1.00 36.44 372 ARG A CA 1
ATOM 3005 C C . ARG A 1 372 ? -20.197 15.469 -10.271 1.00 36.44 372 ARG A C 1
ATOM 3007 O O . ARG A 1 372 ? -21.215 14.793 -10.263 1.00 36.44 372 ARG A O 1
ATOM 3014 N N . ASN A 1 373 ? -20.172 16.708 -9.773 1.00 32.31 373 ASN A N 1
ATOM 3015 C CA . ASN A 1 373 ? -21.378 17.544 -9.758 1.00 32.31 373 ASN A CA 1
ATOM 3016 C C . ASN A 1 373 ? -21.140 18.773 -10.659 1.00 32.31 373 ASN A C 1
ATOM 3018 O O . ASN A 1 373 ? -20.516 19.745 -10.245 1.00 32.31 373 ASN A O 1
ATOM 3022 N N . MET A 1 374 ? -21.572 18.677 -11.925 1.00 37.00 374 MET A N 1
ATOM 3023 C CA . MET A 1 374 ? -21.508 19.734 -12.950 1.00 37.00 374 MET A CA 1
ATOM 3024 C C . MET A 1 374 ? -22.897 20.347 -13.163 1.00 37.00 374 MET A C 1
ATOM 3026 O O . MET A 1 374 ? -23.497 20.175 -14.219 1.00 37.00 374 MET A O 1
ATOM 3030 N N . THR A 1 375 ? -23.439 21.016 -12.149 1.00 35.91 375 THR A N 1
ATOM 3031 C CA . THR A 1 375 ? -24.720 21.738 -12.268 1.00 35.91 375 THR A CA 1
ATOM 3032 C C . THR A 1 375 ? -24.556 23.243 -12.455 1.00 35.91 375 THR A C 1
ATOM 3034 O O . THR A 1 375 ? -25.559 23.930 -12.591 1.00 35.91 375 THR A O 1
ATOM 3037 N N . ASN A 1 376 ? -23.323 23.760 -12.511 1.00 34.75 376 ASN A N 1
ATOM 3038 C CA . ASN A 1 376 ? -23.084 25.163 -12.829 1.00 34.75 376 ASN A CA 1
ATOM 3039 C C . ASN A 1 376 ? -22.338 25.276 -14.163 1.00 34.75 376 ASN A C 1
ATOM 3041 O O . ASN A 1 376 ? -21.182 24.859 -14.268 1.00 34.75 376 ASN A O 1
ATOM 3045 N N . GLU A 1 377 ? -23.031 25.796 -15.177 1.00 41.28 377 GLU A N 1
ATOM 3046 C CA . GLU A 1 377 ? -22.518 26.001 -16.539 1.00 41.28 377 GLU A CA 1
ATOM 3047 C C . GLU A 1 377 ? -21.305 26.950 -16.567 1.00 41.28 377 GLU A C 1
ATOM 3049 O O . GLU A 1 377 ? -20.480 26.867 -17.471 1.00 41.28 377 GLU A O 1
ATOM 3054 N N . ASP A 1 378 ? -21.097 27.747 -15.518 1.00 41.03 378 ASP A N 1
ATOM 3055 C CA . ASP A 1 378 ? -20.024 28.746 -15.455 1.00 41.03 378 ASP A CA 1
ATOM 3056 C C . ASP A 1 378 ? -18.615 28.182 -15.171 1.00 41.03 378 ASP A C 1
ATOM 3058 O O . ASP A 1 378 ? -17.630 28.905 -15.295 1.00 41.03 378 ASP A O 1
ATOM 3062 N N . ASN A 1 379 ? -18.481 26.892 -14.828 1.00 36.03 379 ASN A N 1
ATOM 3063 C CA . ASN A 1 379 ? -17.173 26.224 -14.680 1.00 36.03 379 ASN A CA 1
ATOM 3064 C C . ASN A 1 379 ? -16.763 25.411 -15.927 1.00 36.03 379 ASN A C 1
ATOM 3066 O O . ASN A 1 379 ? -15.812 24.624 -15.873 1.00 36.03 379 ASN A O 1
ATOM 3070 N N . TYR A 1 380 ? -17.454 25.606 -17.057 1.00 35.56 380 TYR A N 1
ATOM 3071 C CA . TYR A 1 380 ? -17.035 25.114 -18.371 1.00 35.56 380 TYR A CA 1
ATOM 3072 C C . TYR A 1 380 ? -15.797 25.878 -18.865 1.00 35.56 380 TYR A C 1
ATOM 3074 O O . TYR A 1 380 ? -15.879 26.782 -19.691 1.00 35.56 380 TYR A O 1
ATOM 3082 N N . GLN A 1 381 ? -14.614 25.484 -18.399 1.00 34.12 381 GLN A N 1
ATOM 3083 C CA . GLN A 1 381 ? -13.427 25.579 -19.246 1.00 34.12 381 GLN A CA 1
ATOM 3084 C C . GLN A 1 381 ? -13.171 24.198 -19.847 1.00 34.12 381 GLN A C 1
ATOM 3086 O O . GLN A 1 381 ? -12.785 23.253 -19.160 1.00 34.12 381 GLN A O 1
ATOM 3091 N N . GLU A 1 382 ? -13.464 24.090 -21.142 1.00 33.03 382 GLU A N 1
ATOM 3092 C CA . GLU A 1 382 ? -13.508 22.880 -21.974 1.00 33.03 382 GLU A CA 1
ATOM 3093 C C . GLU A 1 382 ? -12.209 22.049 -22.043 1.00 33.03 382 GLU A C 1
ATOM 3095 O O . GLU A 1 382 ? -12.203 20.988 -22.664 1.00 33.03 382 GLU A O 1
ATOM 3100 N N . GLU A 1 383 ? -11.117 22.438 -21.385 1.00 34.97 383 GLU A N 1
ATOM 3101 C CA . GLU A 1 383 ? -9.814 21.785 -21.580 1.00 34.97 383 GLU A CA 1
ATOM 3102 C C . GLU A 1 383 ? -9.519 20.589 -20.652 1.00 34.97 383 GLU A C 1
ATOM 3104 O O . GLU A 1 383 ? -8.563 19.856 -20.897 1.00 34.97 383 GLU A O 1
ATOM 3109 N N . TYR A 1 384 ? -10.335 20.301 -19.627 1.00 39.56 384 TYR A N 1
ATOM 3110 C CA . TYR A 1 384 ? -9.911 19.382 -18.549 1.00 39.56 384 TYR A CA 1
ATOM 3111 C C . TYR A 1 384 ? -10.641 18.028 -18.432 1.00 39.56 384 TYR A C 1
ATOM 3113 O O . TYR A 1 384 ? -10.446 17.321 -17.441 1.00 39.56 384 TYR A O 1
ATOM 3121 N N . CYS A 1 385 ? -11.459 17.590 -19.405 1.00 36.62 385 CYS A N 1
ATOM 3122 C CA . CYS A 1 385 ? -12.226 16.336 -19.236 1.00 36.62 385 CYS A CA 1
ATOM 3123 C C . CYS A 1 385 ? -12.655 15.582 -20.519 1.00 36.62 385 CYS A C 1
ATOM 3125 O O . CYS A 1 385 ? -13.837 15.282 -20.702 1.00 36.62 385 CYS A O 1
ATOM 3127 N N . LEU A 1 386 ? -11.711 15.174 -21.379 1.00 35.88 386 LEU A N 1
ATOM 3128 C CA . LEU A 1 386 ? -12.022 14.391 -22.596 1.00 35.88 386 LEU A CA 1
ATOM 3129 C C . LEU A 1 386 ? -11.943 12.854 -22.475 1.00 35.88 386 LEU A C 1
ATOM 3131 O O . LEU A 1 386 ? -12.270 12.162 -23.434 1.00 35.88 386 LEU A O 1
ATOM 3135 N N . VAL A 1 387 ? -11.568 12.263 -21.334 1.00 42.47 387 VAL A N 1
ATOM 3136 C CA . VAL A 1 387 ? -11.342 10.797 -21.299 1.00 42.47 387 VAL A CA 1
ATOM 3137 C C . VAL A 1 387 ? -12.632 9.973 -21.205 1.00 42.47 387 VAL A C 1
ATOM 3139 O O . VAL A 1 387 ? -12.710 8.914 -21.814 1.00 42.47 387 VAL A O 1
ATOM 3142 N N . MET A 1 388 ? -13.676 10.446 -20.520 1.00 39.06 388 MET A N 1
ATOM 3143 C CA . MET A 1 388 ? -14.869 9.612 -20.278 1.00 39.06 388 MET A CA 1
ATOM 3144 C C . MET A 1 388 ? -15.835 9.522 -21.471 1.00 39.06 388 MET A C 1
ATOM 3146 O O . MET A 1 388 ? -16.599 8.569 -21.545 1.00 39.06 388 MET A O 1
ATOM 3150 N N . LYS A 1 389 ? -15.797 10.472 -22.418 1.00 38.31 389 LYS A N 1
ATOM 3151 C CA . LYS A 1 389 ? -16.648 10.449 -23.628 1.00 38.31 389 LYS A CA 1
ATOM 3152 C C . LYS A 1 389 ? -16.110 9.551 -24.754 1.00 38.31 389 LYS A C 1
ATOM 3154 O O . LYS A 1 389 ? -16.785 9.413 -25.760 1.00 38.31 389 LYS A O 1
ATOM 3159 N N . GLN A 1 390 ? -14.899 9.005 -24.614 1.00 36.16 390 GLN A N 1
ATOM 3160 C CA . GLN A 1 390 ? -14.253 8.161 -25.634 1.00 36.16 390 GLN A CA 1
ATOM 3161 C C . GLN A 1 390 ? -14.135 6.682 -25.225 1.00 36.16 390 GLN A C 1
ATOM 3163 O O . GLN A 1 390 ? -13.645 5.880 -26.014 1.00 36.16 390 GLN A O 1
ATOM 3168 N N . VAL A 1 391 ? -14.511 6.327 -23.990 1.00 38.62 391 VAL A N 1
ATOM 3169 C CA . VAL A 1 391 ? -14.356 4.964 -23.433 1.00 38.62 391 VAL A CA 1
ATOM 3170 C C . VAL A 1 391 ? -15.691 4.197 -23.382 1.00 38.62 391 VAL A C 1
ATOM 3172 O O . VAL A 1 391 ? -15.693 2.986 -23.174 1.00 38.62 391 VAL A O 1
ATOM 3175 N N . TYR A 1 392 ? -16.804 4.879 -23.647 1.00 37.16 392 TYR A N 1
ATOM 3176 C CA . TYR A 1 392 ? -18.116 4.308 -23.965 1.00 37.16 392 TYR A CA 1
ATOM 3177 C C . TYR A 1 392 ? -18.504 4.764 -25.366 1.00 37.16 392 TYR A C 1
ATOM 3179 O O . TYR A 1 392 ? -19.197 3.986 -26.056 1.00 37.16 392 TYR A O 1
#

Mean predicted aligned error: 12.68 Å

Sequence (392 aa):
MGFLDRFKGYFSLNAPNTSYLGWRSRKFIYKCLVIPIIVLVILTIFLLSRRHNRPVDVEFQESTMKCNAPYYNAFVEDGKEKIVAIQQEKLATRLSKCSHLKGKTALLHDPERQHFTFPMEKEFDMMLELIKCNVPLAFTRWGDGEHMLLRGQTVADGTQAKLIDGWQWTENRVGVLATNLIESLREPAGLYFYGLPCPMPWTSTLRDYMTLAKDKPTSRFSYSTLWIGENYSKIYSFFKSIQDGTSGLTQKVVLVINQSGRSHLKELYSWASHVVLVPDNCAELFEIPSARCAWIAYIQSMALQNSDTLFMVSAGPLSEALIYYMYLANPYNNQYIDFGSSLDEFGKQNNTRGYSPEPRPNWHPCPYAYGRNMTNEDNYQEEYCLVMKQVY

Organism: NCBI:txid1314790

Nearest PDB structures (foldseek):
  5jjl-assembly1_C  TM=3.207E-01  e=3.217E-01  Escherichia coli O157:H7
  5jjk-assembly1_D  TM=3.174E-01  e=4.664E-01  Escherichia coli O157:H7
  5jjk-assembly1_C  TM=3.045E-01  e=7.130E-01  Escherichia coli O157:H7
  9atc-assembly1_A  TM=4.009E-01  e=2.173E+00  Escherichia coli
  6at1-assembly1_A  TM=4.168E-01  e=4.568E+00  Escherichia coli

Solvent-accessible surface area (backbone atoms only — not comparable to full-atom values): 22856 Å² total; per-residue (Å²): 140,84,84,77,79,80,71,76,79,82,80,83,76,91,78,77,97,70,90,86,83,64,81,64,58,63,57,46,49,48,64,70,52,49,47,56,51,54,51,49,52,53,50,49,53,54,53,57,59,66,70,61,85,61,95,68,93,64,85,76,74,83,68,75,80,67,70,77,53,76,74,70,75,73,64,72,67,94,53,46,67,63,52,50,49,56,41,50,51,52,48,52,57,36,45,63,69,29,74,92,40,56,88,45,60,56,74,80,69,46,84,80,46,76,42,67,40,52,54,64,68,58,46,38,52,50,54,51,49,38,57,62,49,66,42,42,30,37,37,34,57,44,53,67,70,45,47,35,34,61,70,10,48,49,66,55,86,91,34,61,57,38,76,74,42,46,43,65,43,85,56,75,48,70,48,61,56,30,52,43,46,52,45,48,55,58,66,76,76,80,59,53,34,40,12,40,50,43,56,76,92,37,44,67,61,35,50,52,52,47,63,60,29,62,92,53,63,65,79,32,56,43,49,38,58,51,54,33,54,91,38,20,64,60,48,49,54,49,54,49,23,48,60,73,70,68,58,75,61,86,53,48,36,32,39,36,31,36,39,79,22,60,90,42,46,75,62,48,57,69,53,27,79,41,78,43,72,37,61,52,40,40,68,53,48,41,57,40,65,69,53,31,39,51,51,55,52,50,47,24,50,53,33,60,78,47,62,50,29,40,35,45,26,26,44,68,74,50,30,46,40,51,40,40,49,21,37,76,57,34,53,68,46,26,29,33,37,51,53,35,73,64,42,23,52,76,47,52,73,40,75,88,81,61,45,58,82,68,70,60,96,80,72,74,79,74,79,68,60,72,34,69,86,84,85,57,79,88,73,72,66,89,86,81,74,74,68,73,81,72,78,114